Protein AF-A0A132NYE1-F1 (afdb_monomer_lite)

pLDDT: mean 88.9, std 12.12, range [26.36, 98.75]

InterPro domains:
  IPR013785 Aldolase-type TIM barrel [G3DSA:3.20.20.70] (11-323)
  IPR035587 DUS-like, FMN-binding domain [PF01207] (87-224)
  IPR035587 DUS-like, FMN-binding domain [cd02801] (14-318)
  IPR052582 tRNA-dihydrouridine synthase-like [PTHR45936] (6-415)

Secondary structure (DSSP, 8-state):
-----GGGTTTSEEEPP-TTTS-HHHHHHHHHTT-SEEEPPPEEGGGGTTEEEEEETTTTEEEEEEPP-BTTB---EEEEEEEEE-SSTT-EEESS-EEEEEE--TTS-HHHHHHHHGGG-SEEEEE-----HHHHHTT-GGGGGGGHHHHHHHHHHHHHHHHHTTPPP-EEEEEEEE-SSHHHHHHHHHHHHHHT-SEEEEEEEETT--TTT----HHHHHHHHHHHHHHIIIIISTT-HHHHHHHHHH-EEEEES---SHHHHHHHHHHHHHHHHTS-TTTHHHHTTTSGGG--EEESHHHHH-TTHHHHHHHHTTPPP---TT--HHHHHHHHHHSS--SSP-HHHHHHHHHHHHHHTT--HHHHHHHHHHHHHHHHHTTSS--HHHHHHHHHHHHHTTS--SHHHHHHHHHHHTTS-HHHHHHHH--

Organism: NCBI:txid1394984

Radius of gyration: 21.75 Å; chains: 1; bounding box: 55×54×65 Å

Sequence (431 aa):
MPRPSSRSLYSGPILAPMVRASFPGMRLLAAALGASAVYTGAIVGDSLKDTVTEVDTDKMTISICTVHRCVESPSRVILSVPVRPTELPGQFEPAIPLVVQLTVNENDDIDRICSLLAPWCVGIDLNLGCGAQFAVSGGRGQRLMNKAEGVIARFLKALDHIESAGGRHISFSIKQRLLGSTEETVEKIRVFYELGVSCIAIHMRKKGEERGSTQADWNAFFHVLAKFYTWLWTVSCQRNLQLFEDTLRTFQIVANGDLFTREAIANFFALSEHHLSQLPVEIRPYLTTRYGRWTPVMLARGAISDLTLFSFINEQRETTAAVDASTSVCTSEALSLLMKPKEPPCYLTHAKALLEVSEATHSHFNNYKYTLLNGIAFVRSHEIYKSSTQRSAYKHFNQALQAPKTYGEYRTLLSTLSSQPYSHWAKLAEK

Foldseek 3Di:
DDDPPLLQLQLAEEADADVLQLFPLLQLLLQLLPHSEREYHAAELVQQPQWDWDQDVVLQKIFIWHDQDDPVRGIDTRDIFRWDADPDPPQIEGPGQYEYEYWYAPPRDLLSVCVVPQRRHQAYEYAQADPDPVSVVRCTHVNCLVVVLVVLLSNVVSQVVCVVVVGDRYAYEYEHEDEPALVVVLVSVVSSVVSPHQEYEYEQDYPPDDQVHDFRPLVSVLSNVLVNLVCCCCPVCVVPPVSSLVSSSRHAYEYEGDPQALVSLLVSLQVFVVSLVVHDPSCSVSCPCRIRLSPGYHDYLSSLQASSVSNSSCVSVVHDRPSPPPRDPLSVVLVVLRPDDDPPDDSLSVLLSSLSSCVSSVIDVVSSLVSSLSNLVVCLVVVNPVDPLQNLLSLQVSVQSPPDDDSVVSNVVSVVSVVDDSNVSSVVSVD

Structure (mmCIF, N/CA/C/O backbone):
data_AF-A0A132NYE1-F1
#
_entry.id   AF-A0A132NYE1-F1
#
loop_
_atom_site.group_PDB
_atom_site.id
_atom_site.type_symbol
_atom_site.label_atom_id
_atom_site.label_alt_id
_atom_site.label_comp_id
_atom_site.label_asym_id
_atom_site.label_entity_id
_atom_site.label_seq_id
_atom_site.pdbx_PDB_ins_code
_atom_site.Cartn_x
_atom_site.Cartn_y
_atom_site.Cartn_z
_atom_site.occupancy
_atom_site.B_iso_or_equiv
_atom_site.auth_seq_id
_atom_site.auth_comp_id
_atom_site.auth_asym_id
_atom_site.auth_atom_id
_atom_site.pdbx_PDB_model_num
ATOM 1 N N . MET A 1 1 ? 3.881 -25.320 8.052 1.00 28.67 1 MET A N 1
ATOM 2 C CA . MET A 1 1 ? 4.263 -24.124 8.854 1.00 28.67 1 MET A CA 1
ATOM 3 C C . MET A 1 1 ? 2.996 -23.391 9.288 1.00 28.67 1 MET A C 1
ATOM 5 O O . MET A 1 1 ? 2.040 -23.443 8.521 1.00 28.67 1 MET A O 1
ATOM 9 N N . PRO A 1 2 ? 2.923 -22.720 10.454 1.00 26.36 2 PRO A N 1
ATOM 10 C CA . PRO A 1 2 ? 1.748 -21.913 10.755 1.00 26.36 2 PRO A CA 1
ATOM 11 C C . PRO A 1 2 ? 1.723 -20.708 9.807 1.00 26.36 2 PRO A C 1
ATOM 13 O O . PRO A 1 2 ? 2.732 -20.021 9.653 1.00 26.36 2 PRO A O 1
ATOM 16 N N . ARG A 1 3 ? 0.576 -20.476 9.151 1.00 27.66 3 ARG A N 1
ATOM 17 C CA . ARG A 1 3 ? 0.289 -19.242 8.399 1.00 27.66 3 ARG A CA 1
ATOM 18 C C . ARG A 1 3 ? 0.699 -18.030 9.249 1.00 27.66 3 ARG A C 1
ATOM 20 O O . ARG A 1 3 ? 0.469 -18.080 10.462 1.00 27.66 3 ARG A O 1
ATOM 27 N N . PRO A 1 4 ? 1.199 -16.923 8.666 1.00 29.48 4 PRO A N 1
ATOM 28 C CA . PRO A 1 4 ? 1.146 -15.660 9.383 1.00 29.48 4 PRO A CA 1
ATOM 29 C C . PRO A 1 4 ? -0.321 -15.453 9.756 1.00 29.48 4 PRO A C 1
ATOM 31 O O . PRO A 1 4 ? -1.193 -15.373 8.890 1.00 29.48 4 PRO A O 1
ATOM 34 N N . SER A 1 5 ? -0.624 -15.497 11.053 1.00 35.25 5 SER A N 1
ATOM 35 C CA . SER A 1 5 ? -1.964 -15.173 11.521 1.00 35.25 5 SER A CA 1
ATOM 36 C C . SER A 1 5 ? -2.308 -13.787 10.977 1.00 35.25 5 SER A C 1
ATOM 38 O O . SER A 1 5 ? -1.432 -12.919 10.956 1.00 35.25 5 SER A O 1
ATOM 40 N N . SER A 1 6 ? -3.564 -13.551 10.600 1.00 39.47 6 SER A N 1
ATOM 41 C CA . SER A 1 6 ? -4.091 -12.229 10.211 1.00 39.47 6 SER A CA 1
ATOM 42 C C . SER A 1 6 ? -3.663 -11.079 11.148 1.00 39.47 6 SER A C 1
ATOM 44 O O . SER A 1 6 ? -3.648 -9.922 10.739 1.00 39.47 6 SER A O 1
ATOM 46 N N . ARG A 1 7 ? -3.212 -11.410 12.368 1.00 47.97 7 ARG A N 1
ATOM 47 C CA . ARG A 1 7 ? -2.640 -10.550 13.414 1.00 47.97 7 ARG A CA 1
ATOM 48 C C . ARG A 1 7 ? -1.442 -9.665 13.011 1.00 47.97 7 ARG A C 1
ATOM 50 O O . ARG A 1 7 ? -1.098 -8.800 13.809 1.00 47.97 7 ARG A O 1
ATOM 57 N N . SER A 1 8 ? -0.789 -9.830 11.849 1.00 67.69 8 SER A N 1
ATOM 58 C CA . SER A 1 8 ? 0.416 -9.033 11.504 1.00 67.69 8 SER A CA 1
ATOM 59 C C . SER A 1 8 ? 0.434 -8.335 10.137 1.00 67.69 8 SER A C 1
ATOM 61 O O . SER A 1 8 ? 1.446 -7.719 9.806 1.00 67.69 8 SER A O 1
ATOM 63 N N . LEU A 1 9 ? -0.635 -8.400 9.327 1.00 88.88 9 LEU A N 1
ATOM 64 C CA . LEU A 1 9 ? -0.588 -7.876 7.948 1.00 88.88 9 LEU A CA 1
ATOM 65 C C . LEU A 1 9 ? -0.334 -6.359 7.894 1.00 88.88 9 LEU A C 1
ATOM 67 O O . LEU A 1 9 ? 0.401 -5.884 7.033 1.00 88.88 9 LEU A O 1
ATOM 71 N N . TYR A 1 10 ? -0.919 -5.602 8.827 1.00 93.38 10 TYR A N 1
ATOM 72 C CA . TYR A 1 10 ? -0.851 -4.136 8.844 1.00 93.38 10 TYR A CA 1
ATOM 73 C C . TYR A 1 10 ? -0.147 -3.553 10.071 1.00 93.38 10 TYR A C 1
ATOM 75 O O . TYR A 1 10 ? -0.289 -2.366 10.353 1.00 93.38 10 TYR A O 1
ATOM 83 N N . SER A 1 11 ? 0.582 -4.370 10.832 1.00 88.12 11 SER A N 1
ATOM 84 C CA . SER A 1 11 ? 1.352 -3.893 11.987 1.00 88.12 11 SER A CA 1
ATOM 85 C C . SER A 1 11 ? 2.751 -3.404 11.595 1.00 88.12 11 SER A C 1
ATOM 87 O O . SER A 1 11 ? 3.325 -2.563 12.285 1.00 88.12 11 SER A O 1
ATOM 89 N N . GLY A 1 12 ? 3.306 -3.900 10.484 1.00 90.00 12 GLY A N 1
ATOM 90 C CA . GLY A 1 12 ? 4.632 -3.553 9.967 1.00 90.00 12 GLY A CA 1
ATOM 91 C C . GLY A 1 12 ? 4.671 -2.288 9.098 1.00 90.00 12 GLY A C 1
ATOM 92 O O . GLY A 1 12 ? 3.675 -1.568 8.971 1.00 90.00 12 GLY A O 1
ATOM 93 N N . PRO A 1 13 ? 5.816 -2.006 8.452 1.00 95.25 13 PRO A N 1
ATOM 94 C CA . PRO A 1 13 ? 5.860 -1.059 7.349 1.00 95.25 13 PRO A CA 1
ATOM 95 C C . PRO A 1 13 ? 5.152 -1.653 6.121 1.00 95.25 13 PRO A C 1
ATOM 97 O O . PRO A 1 13 ? 5.186 -2.863 5.887 1.00 95.25 13 PRO A O 1
ATOM 100 N N . ILE A 1 14 ? 4.485 -0.805 5.339 1.00 97.94 14 ILE A N 1
ATOM 101 C CA . ILE A 1 14 ? 3.609 -1.218 4.231 1.00 97.94 14 ILE A CA 1
ATOM 102 C C . ILE A 1 14 ? 4.002 -0.473 2.954 1.00 97.94 14 ILE A C 1
ATOM 104 O O . ILE A 1 14 ? 4.210 0.742 2.980 1.00 97.94 14 ILE A O 1
ATOM 108 N N . LEU A 1 15 ? 4.078 -1.161 1.813 1.00 98.38 15 LEU A N 1
ATOM 109 C CA . LEU A 1 15 ? 4.244 -0.489 0.520 1.00 98.38 15 LEU A CA 1
ATOM 110 C C . LEU A 1 15 ? 2.899 0.080 0.060 1.00 98.38 15 LEU A C 1
ATOM 112 O O . LEU A 1 15 ? 1.935 -0.662 -0.119 1.00 98.38 15 LEU A O 1
ATOM 116 N N . ALA A 1 16 ? 2.851 1.393 -0.167 1.00 97.94 16 ALA A N 1
ATOM 117 C CA . ALA A 1 16 ? 1.646 2.089 -0.596 1.00 97.94 16 ALA A CA 1
ATOM 118 C C . ALA A 1 16 ? 1.213 1.705 -2.022 1.00 97.94 16 ALA A C 1
ATOM 120 O O . ALA A 1 16 ? 2.054 1.403 -2.877 1.00 97.94 16 ALA A O 1
ATOM 121 N N . PRO A 1 17 ? -0.083 1.847 -2.337 1.00 97.19 17 PRO A N 1
ATOM 122 C CA . PRO A 1 17 ? -0.566 1.709 -3.698 1.00 97.19 17 PRO A CA 1
ATOM 123 C C . PRO A 1 17 ? -0.129 2.902 -4.549 1.00 97.19 17 PRO A C 1
ATOM 125 O O . PRO A 1 17 ? -0.456 4.059 -4.262 1.00 97.19 17 PRO A O 1
ATOM 128 N N . MET A 1 18 ? 0.614 2.624 -5.620 1.00 95.50 18 MET A N 1
ATOM 129 C CA . MET A 1 18 ? 1.107 3.628 -6.558 1.00 95.50 18 MET A CA 1
ATOM 130 C C . MET A 1 18 ? 0.911 3.137 -7.989 1.00 95.50 18 MET A C 1
ATOM 132 O O . MET A 1 18 ? 1.497 2.141 -8.413 1.00 95.50 18 MET A O 1
ATOM 136 N N . VAL A 1 19 ? 0.085 3.857 -8.752 1.00 91.69 19 VAL A N 1
ATOM 137 C CA . VAL A 1 19 ? -0.139 3.575 -10.177 1.00 91.69 19 VAL A CA 1
ATOM 138 C C . VAL A 1 19 ? 1.208 3.590 -10.907 1.00 91.69 19 VAL A C 1
ATOM 140 O O . VAL A 1 19 ? 2.005 4.506 -10.710 1.00 91.69 19 VAL A O 1
ATOM 143 N N . ARG A 1 20 ? 1.463 2.557 -11.721 1.00 91.19 20 ARG A N 1
ATOM 144 C CA . ARG A 1 20 ? 2.742 2.237 -12.393 1.00 91.19 20 ARG A CA 1
ATOM 145 C C . ARG A 1 20 ? 3.900 1.846 -11.472 1.00 91.19 20 ARG A C 1
ATOM 147 O O . ARG A 1 20 ? 4.653 0.964 -11.856 1.00 91.19 20 ARG A O 1
ATOM 154 N N . ALA A 1 21 ? 4.059 2.455 -10.295 1.00 94.38 21 ALA A N 1
ATOM 155 C CA . ALA A 1 21 ? 5.241 2.222 -9.461 1.00 94.38 21 ALA A CA 1
ATOM 156 C C . ALA A 1 21 ? 5.174 0.950 -8.603 1.00 94.38 21 ALA A C 1
ATOM 158 O O . ALA A 1 21 ? 6.188 0.273 -8.459 1.00 94.38 21 ALA A O 1
ATOM 159 N N . SER A 1 22 ? 4.001 0.564 -8.093 1.00 95.75 22 SER A N 1
ATOM 160 C CA . SER A 1 22 ? 3.842 -0.670 -7.302 1.00 95.75 22 SER A CA 1
ATOM 161 C C . SER A 1 22 ? 3.674 -1.909 -8.196 1.00 95.75 22 SER A C 1
ATOM 163 O O . SER A 1 22 ? 2.724 -2.681 -8.050 1.00 95.75 22 SER A O 1
ATOM 165 N N . PHE A 1 23 ? 4.566 -2.069 -9.176 1.00 94.62 23 PHE A N 1
ATOM 166 C CA . PHE A 1 23 ? 4.627 -3.204 -10.104 1.00 94.62 23 PHE A CA 1
ATOM 167 C C . PHE A 1 23 ? 5.292 -4.441 -9.443 1.00 94.62 23 PHE A C 1
ATOM 169 O O . PHE A 1 23 ? 5.853 -4.295 -8.355 1.00 94.62 23 PHE A O 1
ATOM 176 N N . PRO A 1 24 ? 5.237 -5.655 -10.038 1.00 93.88 24 PRO A N 1
ATOM 177 C CA . PRO A 1 24 ? 5.684 -6.894 -9.383 1.00 93.88 24 PRO A CA 1
ATOM 178 C C . PRO A 1 24 ? 7.087 -6.833 -8.765 1.00 93.88 24 PRO A C 1
ATOM 180 O O . PRO A 1 24 ? 7.221 -7.137 -7.582 1.00 93.88 24 PRO A O 1
ATOM 183 N N . GLY A 1 25 ? 8.097 -6.353 -9.499 1.00 93.06 25 GLY A N 1
ATOM 184 C CA . GLY A 1 25 ? 9.462 -6.250 -8.972 1.00 93.06 25 GLY A CA 1
ATOM 185 C C . GLY A 1 25 ? 9.600 -5.326 -7.754 1.00 93.06 25 GLY A C 1
ATOM 186 O O . GLY A 1 25 ? 10.283 -5.674 -6.796 1.00 93.06 25 GLY A O 1
ATOM 187 N N . MET A 1 26 ? 8.884 -4.194 -7.731 1.00 95.00 26 MET A N 1
ATOM 188 C CA . MET A 1 26 ? 8.838 -3.297 -6.565 1.00 95.00 26 MET A CA 1
ATOM 189 C C . MET A 1 26 ? 8.203 -3.985 -5.350 1.00 95.00 26 MET A C 1
ATOM 191 O O . MET A 1 26 ? 8.712 -3.871 -4.238 1.00 95.00 26 MET A O 1
ATOM 195 N N . ARG A 1 27 ? 7.095 -4.710 -5.551 1.00 96.12 27 ARG A N 1
ATOM 196 C CA . ARG A 1 27 ? 6.395 -5.408 -4.461 1.00 96.12 27 ARG A CA 1
ATOM 197 C C . ARG A 1 27 ? 7.226 -6.558 -3.898 1.00 96.12 27 ARG A C 1
ATOM 199 O O . ARG A 1 27 ? 7.283 -6.706 -2.684 1.00 96.12 27 ARG A O 1
ATOM 206 N N . LEU A 1 28 ? 7.883 -7.332 -4.762 1.00 93.88 28 LEU A N 1
ATOM 207 C CA . LEU A 1 28 ? 8.742 -8.438 -4.344 1.00 93.88 28 LEU A CA 1
ATOM 208 C C . LEU A 1 28 ? 9.929 -7.933 -3.516 1.00 93.88 28 LEU A C 1
ATOM 210 O O . LEU A 1 28 ? 10.177 -8.442 -2.427 1.00 93.88 28 LEU A O 1
ATOM 214 N N . LEU A 1 29 ? 10.606 -6.881 -3.985 1.00 93.38 29 LEU A N 1
ATOM 215 C CA . LEU A 1 29 ? 11.753 -6.318 -3.276 1.00 93.38 29 LEU A CA 1
ATOM 216 C C . LEU A 1 29 ? 11.349 -5.624 -1.964 1.00 93.38 29 LEU A C 1
ATOM 218 O O . LEU A 1 29 ? 12.040 -5.773 -0.963 1.00 93.38 29 LEU A O 1
ATOM 222 N N . ALA A 1 30 ? 10.210 -4.921 -1.927 1.00 94.94 30 ALA A N 1
ATOM 223 C CA . ALA A 1 30 ? 9.685 -4.345 -0.687 1.00 94.94 30 ALA A CA 1
ATOM 224 C C . ALA A 1 30 ? 9.332 -5.425 0.351 1.00 94.94 30 ALA A C 1
ATOM 226 O O . ALA A 1 30 ? 9.684 -5.279 1.520 1.00 94.94 30 ALA A O 1
ATOM 227 N N . ALA A 1 31 ? 8.682 -6.518 -0.069 1.00 93.94 31 ALA A N 1
ATOM 228 C CA . ALA A 1 31 ? 8.389 -7.653 0.807 1.00 93.94 31 ALA A CA 1
ATOM 229 C C . ALA A 1 31 ? 9.681 -8.273 1.363 1.00 93.94 31 ALA A C 1
ATOM 231 O O . ALA A 1 31 ? 9.797 -8.466 2.570 1.00 93.94 31 ALA A O 1
ATOM 232 N N . ALA A 1 32 ? 10.688 -8.479 0.509 1.00 91.31 32 ALA A N 1
ATOM 233 C CA . ALA A 1 32 ? 11.990 -9.014 0.907 1.00 91.31 32 ALA A CA 1
ATOM 234 C C . ALA A 1 32 ? 12.758 -8.113 1.894 1.00 91.31 32 ALA A C 1
ATOM 236 O O . ALA A 1 32 ? 13.544 -8.603 2.698 1.00 91.31 32 ALA A O 1
ATOM 237 N N . LEU A 1 33 ? 12.510 -6.800 1.866 1.00 91.19 33 LEU A N 1
ATOM 238 C CA . LEU A 1 33 ? 13.081 -5.825 2.805 1.00 91.19 33 LEU A CA 1
ATOM 239 C C . LEU A 1 33 ? 12.260 -5.673 4.097 1.00 91.19 33 LEU A C 1
ATOM 241 O O . LEU A 1 33 ? 12.581 -4.824 4.934 1.00 91.19 33 LEU A O 1
ATOM 245 N N . GLY A 1 34 ? 11.225 -6.499 4.279 1.00 91.06 34 GLY A N 1
ATOM 246 C CA . GLY A 1 34 ? 10.435 -6.586 5.504 1.00 91.06 34 GLY A CA 1
ATOM 247 C C . GLY A 1 34 ? 9.144 -5.767 5.495 1.00 91.06 34 GLY A C 1
ATOM 248 O O . GLY A 1 34 ? 8.635 -5.435 6.567 1.00 91.06 34 GLY A O 1
ATOM 249 N N . ALA A 1 35 ? 8.604 -5.417 4.322 1.00 94.81 35 ALA A N 1
ATOM 250 C CA . ALA A 1 35 ? 7.243 -4.893 4.242 1.00 94.81 35 ALA A CA 1
ATOM 251 C C . ALA A 1 35 ? 6.227 -5.974 4.655 1.00 94.81 35 ALA A C 1
ATOM 253 O O . ALA A 1 35 ? 6.165 -7.044 4.055 1.00 94.81 35 ALA A O 1
ATOM 254 N N . SER A 1 36 ? 5.394 -5.661 5.647 1.00 94.12 36 SER A N 1
ATOM 255 C CA . SER A 1 36 ? 4.328 -6.548 6.146 1.00 94.12 36 SER A CA 1
ATOM 256 C C . SER A 1 36 ? 3.180 -6.744 5.156 1.00 94.12 36 SER A C 1
ATOM 258 O O . SER A 1 36 ? 2.585 -7.815 5.114 1.00 94.12 36 SER A O 1
ATOM 260 N N . ALA A 1 37 ? 2.915 -5.738 4.320 1.00 96.75 37 ALA A N 1
ATOM 261 C CA . ALA A 1 37 ? 1.976 -5.803 3.209 1.00 96.75 37 ALA A CA 1
ATOM 262 C C . ALA A 1 37 ? 2.500 -4.995 2.021 1.00 96.75 37 ALA A C 1
ATOM 264 O O . ALA A 1 37 ? 3.141 -3.948 2.184 1.00 96.75 37 ALA A O 1
ATOM 265 N N . VAL A 1 38 ? 2.187 -5.455 0.809 1.00 98.06 38 VAL A N 1
ATOM 266 C CA . VAL A 1 38 ? 2.584 -4.784 -0.431 1.00 98.06 38 VAL A CA 1
ATOM 267 C C . VAL A 1 38 ? 1.391 -4.553 -1.345 1.00 98.06 38 VAL A C 1
ATOM 269 O O . VAL A 1 38 ? 0.775 -5.494 -1.838 1.00 98.06 38 VAL A O 1
ATOM 272 N N . TYR A 1 39 ? 1.047 -3.285 -1.574 1.00 98.56 39 TYR A N 1
ATOM 273 C CA . TYR A 1 39 ? -0.148 -2.930 -2.335 1.00 98.56 39 TYR A CA 1
ATOM 274 C C . TYR A 1 39 ? 0.125 -2.902 -3.842 1.00 98.56 39 TYR A C 1
ATOM 276 O O . TYR A 1 39 ? 1.211 -2.522 -4.286 1.00 98.56 39 TYR A O 1
ATOM 284 N N . THR A 1 40 ? -0.874 -3.246 -4.654 1.00 98.06 40 THR A N 1
ATOM 285 C CA . THR A 1 40 ? -0.864 -2.981 -6.103 1.00 98.06 40 THR A CA 1
ATOM 286 C C . THR A 1 40 ? -1.000 -1.484 -6.402 1.00 98.06 40 THR A C 1
ATOM 288 O O . THR A 1 40 ? -1.362 -0.682 -5.545 1.00 98.06 40 THR A O 1
ATOM 291 N N . GLY A 1 41 ? -0.780 -1.076 -7.657 1.00 95.06 41 GLY A N 1
ATOM 292 C CA . GLY A 1 41 ? -1.418 0.152 -8.143 1.00 95.06 41 GLY A CA 1
ATOM 293 C C . GLY A 1 41 ? -2.947 0.022 -8.078 1.00 95.06 41 GLY A C 1
ATOM 294 O O . GLY A 1 41 ? -3.467 -1.092 -8.080 1.00 95.06 41 GLY A O 1
ATOM 295 N N . ALA A 1 42 ? -3.664 1.145 -8.022 1.00 94.31 42 ALA A N 1
ATOM 296 C CA . ALA A 1 42 ? -5.124 1.123 -7.973 1.00 94.31 42 ALA A CA 1
ATOM 297 C C . ALA A 1 42 ? -5.710 0.553 -9.280 1.00 94.31 42 ALA A C 1
ATOM 299 O O . ALA A 1 42 ? -5.506 1.134 -10.349 1.00 94.31 42 ALA A O 1
ATOM 300 N N . ILE A 1 43 ? -6.424 -0.570 -9.187 1.00 95.50 43 ILE A N 1
ATOM 301 C CA . ILE A 1 43 ? -7.081 -1.251 -10.310 1.00 95.50 43 ILE A CA 1
ATOM 302 C C . ILE A 1 43 ? -8.533 -0.779 -10.397 1.00 95.50 43 ILE A C 1
ATOM 304 O O . ILE A 1 43 ? -9.232 -0.699 -9.389 1.00 95.50 43 ILE A O 1
ATOM 308 N N . VAL A 1 44 ? -9.001 -0.447 -11.599 1.00 94.06 44 VAL A N 1
ATOM 309 C CA . VAL A 1 44 ? -10.389 -0.012 -11.813 1.00 94.06 44 VAL A CA 1
ATOM 310 C C . VAL A 1 44 ? -11.304 -1.238 -11.856 1.00 94.06 44 VAL A C 1
ATOM 312 O O . VAL A 1 44 ? -11.050 -2.135 -12.655 1.00 94.06 44 VAL A O 1
ATOM 315 N N . GLY A 1 45 ? -12.371 -1.264 -11.049 1.00 94.19 45 GLY A N 1
ATOM 316 C CA . GLY A 1 45 ? -13.305 -2.402 -10.951 1.00 94.19 45 GLY A CA 1
ATOM 317 C C . GLY A 1 45 ? -13.829 -2.885 -12.306 1.00 94.19 45 GLY A C 1
ATOM 318 O O . GLY A 1 45 ? -13.644 -4.048 -12.652 1.00 94.19 45 GLY A O 1
ATOM 319 N N . ASP A 1 46 ? -14.344 -1.963 -13.126 1.00 91.44 46 ASP A N 1
ATOM 320 C CA . ASP A 1 46 ? -14.810 -2.233 -14.498 1.00 91.44 46 ASP A CA 1
ATOM 321 C C . ASP A 1 46 ? -13.809 -3.016 -15.361 1.00 91.44 46 ASP A C 1
ATOM 323 O O . ASP A 1 46 ? -14.221 -3.802 -16.213 1.00 91.44 46 ASP A O 1
ATOM 327 N N . SER A 1 47 ? -12.500 -2.816 -15.163 1.00 92.69 47 SER A N 1
ATOM 328 C CA . SER A 1 47 ? -11.481 -3.506 -15.967 1.00 92.69 47 SER A CA 1
ATOM 329 C C . SER A 1 47 ? -11.419 -5.012 -15.703 1.00 92.69 47 SER A C 1
ATOM 331 O O . SER A 1 47 ? -10.864 -5.739 -16.518 1.00 92.69 47 SER A O 1
ATOM 333 N N . LEU A 1 48 ? -12.010 -5.484 -14.600 1.00 95.25 48 LEU A N 1
ATOM 334 C CA . LEU A 1 48 ? -12.006 -6.888 -14.190 1.00 95.25 48 LEU A CA 1
ATOM 335 C C . LEU A 1 48 ? -13.213 -7.691 -14.700 1.00 95.25 48 LEU A C 1
ATOM 337 O O . LEU A 1 48 ? -13.217 -8.911 -14.545 1.00 95.25 48 LEU A O 1
ATOM 341 N N . LYS A 1 49 ? -14.206 -7.041 -15.325 1.00 90.38 49 LYS A N 1
ATOM 342 C CA . LYS A 1 49 ? -15.455 -7.680 -15.787 1.00 90.38 49 LYS A CA 1
ATOM 343 C C . LYS A 1 49 ? -15.203 -8.856 -16.732 1.00 90.38 49 LYS A C 1
ATOM 345 O O . LYS A 1 49 ? -15.621 -9.977 -16.456 1.00 90.38 49 LYS A O 1
ATOM 350 N N . ASP A 1 50 ? -14.438 -8.603 -17.789 1.00 90.25 50 ASP A N 1
ATOM 351 C CA . ASP A 1 50 ? -14.154 -9.575 -18.845 1.00 90.25 50 ASP A CA 1
ATOM 352 C C . ASP A 1 50 ? -12.690 -10.015 -18.771 1.00 90.25 50 ASP A C 1
ATOM 354 O O . ASP A 1 50 ? -11.862 -9.654 -19.617 1.00 90.25 50 ASP A O 1
ATOM 358 N N . THR A 1 51 ? -12.361 -10.755 -17.710 1.00 94.94 51 THR A N 1
ATOM 359 C CA . THR A 1 51 ? -10.993 -11.213 -17.444 1.00 94.94 51 THR A CA 1
ATOM 360 C C . THR A 1 51 ? -10.880 -12.709 -17.212 1.00 94.94 51 THR A C 1
ATOM 362 O O . THR A 1 51 ? -11.796 -13.357 -16.698 1.00 94.94 51 THR A O 1
ATOM 365 N N . VAL A 1 52 ? -9.713 -13.235 -17.576 1.00 93.06 52 VAL A N 1
ATOM 366 C CA . VAL A 1 52 ? -9.299 -14.623 -17.374 1.00 93.06 52 VAL A CA 1
ATOM 367 C C . VAL A 1 52 ? -8.060 -14.676 -16.492 1.00 93.06 52 VAL A C 1
ATOM 369 O O . VAL A 1 52 ? -7.276 -13.727 -16.439 1.00 93.06 52 VAL A O 1
ATOM 372 N N . THR A 1 53 ? -7.901 -15.792 -15.789 1.00 94.81 53 THR A N 1
ATOM 373 C CA . THR A 1 53 ? -6.704 -16.094 -15.009 1.00 94.81 53 THR A CA 1
ATOM 374 C C . THR A 1 53 ? -5.840 -17.066 -15.798 1.00 94.81 53 THR A C 1
ATOM 376 O O . THR A 1 53 ? -6.295 -18.147 -16.159 1.00 94.81 53 THR A O 1
ATOM 379 N N . GLU A 1 54 ? -4.597 -16.680 -16.047 1.00 93.06 54 GLU A N 1
ATOM 380 C CA . GLU A 1 54 ? -3.589 -17.487 -16.725 1.00 93.06 54 GLU A CA 1
ATOM 381 C C . GLU A 1 54 ? -2.498 -17.866 -15.721 1.00 93.06 54 GLU A C 1
ATOM 383 O O . GLU A 1 54 ? -2.031 -17.023 -14.948 1.00 93.06 54 GLU A O 1
ATOM 388 N N . VAL A 1 55 ? -2.104 -19.139 -15.728 1.00 90.75 55 VAL A N 1
ATOM 389 C CA . VAL A 1 55 ? -1.044 -19.672 -14.868 1.00 90.75 55 VAL A CA 1
ATOM 390 C C . VAL A 1 55 ? 0.187 -19.946 -15.714 1.00 90.75 55 VAL A C 1
ATOM 392 O O . VAL A 1 55 ? 0.126 -20.740 -16.647 1.00 90.75 55 VAL A O 1
ATOM 395 N N . ASP A 1 56 ? 1.302 -19.308 -15.371 1.00 91.25 56 ASP A N 1
ATOM 396 C CA . ASP A 1 56 ? 2.618 -19.603 -15.934 1.00 91.25 56 ASP A CA 1
ATOM 397 C C . ASP A 1 56 ? 3.436 -20.331 -14.860 1.00 91.25 56 ASP A C 1
ATOM 399 O O . ASP A 1 56 ? 3.941 -19.720 -13.911 1.00 91.25 56 ASP A O 1
ATOM 403 N N . THR A 1 57 ? 3.494 -21.661 -14.969 1.00 89.44 57 THR A N 1
ATOM 404 C CA . THR A 1 57 ? 4.189 -22.531 -14.008 1.00 89.44 57 THR A CA 1
ATOM 405 C C . THR A 1 57 ? 5.704 -22.424 -14.113 1.00 89.44 57 THR A C 1
ATOM 407 O O . THR A 1 57 ? 6.386 -22.625 -13.114 1.00 89.44 57 THR A O 1
ATOM 410 N N . ASP A 1 58 ? 6.232 -22.054 -15.280 1.00 88.56 58 ASP A N 1
ATOM 411 C CA . ASP A 1 58 ? 7.673 -21.899 -15.487 1.00 88.56 58 ASP A CA 1
ATOM 412 C C . ASP A 1 58 ? 8.176 -20.632 -14.788 1.00 88.56 58 ASP A C 1
ATOM 414 O O . ASP A 1 58 ? 9.225 -20.628 -14.143 1.00 88.56 58 ASP A O 1
ATOM 418 N N . LYS A 1 59 ? 7.388 -19.553 -14.858 1.00 86.50 59 LYS A N 1
ATOM 419 C CA . LYS A 1 59 ? 7.677 -18.274 -14.189 1.00 86.50 59 LYS A CA 1
ATOM 420 C C . LYS A 1 59 ? 7.112 -18.177 -12.781 1.00 86.50 59 LYS A C 1
ATOM 422 O O . LYS A 1 59 ? 7.270 -17.133 -12.143 1.00 86.50 59 LYS A O 1
ATOM 427 N N . MET A 1 60 ? 6.396 -19.200 -12.316 1.00 90.38 60 MET A N 1
ATOM 428 C CA . MET A 1 60 ? 5.706 -19.193 -11.025 1.00 90.38 60 MET A CA 1
ATOM 429 C C . MET A 1 60 ? 4.873 -17.916 -10.826 1.00 90.38 60 MET A C 1
ATOM 431 O O . MET A 1 60 ? 4.960 -17.223 -9.809 1.00 90.38 60 MET A O 1
ATOM 435 N N . THR A 1 61 ? 4.094 -17.562 -11.849 1.00 92.06 61 THR A N 1
ATOM 436 C CA . THR A 1 61 ? 3.334 -16.310 -11.901 1.00 92.06 61 THR A CA 1
ATOM 437 C C . THR A 1 61 ? 1.907 -16.567 -12.366 1.00 92.06 61 THR A C 1
ATOM 439 O O . THR A 1 61 ? 1.669 -17.258 -13.352 1.00 92.06 61 THR A O 1
ATOM 442 N N . ILE A 1 62 ? 0.951 -15.946 -11.681 1.00 94.19 62 ILE A N 1
ATOM 443 C CA . ILE A 1 62 ? -0.435 -15.837 -12.135 1.00 94.19 62 ILE A CA 1
ATOM 444 C C . ILE A 1 62 ? -0.630 -14.479 -12.796 1.00 94.19 62 ILE A C 1
ATOM 446 O O . ILE A 1 62 ? -0.188 -13.461 -12.257 1.00 94.19 62 ILE A O 1
ATOM 450 N N . SER A 1 63 ? -1.336 -14.446 -13.923 1.00 95.00 63 SER A N 1
ATOM 451 C CA . SER A 1 63 ? -1.761 -13.209 -14.573 1.00 95.00 63 SER A CA 1
ATOM 452 C C . SER A 1 63 ? -3.280 -13.146 -14.689 1.00 95.00 63 SER A C 1
ATOM 454 O O . SER A 1 63 ? -3.931 -14.105 -15.086 1.00 95.00 63 SER A O 1
ATOM 456 N N . ILE A 1 64 ? -3.851 -11.998 -14.339 1.00 96.19 64 ILE A N 1
ATOM 457 C CA . ILE A 1 64 ? -5.236 -11.650 -14.649 1.00 96.19 64 ILE A CA 1
ATOM 458 C C . ILE A 1 64 ? -5.203 -10.776 -15.889 1.00 96.19 64 ILE A C 1
ATOM 460 O O . ILE A 1 64 ? -4.633 -9.679 -15.870 1.00 96.19 64 ILE A O 1
ATOM 464 N N . CYS A 1 65 ? -5.820 -11.273 -16.951 1.00 94.12 65 CYS A N 1
ATOM 465 C CA . CYS A 1 65 ? -5.728 -10.717 -18.288 1.00 94.12 65 CYS A CA 1
ATOM 466 C C . CYS A 1 65 ? -7.113 -10.361 -18.823 1.00 94.12 65 CYS A C 1
ATOM 468 O O . CYS A 1 65 ? -8.082 -11.074 -18.565 1.00 94.12 65 CYS A O 1
ATOM 470 N N . THR A 1 66 ? -7.225 -9.282 -19.598 1.00 91.88 66 THR A N 1
ATOM 471 C CA . THR A 1 66 ? -8.438 -9.036 -20.392 1.00 91.88 66 THR A CA 1
ATOM 472 C C . THR A 1 66 ? -8.591 -10.123 -21.449 1.00 91.88 66 THR A C 1
ATOM 474 O O . THR A 1 66 ? -7.605 -10.511 -22.073 1.00 91.88 66 THR A O 1
ATOM 477 N N . VAL A 1 67 ? -9.820 -10.559 -21.721 1.00 85.88 67 VAL A N 1
ATOM 478 C CA . VAL A 1 67 ? -10.080 -11.542 -22.784 1.00 85.88 67 VAL A CA 1
ATOM 479 C C . VAL A 1 67 ? -9.590 -11.013 -24.139 1.00 85.88 67 VAL A C 1
ATOM 481 O O . VAL A 1 67 ? -9.925 -9.892 -24.531 1.00 85.88 67 VAL A O 1
ATOM 484 N N . HIS A 1 68 ? -8.815 -11.823 -24.866 1.00 80.25 68 HIS A N 1
ATOM 485 C CA . HIS A 1 68 ? -8.449 -11.541 -26.254 1.00 80.25 68 HIS A CA 1
ATOM 486 C C . HIS A 1 68 ? -9.698 -11.619 -27.139 1.00 80.25 68 HIS A C 1
ATOM 488 O O . HIS A 1 68 ? -10.304 -12.684 -27.256 1.00 80.25 68 HIS A O 1
ATOM 494 N N . ARG A 1 69 ? -10.086 -10.508 -27.774 1.00 76.38 69 ARG A N 1
ATOM 495 C CA . ARG A 1 69 ? -11.283 -10.468 -28.638 1.00 76.38 69 ARG A CA 1
ATOM 496 C C . ARG A 1 69 ? -10.932 -10.578 -30.118 1.00 76.38 69 ARG A C 1
ATOM 498 O O . ARG A 1 69 ? -11.565 -11.338 -30.840 1.00 76.38 69 ARG A O 1
ATOM 505 N N . CYS A 1 70 ? -9.922 -9.837 -30.560 1.00 74.69 70 CYS A N 1
ATOM 506 C CA . CYS A 1 70 ? -9.447 -9.801 -31.942 1.00 74.69 70 CYS A CA 1
ATOM 507 C C . CYS A 1 70 ? -8.012 -9.255 -31.993 1.00 74.69 70 CYS A C 1
ATOM 509 O O . CYS A 1 70 ? -7.487 -8.793 -30.979 1.00 74.69 70 CYS A O 1
ATOM 511 N N . VAL A 1 71 ? -7.400 -9.263 -33.180 1.00 75.06 71 VAL A N 1
ATOM 512 C CA . VAL A 1 71 ? -6.026 -8.778 -33.399 1.00 75.06 71 VAL A CA 1
ATOM 513 C C . VAL A 1 71 ? -5.865 -7.309 -32.979 1.00 75.06 71 VAL A C 1
ATOM 515 O O . VAL A 1 71 ? -4.846 -6.949 -32.394 1.00 75.06 71 VAL A O 1
ATOM 518 N N . GLU A 1 72 ? -6.877 -6.461 -33.192 1.00 77.12 72 GLU A N 1
ATOM 519 C CA . GLU A 1 72 ? -6.846 -5.050 -32.777 1.00 77.12 72 GLU A CA 1
ATOM 520 C C . GLU A 1 72 ? -7.079 -4.842 -31.268 1.00 77.12 72 GLU A C 1
ATOM 522 O O . GLU A 1 72 ? -6.848 -3.750 -30.743 1.00 77.12 72 GLU A O 1
ATOM 527 N N . SER A 1 73 ? -7.533 -5.874 -30.550 1.00 73.62 73 SER A N 1
ATOM 528 C CA . SER A 1 73 ? -7.796 -5.860 -29.104 1.00 73.62 73 SER A CA 1
ATOM 529 C C . SER A 1 73 ? -7.104 -7.043 -28.415 1.00 73.62 73 SER A C 1
ATOM 531 O O . SER A 1 73 ? -7.784 -7.960 -27.932 1.00 73.62 73 SER A O 1
ATOM 533 N N . PRO A 1 74 ? -5.754 -7.037 -28.368 1.00 80.38 74 PRO A N 1
ATOM 534 C CA . PRO A 1 74 ? -4.992 -8.114 -27.756 1.00 80.38 74 PRO A CA 1
ATOM 535 C C . PRO A 1 74 ? -5.239 -8.181 -26.247 1.00 80.38 74 PRO A C 1
ATOM 537 O O . PRO A 1 74 ? -5.592 -7.182 -25.611 1.00 80.38 74 PRO A O 1
ATOM 540 N N . SER A 1 75 ? -4.997 -9.361 -25.673 1.00 84.38 75 SER A N 1
ATOM 541 C CA . SER A 1 75 ? -5.007 -9.570 -24.224 1.00 84.38 75 SER A CA 1
ATOM 542 C C . SER A 1 75 ? -4.045 -8.600 -23.529 1.00 84.38 75 SER A C 1
ATOM 544 O O . SER A 1 75 ? -2.930 -8.352 -23.998 1.00 84.38 75 SER A O 1
ATOM 546 N N . ARG A 1 76 ? -4.486 -8.017 -22.412 1.00 88.38 76 ARG A N 1
ATOM 547 C CA . ARG A 1 76 ? -3.705 -7.097 -21.583 1.00 88.38 76 ARG A CA 1
ATOM 548 C C . ARG A 1 76 ? -3.666 -7.615 -20.160 1.00 88.38 76 ARG A C 1
ATOM 550 O O . ARG A 1 76 ? -4.709 -7.837 -19.551 1.00 88.38 76 ARG A O 1
ATOM 557 N N . VAL A 1 77 ? -2.462 -7.716 -19.613 1.00 91.56 77 VAL A N 1
ATOM 558 C CA . VAL A 1 77 ? -2.251 -8.088 -18.214 1.00 91.56 77 VAL A CA 1
ATOM 559 C C . VAL A 1 77 ? -2.636 -6.916 -17.306 1.00 91.56 77 VAL A C 1
ATOM 561 O O . VAL A 1 77 ? -2.051 -5.834 -17.392 1.00 91.56 77 VAL A O 1
ATOM 564 N N . ILE A 1 78 ? -3.616 -7.130 -16.430 1.00 93.94 78 ILE A N 1
ATOM 565 C CA . ILE A 1 78 ? -4.074 -6.160 -15.423 1.00 93.94 78 ILE A CA 1
ATOM 566 C C . ILE A 1 78 ? -3.296 -6.338 -14.120 1.00 93.94 78 ILE A C 1
ATOM 568 O O . ILE A 1 78 ? -2.852 -5.360 -13.514 1.00 93.94 78 ILE A O 1
ATOM 572 N N . LEU A 1 79 ? -3.120 -7.588 -13.692 1.00 95.44 79 LEU A N 1
ATOM 573 C CA . LEU A 1 79 ? -2.422 -7.938 -12.463 1.00 95.44 79 LEU A CA 1
ATOM 574 C C . LEU A 1 79 ? -1.558 -9.173 -12.696 1.00 95.44 79 LEU A C 1
ATOM 576 O O . LEU A 1 79 ? -2.072 -10.205 -13.104 1.00 95.44 79 LEU A O 1
ATOM 580 N N . SER A 1 80 ? -0.274 -9.071 -12.368 1.00 94.38 80 SER A N 1
ATOM 581 C CA . SER A 1 80 ? 0.617 -10.226 -12.229 1.00 94.38 80 SER A CA 1
ATOM 582 C C . SER A 1 80 ? 0.918 -10.457 -10.757 1.00 94.38 80 SER A C 1
ATOM 584 O O . SER A 1 80 ? 1.253 -9.503 -10.042 1.00 94.38 80 SER A O 1
ATOM 586 N N . VAL A 1 81 ? 0.821 -11.704 -10.313 1.00 94.00 81 VAL A N 1
ATOM 587 C CA . VAL A 1 81 ? 1.039 -12.132 -8.931 1.00 94.00 81 VAL A CA 1
ATOM 588 C C . VAL A 1 81 ? 2.126 -13.205 -8.919 1.00 94.00 81 VAL A C 1
ATOM 590 O O . VAL A 1 81 ? 1.918 -14.257 -9.523 1.00 94.00 81 VAL A O 1
ATOM 593 N N . PRO A 1 82 ? 3.269 -12.981 -8.245 1.00 91.69 82 PRO A N 1
ATOM 594 C CA . PRO A 1 82 ? 4.214 -14.060 -7.999 1.00 91.69 82 PRO A CA 1
ATOM 595 C C . PRO A 1 82 ? 3.575 -15.062 -7.036 1.00 91.69 82 PRO A C 1
ATOM 597 O O . PRO A 1 82 ? 3.016 -14.671 -6.004 1.00 91.69 82 PRO A O 1
ATOM 600 N N . VAL A 1 83 ? 3.652 -16.343 -7.374 1.00 92.19 83 VAL A N 1
ATOM 601 C CA . VAL A 1 83 ? 3.041 -17.426 -6.605 1.00 92.19 83 VAL A CA 1
ATOM 602 C C . VAL A 1 83 ? 4.061 -18.485 -6.214 1.00 92.19 83 VAL A C 1
ATOM 604 O O . VAL A 1 83 ? 5.153 -18.565 -6.768 1.00 92.19 83 VAL A O 1
ATOM 607 N N . ARG A 1 84 ? 3.700 -19.302 -5.231 1.00 89.94 84 ARG A N 1
ATOM 608 C CA . ARG A 1 84 ? 4.446 -20.491 -4.819 1.00 89.94 84 ARG A CA 1
ATOM 609 C C . ARG A 1 84 ? 3.506 -21.696 -4.762 1.00 89.94 84 ARG A C 1
ATOM 611 O O . ARG A 1 84 ? 2.308 -21.491 -4.550 1.00 89.94 84 ARG A O 1
ATOM 618 N N . PRO A 1 85 ? 4.004 -22.927 -4.962 1.00 90.81 85 PRO A N 1
ATOM 619 C CA . PRO A 1 85 ? 3.178 -24.118 -4.825 1.00 90.81 85 PRO A CA 1
ATOM 620 C C . PRO A 1 85 ? 2.716 -24.266 -3.374 1.00 90.81 85 PRO A C 1
ATOM 622 O O . PRO A 1 85 ? 3.444 -23.896 -2.449 1.00 90.81 85 PRO A O 1
ATOM 625 N N . THR A 1 86 ? 1.524 -24.817 -3.174 1.00 89.56 86 THR A N 1
ATOM 626 C CA . THR A 1 86 ? 1.085 -25.270 -1.851 1.00 89.56 86 THR A CA 1
ATOM 627 C C . THR A 1 86 ? 1.489 -26.733 -1.635 1.00 89.56 86 THR A C 1
ATOM 629 O O . THR A 1 86 ? 2.099 -27.364 -2.498 1.00 89.56 86 THR A O 1
ATOM 632 N N . GLU A 1 87 ? 1.147 -27.294 -0.473 1.00 88.44 87 GLU A N 1
ATOM 633 C CA . GLU A 1 87 ? 1.322 -28.729 -0.196 1.00 88.44 87 GLU A CA 1
ATOM 634 C C . GLU A 1 87 ? 0.452 -29.614 -1.112 1.00 88.44 87 GLU A C 1
ATOM 636 O O . GLU A 1 87 ? 0.733 -30.800 -1.278 1.00 88.44 87 GLU A O 1
ATOM 641 N N . LEU A 1 88 ? -0.592 -29.045 -1.729 1.00 87.50 88 LEU A N 1
ATOM 642 C CA . LEU A 1 88 ? -1.474 -29.746 -2.654 1.00 87.50 88 LEU A CA 1
ATOM 643 C C . LEU A 1 88 ? -0.953 -29.607 -4.097 1.00 87.50 88 LEU A C 1
ATOM 645 O O . LEU A 1 88 ? -0.818 -28.483 -4.592 1.00 87.50 88 LEU A O 1
ATOM 649 N N . PRO A 1 89 ? -0.701 -30.721 -4.812 1.00 86.75 89 PRO A N 1
ATOM 650 C CA . PRO A 1 89 ? -0.212 -30.677 -6.187 1.00 86.75 89 PRO A CA 1
ATOM 651 C C . PRO A 1 89 ? -1.108 -29.844 -7.111 1.00 86.75 89 PRO A C 1
ATOM 653 O O . PRO A 1 89 ? -2.328 -30.002 -7.127 1.00 86.75 89 PRO A O 1
ATOM 656 N N . GLY A 1 90 ? -0.490 -28.958 -7.896 1.00 84.75 90 GLY A N 1
ATOM 657 C CA . GLY A 1 90 ? -1.190 -28.097 -8.855 1.00 84.75 90 GLY A CA 1
ATOM 658 C C . GLY A 1 90 ? -1.921 -26.897 -8.242 1.00 84.75 90 GLY A C 1
ATOM 659 O O . GLY A 1 90 ? -2.536 -26.132 -8.983 1.00 84.75 90 GLY A O 1
ATOM 660 N N . GLN A 1 91 ? -1.849 -26.699 -6.922 1.00 89.31 91 GLN A N 1
ATOM 661 C CA . GLN A 1 91 ? -2.371 -25.504 -6.267 1.00 89.31 91 GLN A CA 1
ATOM 662 C C . GLN A 1 91 ? -1.256 -24.508 -5.953 1.00 89.31 91 GLN A C 1
ATOM 664 O O . GLN A 1 91 ? -0.141 -24.873 -5.578 1.00 89.31 91 GLN A O 1
ATOM 669 N N . PHE A 1 92 ? -1.589 -23.227 -6.081 1.00 92.00 92 PHE A N 1
ATOM 670 C CA . PHE A 1 92 ? -0.662 -22.123 -5.882 1.00 92.00 92 PHE A CA 1
ATOM 671 C C . PHE A 1 92 ? -1.256 -21.093 -4.928 1.00 92.00 92 PHE A C 1
ATOM 673 O O . PHE A 1 92 ? -2.468 -20.888 -4.887 1.00 92.00 92 PHE A O 1
ATOM 680 N N . GLU A 1 93 ? -0.389 -20.407 -4.195 1.00 91.69 93 GLU A N 1
ATOM 681 C CA . GLU A 1 93 ? -0.755 -19.276 -3.349 1.00 91.69 93 GLU A CA 1
ATOM 682 C C . GLU A 1 93 ? 0.185 -18.084 -3.587 1.00 91.69 93 GLU A C 1
ATOM 684 O O . GLU A 1 93 ? 1.290 -18.267 -4.105 1.00 91.69 93 GLU A O 1
ATOM 689 N N . PRO A 1 94 ? -0.208 -16.852 -3.219 1.00 92.69 94 PRO A N 1
ATOM 690 C CA . PRO A 1 94 ? 0.653 -15.679 -3.338 1.00 92.69 94 PRO A CA 1
ATOM 691 C C . PRO A 1 94 ? 1.973 -15.873 -2.589 1.00 92.69 94 PRO A C 1
ATOM 693 O O . PRO A 1 94 ? 1.978 -16.205 -1.406 1.00 92.69 94 PRO A O 1
ATOM 696 N N . ALA A 1 95 ? 3.092 -15.602 -3.259 1.00 91.75 95 ALA A N 1
ATOM 697 C CA . ALA A 1 95 ? 4.427 -15.693 -2.664 1.00 91.75 95 ALA A CA 1
ATOM 698 C C . ALA A 1 95 ? 4.804 -14.463 -1.817 1.00 91.75 95 ALA A C 1
ATOM 700 O O . ALA A 1 95 ? 5.861 -14.437 -1.196 1.00 91.75 95 ALA A O 1
ATOM 701 N N . ILE A 1 96 ? 3.964 -13.425 -1.821 1.00 93.19 96 ILE A N 1
ATOM 702 C CA . ILE A 1 96 ? 4.164 -12.161 -1.102 1.00 93.19 96 ILE A CA 1
ATOM 703 C C . ILE A 1 96 ? 2.850 -11.741 -0.423 1.00 93.19 96 ILE A C 1
ATOM 705 O O . ILE A 1 96 ? 1.781 -12.130 -0.908 1.00 93.19 96 ILE A O 1
ATOM 709 N N . PRO A 1 97 ? 2.884 -10.908 0.638 1.00 94.88 97 PRO A N 1
ATOM 710 C CA . PRO A 1 97 ? 1.684 -10.403 1.311 1.00 94.88 97 PRO A CA 1
ATOM 711 C C . PRO A 1 97 ? 0.981 -9.321 0.467 1.00 94.88 97 PRO A C 1
ATOM 713 O O . PRO A 1 97 ? 0.955 -8.134 0.800 1.00 94.88 97 PRO A O 1
ATOM 716 N N . LEU A 1 98 ? 0.458 -9.731 -0.691 1.00 97.75 98 LEU A N 1
ATOM 717 C CA . LEU A 1 98 ? -0.158 -8.863 -1.684 1.00 97.75 98 LEU A CA 1
ATOM 718 C C . LEU A 1 98 ? -1.520 -8.352 -1.214 1.00 97.75 98 LEU A C 1
ATOM 720 O O . LEU A 1 98 ? -2.427 -9.145 -0.954 1.00 97.75 98 LEU A O 1
ATOM 724 N N . VAL A 1 99 ? -1.684 -7.031 -1.227 1.00 98.62 99 VAL A N 1
ATOM 725 C CA . VAL A 1 99 ? -2.984 -6.372 -1.074 1.00 98.62 99 VAL A CA 1
ATOM 726 C C . VAL A 1 99 ? -3.389 -5.746 -2.406 1.00 98.62 99 VAL A C 1
ATOM 728 O O . VAL A 1 99 ? -2.662 -4.922 -2.969 1.00 98.62 99 VAL A O 1
ATOM 731 N N . VAL A 1 100 ? -4.542 -6.140 -2.943 1.00 98.69 100 VAL A N 1
ATOM 732 C CA . VAL A 1 100 ? -5.039 -5.607 -4.218 1.00 98.69 100 VAL A CA 1
ATOM 733 C C . VAL A 1 100 ? -5.894 -4.379 -3.945 1.00 98.69 100 VAL A C 1
ATOM 735 O O . VAL A 1 100 ? -6.989 -4.492 -3.401 1.00 98.69 100 VAL A O 1
ATOM 738 N N . GLN A 1 101 ? -5.407 -3.198 -4.335 1.00 98.44 101 GLN A N 1
ATOM 739 C CA . GLN A 1 101 ? -6.196 -1.975 -4.221 1.00 98.44 101 GLN A CA 1
ATOM 740 C C . GLN A 1 101 ? -7.118 -1.799 -5.424 1.00 98.44 101 GLN A C 1
ATOM 742 O O . GLN A 1 101 ? -6.670 -1.703 -6.569 1.00 98.44 101 GLN A O 1
ATOM 747 N N . LEU A 1 102 ? -8.401 -1.630 -5.131 1.00 97.69 102 LEU A N 1
ATOM 748 C CA . LEU A 1 102 ? -9.469 -1.397 -6.082 1.00 97.69 102 LEU A CA 1
ATOM 749 C C . LEU A 1 102 ? -9.961 0.048 -6.030 1.00 97.69 102 LEU A C 1
ATOM 751 O O . LEU A 1 102 ? -10.006 0.706 -4.993 1.00 97.69 102 LEU A O 1
ATOM 755 N N . THR A 1 103 ? -10.359 0.552 -7.187 1.00 95.25 103 THR A N 1
ATOM 756 C CA . THR A 1 103 ? -11.120 1.787 -7.358 1.00 95.25 103 THR A CA 1
ATOM 757 C C . THR A 1 103 ? -12.408 1.408 -8.068 1.00 95.25 103 THR A C 1
ATOM 759 O O . THR A 1 103 ? -12.401 1.165 -9.276 1.00 95.25 103 THR A O 1
ATOM 762 N N . VAL A 1 104 ? -13.499 1.326 -7.306 1.00 95.25 104 VAL A N 1
ATOM 763 C CA . VAL A 1 104 ? -14.819 0.880 -7.781 1.00 95.25 104 VAL A CA 1
ATOM 764 C C . VAL A 1 104 ? -15.867 1.990 -7.678 1.00 95.25 104 VAL A C 1
ATOM 766 O O . VAL A 1 104 ? -15.623 3.013 -7.034 1.00 95.25 104 VAL A O 1
ATOM 769 N N . ASN A 1 105 ? -17.018 1.796 -8.317 1.00 93.06 105 ASN A N 1
ATOM 770 C CA . ASN A 1 105 ? -18.256 2.542 -8.093 1.00 93.06 105 ASN A CA 1
ATOM 771 C C . ASN A 1 105 ? -19.363 1.623 -7.535 1.00 93.06 105 ASN A C 1
ATOM 773 O O . ASN A 1 105 ? -19.157 0.433 -7.302 1.00 93.06 105 ASN A O 1
ATOM 777 N N . GLU A 1 106 ? -20.555 2.182 -7.323 1.00 93.12 106 GLU A N 1
ATOM 778 C CA . GLU A 1 106 ? -21.725 1.460 -6.799 1.00 93.12 106 GLU A CA 1
ATOM 779 C C . GLU A 1 106 ? -22.211 0.317 -7.713 1.00 93.12 106 GLU A C 1
ATOM 781 O O . GLU A 1 106 ? -22.811 -0.638 -7.225 1.00 93.12 106 GLU A O 1
ATOM 786 N N . ASN A 1 107 ? -21.918 0.368 -9.013 1.00 93.38 107 ASN A N 1
ATOM 787 C CA . ASN A 1 107 ? -22.415 -0.578 -10.017 1.00 93.38 107 ASN A CA 1
ATOM 788 C C . ASN A 1 107 ? -21.408 -1.687 -10.368 1.00 93.38 107 ASN A C 1
ATOM 790 O O . ASN A 1 107 ? -21.730 -2.564 -11.166 1.00 93.38 107 ASN A O 1
ATOM 794 N N . ASP A 1 108 ? -20.187 -1.633 -9.831 1.00 95.25 108 ASP A N 1
ATOM 795 C CA . ASP A 1 108 ? -19.188 -2.680 -10.042 1.00 95.25 108 ASP A CA 1
ATOM 796 C C . ASP A 1 108 ? -19.640 -3.997 -9.377 1.00 95.25 108 ASP A C 1
ATOM 798 O O . ASP A 1 108 ? -20.174 -3.997 -8.263 1.00 95.25 108 ASP A O 1
ATOM 802 N N . ASP A 1 109 ? -19.415 -5.118 -10.068 1.00 96.62 109 ASP A N 1
ATOM 803 C CA . ASP A 1 109 ? -19.770 -6.467 -9.613 1.00 96.62 109 ASP A CA 1
ATOM 804 C C . ASP A 1 109 ? -18.757 -6.962 -8.571 1.00 96.62 109 ASP A C 1
ATOM 806 O O . ASP A 1 109 ? -17.704 -7.522 -8.890 1.00 96.62 109 ASP A O 1
ATOM 810 N N . ILE A 1 110 ? -19.059 -6.682 -7.304 1.00 97.94 110 ILE A N 1
ATOM 811 C CA . ILE A 1 110 ? -18.162 -6.964 -6.183 1.00 97.94 110 ILE A CA 1
ATOM 812 C C . ILE A 1 110 ? -17.970 -8.469 -5.967 1.00 97.94 110 ILE A C 1
ATOM 814 O O . ILE A 1 110 ? -16.843 -8.891 -5.710 1.00 97.94 110 ILE A O 1
ATOM 818 N N . ASP A 1 111 ? -19.017 -9.280 -6.129 1.00 97.50 111 ASP A N 1
ATOM 819 C CA . ASP A 1 111 ? -18.940 -10.732 -5.936 1.00 97.50 111 ASP A CA 1
ATOM 820 C C . ASP A 1 111 ? -17.991 -11.367 -6.962 1.00 97.50 111 ASP A C 1
ATOM 822 O O . ASP A 1 111 ? -17.101 -12.152 -6.607 1.00 97.50 111 ASP A O 1
ATOM 826 N N . ARG A 1 112 ? -18.104 -10.962 -8.236 1.00 96.31 112 ARG A N 1
ATOM 827 C CA . ARG A 1 112 ? -17.199 -11.406 -9.305 1.00 96.31 112 ARG A CA 1
ATOM 828 C C . ARG A 1 112 ? -15.760 -10.959 -9.065 1.00 96.31 112 ARG A C 1
ATOM 830 O O . ARG A 1 112 ? -14.841 -11.756 -9.280 1.00 96.31 112 ARG A O 1
ATOM 837 N N . ILE A 1 113 ? -15.558 -9.707 -8.644 1.00 97.75 113 ILE A N 1
ATOM 838 C CA . ILE A 1 113 ? -14.230 -9.145 -8.359 1.00 97.75 113 ILE A CA 1
ATOM 839 C C . ILE A 1 113 ? -13.564 -9.898 -7.202 1.00 97.75 113 ILE A C 1
ATOM 841 O O . ILE A 1 113 ? -12.413 -10.316 -7.330 1.00 97.75 113 ILE A O 1
ATOM 845 N N . CYS A 1 114 ? -14.275 -10.109 -6.093 1.00 98.12 114 CYS A N 1
ATOM 846 C CA . CYS A 1 114 ? -13.754 -10.844 -4.942 1.00 98.12 114 CYS A CA 1
ATOM 847 C C . CYS A 1 114 ? -13.413 -12.289 -5.311 1.00 98.12 114 CYS A C 1
ATOM 849 O O . CYS A 1 114 ? -12.307 -12.740 -5.021 1.00 98.12 114 CYS A O 1
ATOM 851 N N . SER A 1 115 ? -14.306 -12.979 -6.026 1.00 96.88 115 SER A N 1
ATOM 852 C CA . SER A 1 115 ? -14.084 -14.364 -6.467 1.00 96.88 115 SER A CA 1
ATOM 853 C C . SER A 1 115 ? -12.854 -14.501 -7.371 1.00 96.88 115 SER A C 1
ATOM 855 O O . SER A 1 115 ? -12.123 -15.483 -7.287 1.00 96.88 115 SER A O 1
ATOM 857 N N . LEU A 1 116 ? -12.593 -13.497 -8.216 1.00 97.25 116 LEU A N 1
ATOM 858 C CA . LEU A 1 116 ? -11.415 -13.456 -9.083 1.00 97.25 116 LEU A CA 1
ATOM 859 C C . LEU A 1 116 ? -10.108 -13.259 -8.303 1.00 97.25 116 LEU A C 1
ATOM 861 O O . LEU A 1 116 ? -9.085 -13.842 -8.657 1.00 97.25 116 LEU A O 1
ATOM 865 N N . LEU A 1 117 ? -10.116 -12.379 -7.298 1.00 97.75 117 LEU A N 1
ATOM 866 C CA . LEU A 1 117 ? -8.899 -11.870 -6.658 1.00 97.75 117 LEU A CA 1
ATOM 867 C C . LEU A 1 117 ? -8.511 -12.615 -5.381 1.00 97.75 117 LEU A C 1
ATOM 869 O O . LEU A 1 117 ? -7.318 -12.743 -5.103 1.00 97.75 117 LEU A O 1
ATOM 873 N N . ALA A 1 118 ? -9.482 -13.096 -4.602 1.00 97.31 118 ALA A N 1
ATOM 874 C CA . ALA A 1 118 ? -9.250 -13.743 -3.311 1.00 97.31 118 ALA A CA 1
ATOM 875 C C . ALA A 1 118 ? -8.240 -14.913 -3.367 1.00 97.31 118 ALA A C 1
ATOM 877 O O . ALA A 1 118 ? -7.374 -14.998 -2.489 1.00 97.31 118 ALA A O 1
ATOM 878 N N . PRO A 1 119 ? -8.224 -15.775 -4.406 1.00 95.56 119 PRO A N 1
ATOM 879 C CA . PRO A 1 119 ? -7.216 -16.833 -4.498 1.00 95.56 119 PRO A CA 1
ATOM 880 C C . PRO A 1 119 ? -5.774 -16.307 -4.592 1.00 95.56 119 PRO A C 1
ATOM 882 O O . PRO A 1 119 ? -4.844 -17.000 -4.191 1.00 95.56 119 PRO A O 1
ATOM 885 N N . TRP A 1 120 ? -5.584 -15.064 -5.045 1.00 96.50 120 TRP A N 1
ATOM 886 C CA . TRP A 1 120 ? -4.287 -14.513 -5.446 1.00 96.50 120 TRP A CA 1
ATOM 887 C C . TRP A 1 120 ? -3.822 -13.317 -4.608 1.00 96.50 120 TRP A C 1
ATOM 889 O O . TRP A 1 120 ? -2.860 -12.642 -4.971 1.00 96.50 120 TRP A O 1
ATOM 899 N N . CYS A 1 121 ? -4.453 -13.048 -3.467 1.00 97.12 121 CYS A N 1
ATOM 900 C CA . CYS A 1 121 ? -4.015 -12.007 -2.536 1.00 97.12 121 CYS A CA 1
ATOM 901 C C . CYS A 1 121 ? -4.179 -12.446 -1.075 1.00 97.12 121 CYS A C 1
ATOM 903 O O . CYS A 1 121 ? -4.639 -13.554 -0.799 1.00 97.12 121 CYS A O 1
ATOM 905 N N . VAL A 1 122 ? -3.733 -11.606 -0.142 1.00 96.69 122 VAL A N 1
ATOM 906 C CA . VAL A 1 122 ? -4.009 -11.751 1.302 1.00 96.69 122 VAL A CA 1
ATOM 907 C C . VAL A 1 122 ? -4.904 -10.626 1.826 1.00 96.69 122 VAL A C 1
ATOM 909 O O . VAL A 1 122 ? -5.399 -10.696 2.949 1.00 96.69 122 VAL A O 1
ATOM 912 N N . GLY A 1 123 ? -5.135 -9.600 1.005 1.00 98.00 123 GLY A N 1
ATOM 913 C CA . GLY A 1 123 ? -6.086 -8.545 1.300 1.00 98.00 123 GLY A CA 1
ATOM 914 C C . GLY A 1 123 ? -6.609 -7.841 0.052 1.00 98.00 123 GLY A C 1
ATOM 915 O O . GLY A 1 123 ? -5.948 -7.796 -0.990 1.00 98.00 123 GLY A O 1
ATOM 916 N N . ILE A 1 124 ? -7.790 -7.252 0.186 1.00 98.69 124 ILE A N 1
ATOM 917 C CA . ILE A 1 124 ? -8.402 -6.349 -0.786 1.00 98.69 124 ILE A CA 1
ATOM 918 C C . ILE A 1 124 ? -8.548 -4.981 -0.124 1.00 98.69 124 ILE A C 1
ATOM 920 O O . ILE A 1 124 ? -9.013 -4.876 1.007 1.00 98.69 124 ILE A O 1
ATOM 924 N N . ASP A 1 125 ? -8.158 -3.930 -0.839 1.00 98.75 125 ASP A N 1
ATOM 925 C CA . ASP A 1 125 ? -8.261 -2.554 -0.362 1.00 98.75 125 ASP A CA 1
ATOM 926 C C . ASP A 1 125 ? -9.196 -1.716 -1.230 1.00 98.75 125 ASP A C 1
ATOM 928 O O . ASP A 1 125 ? -9.114 -1.754 -2.459 1.00 98.75 125 ASP A O 1
ATOM 932 N N . LEU A 1 126 ? -10.035 -0.896 -0.602 1.00 98.31 126 LEU A N 1
ATOM 933 C CA . LEU A 1 126 ? -10.863 0.087 -1.291 1.00 98.31 126 LEU A CA 1
ATOM 934 C C . LEU A 1 126 ? -10.217 1.480 -1.269 1.00 98.31 126 LEU A C 1
ATOM 936 O O . LEU A 1 126 ? -10.033 2.105 -0.221 1.00 98.31 126 LEU A O 1
ATOM 940 N N . ASN A 1 127 ? -9.944 2.021 -2.458 1.00 97.06 127 ASN A N 1
ATOM 941 C CA . ASN A 1 127 ? -9.471 3.389 -2.618 1.00 97.06 127 ASN A CA 1
ATOM 942 C C . ASN A 1 127 ? -10.625 4.395 -2.491 1.00 97.06 127 ASN A C 1
ATOM 944 O O . ASN A 1 127 ? -11.431 4.551 -3.409 1.00 97.06 127 ASN A O 1
ATOM 948 N N . LEU A 1 128 ? -10.630 5.155 -1.395 1.00 95.19 128 LEU A N 1
ATOM 949 C CA . LEU A 1 128 ? -11.528 6.294 -1.163 1.00 95.19 128 LEU A CA 1
ATOM 950 C C . LEU A 1 128 ? -10.794 7.648 -1.197 1.00 95.19 128 LEU A C 1
ATOM 952 O O . LEU A 1 128 ? -11.381 8.701 -0.956 1.00 95.19 128 LEU A O 1
ATOM 956 N N . GLY A 1 129 ? -9.488 7.647 -1.482 1.00 85.50 129 GLY A N 1
ATOM 957 C CA . GLY A 1 129 ? -8.631 8.833 -1.409 1.00 85.50 129 GLY A CA 1
ATOM 958 C C . GLY A 1 129 ? -8.305 9.497 -2.750 1.00 85.50 129 GLY A C 1
ATOM 959 O O . GLY A 1 129 ? -7.880 10.657 -2.762 1.00 85.50 129 GLY A O 1
ATOM 960 N N . CYS A 1 130 ? -8.470 8.800 -3.878 1.00 82.25 130 CYS A N 1
ATOM 961 C CA . CYS A 1 130 ? -8.074 9.304 -5.194 1.00 82.25 130 CYS A CA 1
ATOM 962 C C . CYS A 1 130 ? -9.007 10.426 -5.678 1.00 82.25 130 CYS A C 1
ATOM 964 O O . CYS A 1 130 ? -10.211 10.221 -5.821 1.00 82.25 130 CYS A O 1
ATOM 966 N N . GLY A 1 131 ? -8.440 11.610 -5.931 1.00 74.81 131 GLY A N 1
ATOM 967 C CA . GLY A 1 131 ? -9.149 12.771 -6.487 1.00 74.81 131 GLY A CA 1
ATOM 968 C C . GLY A 1 131 ? -8.911 12.986 -7.983 1.00 74.81 131 GLY A C 1
ATOM 969 O O . GLY A 1 131 ? -9.291 14.024 -8.510 1.00 74.81 131 GLY A O 1
ATOM 970 N N . ALA A 1 132 ? -8.242 12.051 -8.666 1.00 75.88 132 ALA A N 1
ATOM 971 C CA . ALA A 1 132 ? -7.964 12.184 -10.091 1.00 75.88 132 ALA A CA 1
ATOM 972 C C . ALA A 1 132 ? -9.269 12.217 -10.900 1.00 75.88 132 ALA A C 1
ATOM 974 O O . ALA A 1 132 ? -10.184 11.435 -10.633 1.00 75.88 132 ALA A O 1
ATOM 975 N N . GLN A 1 133 ? -9.331 13.081 -11.917 1.00 73.62 133 GLN A N 1
ATOM 976 C CA . GLN A 1 133 ? -10.569 13.354 -12.653 1.00 73.62 133 GLN A CA 1
ATOM 977 C C . GLN A 1 133 ? -11.216 12.092 -13.236 1.00 73.62 133 GLN A C 1
ATOM 979 O O . GLN A 1 133 ? -12.431 11.954 -13.164 1.00 73.62 133 GLN A O 1
ATOM 984 N N . PHE A 1 134 ? -10.418 11.141 -13.738 1.00 74.19 134 PHE A N 1
ATOM 985 C CA . PHE A 1 134 ? -10.926 9.874 -14.281 1.00 74.19 134 PHE A CA 1
ATOM 986 C C . PHE A 1 134 ? -11.631 8.999 -13.226 1.00 74.19 134 PHE A C 1
ATOM 988 O O . PHE A 1 134 ? -12.555 8.259 -13.551 1.00 74.19 134 PHE A O 1
ATOM 995 N N . ALA A 1 135 ? -11.206 9.067 -11.960 1.00 76.19 135 ALA A N 1
ATOM 996 C CA . ALA A 1 135 ? -11.847 8.341 -10.869 1.00 76.19 135 ALA A CA 1
ATOM 997 C C . ALA A 1 135 ? -13.140 9.053 -10.447 1.00 76.19 135 ALA A C 1
ATOM 999 O O . ALA A 1 135 ? -14.184 8.421 -10.297 1.00 76.19 135 ALA A O 1
ATOM 1000 N N . VAL A 1 136 ? -13.087 10.382 -10.322 1.00 78.12 136 VAL A N 1
ATOM 1001 C CA . VAL A 1 136 ? -14.223 11.212 -9.894 1.00 78.12 136 VAL A CA 1
ATOM 1002 C C . VAL A 1 136 ? -15.365 11.188 -10.917 1.00 78.12 136 VAL A C 1
ATOM 1004 O O . VAL A 1 136 ? -16.533 11.058 -10.533 1.00 78.12 136 VAL A O 1
ATOM 1007 N N . SER A 1 137 ? -15.058 11.274 -12.215 1.00 76.94 137 SER A N 1
ATOM 1008 C CA . SER A 1 137 ? -16.069 11.218 -13.278 1.00 76.94 137 SER A CA 1
ATOM 1009 C C . SER A 1 137 ? -16.801 9.875 -13.297 1.00 76.94 137 SER A C 1
ATOM 1011 O O . SER A 1 137 ? -18.016 9.851 -13.462 1.00 76.94 137 SER A O 1
ATOM 1013 N N . GLY A 1 138 ? -16.091 8.777 -13.023 1.00 77.94 138 GLY A N 1
ATOM 1014 C CA . GLY A 1 138 ? -16.644 7.423 -12.972 1.00 77.94 138 GLY A CA 1
ATOM 1015 C C . GLY A 1 138 ? -17.373 7.044 -11.677 1.00 77.94 138 GLY A C 1
ATOM 1016 O O . GLY A 1 138 ? -17.699 5.869 -11.513 1.00 77.94 138 GLY A O 1
ATOM 1017 N N . GLY A 1 139 ? -17.590 7.982 -10.744 1.00 82.31 139 GLY A N 1
ATOM 1018 C CA . GLY A 1 139 ? -18.265 7.693 -9.470 1.00 82.31 139 GLY A CA 1
ATOM 1019 C C . GLY A 1 139 ? -17.388 6.989 -8.430 1.00 82.31 139 GLY A C 1
ATOM 1020 O O . GLY A 1 139 ? -17.913 6.303 -7.561 1.00 82.31 139 GLY A O 1
ATOM 1021 N N . ARG A 1 140 ? -16.060 7.125 -8.527 1.00 87.44 140 ARG A N 1
ATOM 1022 C CA . ARG A 1 140 ? -15.076 6.363 -7.739 1.00 87.44 140 ARG A CA 1
ATOM 1023 C C . ARG A 1 140 ? -14.202 7.262 -6.868 1.00 87.44 140 ARG A C 1
ATOM 1025 O O . ARG A 1 140 ? -14.279 8.494 -6.929 1.00 87.44 140 ARG A O 1
ATOM 1032 N N . GLY A 1 141 ? -13.322 6.643 -6.081 1.00 83.56 141 GLY A N 1
ATOM 1033 C CA . GLY A 1 141 ? -12.345 7.355 -5.258 1.00 83.56 141 GLY A CA 1
ATOM 1034 C C . GLY A 1 141 ? -13.040 8.265 -4.249 1.00 83.56 141 GLY A C 1
ATOM 1035 O O . GLY A 1 141 ? -13.991 7.858 -3.588 1.00 83.56 141 GLY A O 1
ATOM 1036 N N . GLN A 1 142 ? -12.624 9.529 -4.174 1.00 81.19 142 GLN A N 1
ATOM 1037 C CA . GLN A 1 142 ? -13.218 10.498 -3.241 1.00 81.19 142 GLN A CA 1
ATOM 1038 C C . GLN A 1 142 ? -14.724 10.712 -3.431 1.00 81.19 142 GLN A C 1
ATOM 1040 O O . GLN A 1 142 ? -15.401 11.092 -2.480 1.00 81.19 142 GLN A O 1
ATOM 1045 N N . ARG A 1 143 ? -15.267 10.490 -4.638 1.00 86.19 143 ARG A N 1
ATOM 1046 C CA . ARG A 1 143 ? -16.710 10.636 -4.883 1.00 86.19 143 ARG A CA 1
ATOM 1047 C C . ARG A 1 143 ? -17.526 9.521 -4.226 1.00 86.19 143 ARG A C 1
ATOM 1049 O O . ARG A 1 143 ? -18.694 9.740 -3.925 1.00 86.19 143 ARG A O 1
ATOM 1056 N N . LEU A 1 144 ? -16.904 8.368 -3.972 1.00 90.50 144 LEU A N 1
ATOM 1057 C CA . LEU A 1 144 ? -17.549 7.232 -3.323 1.00 90.50 144 LEU A CA 1
ATOM 1058 C C . LEU A 1 144 ? -17.664 7.410 -1.800 1.00 90.50 144 LEU A C 1
ATOM 1060 O O . LEU A 1 144 ? -18.494 6.750 -1.196 1.00 90.50 144 LEU A O 1
ATOM 1064 N N . MET A 1 145 ? -16.891 8.311 -1.177 1.00 90.25 145 MET A N 1
ATOM 1065 C CA . MET A 1 145 ? -16.788 8.442 0.289 1.00 90.25 145 MET A CA 1
ATOM 1066 C C . MET A 1 145 ? -18.143 8.531 1.017 1.00 90.25 145 MET A C 1
ATOM 1068 O O . MET A 1 145 ? -18.321 7.914 2.062 1.00 90.25 145 MET A O 1
ATOM 1072 N N . ASN A 1 146 ? -19.112 9.260 0.456 1.00 87.38 146 ASN A N 1
ATOM 1073 C CA . ASN A 1 146 ? -20.435 9.453 1.070 1.00 87.38 146 ASN A CA 1
ATOM 1074 C C . ASN A 1 146 ? -21.380 8.254 0.909 1.00 87.38 146 ASN A C 1
ATOM 1076 O O . ASN A 1 146 ? -22.484 8.273 1.439 1.00 87.38 146 ASN A O 1
ATOM 1080 N N . LYS A 1 147 ? -20.983 7.262 0.113 1.00 90.69 147 LYS A N 1
ATOM 1081 C CA . LYS A 1 147 ? -21.754 6.053 -0.188 1.0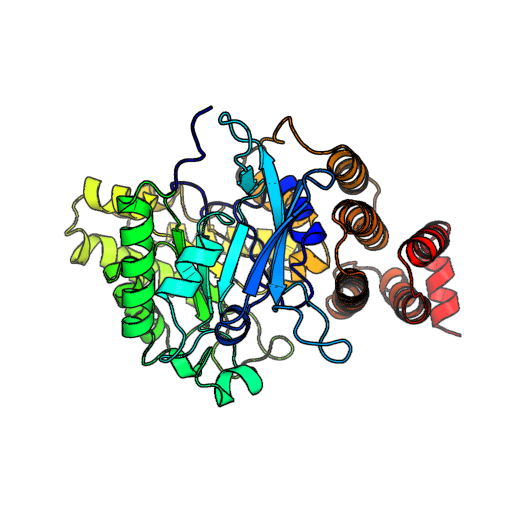0 90.69 147 LYS A CA 1
ATOM 1082 C C . LYS A 1 147 ? -20.922 4.787 0.022 1.00 90.69 147 LYS A C 1
ATOM 1084 O O . LYS A 1 147 ? -21.254 3.718 -0.494 1.00 90.69 147 LYS A O 1
ATOM 1089 N N . ALA A 1 148 ? -19.790 4.921 0.706 1.00 94.94 148 ALA A N 1
ATOM 1090 C CA . ALA A 1 148 ? -18.800 3.867 0.807 1.00 94.94 148 ALA A CA 1
ATOM 1091 C C . ALA A 1 148 ? -19.336 2.697 1.633 1.00 94.94 148 ALA A C 1
ATOM 1093 O O . ALA A 1 148 ? -19.036 1.556 1.309 1.00 94.94 148 ALA A O 1
ATOM 1094 N N . GLU A 1 149 ? -20.173 2.969 2.636 1.00 96.69 149 GLU A N 1
ATOM 1095 C CA . GLU A 1 149 ? -20.728 1.990 3.570 1.00 96.69 149 GLU A CA 1
ATOM 1096 C C . GLU A 1 149 ? -21.433 0.838 2.838 1.00 96.69 149 GLU A C 1
ATOM 1098 O O . GLU A 1 149 ? -21.144 -0.329 3.094 1.00 96.69 149 GLU A O 1
ATOM 1103 N N . GLY A 1 150 ? -22.285 1.151 1.853 1.00 96.75 150 GLY A N 1
ATOM 1104 C CA . GLY A 1 150 ? -22.987 0.135 1.063 1.00 96.75 150 GLY A CA 1
ATOM 1105 C C . GLY A 1 150 ? -22.044 -0.717 0.208 1.00 96.75 150 GLY A C 1
ATOM 1106 O O . GLY A 1 150 ? -22.216 -1.930 0.106 1.00 96.75 150 GLY A O 1
ATOM 1107 N N . VAL A 1 151 ? -21.006 -0.109 -0.374 1.00 97.44 151 VAL A N 1
ATOM 1108 C CA . VAL A 1 151 ? -20.000 -0.842 -1.159 1.00 97.44 151 VAL A CA 1
ATOM 1109 C C . VAL A 1 151 ? -19.124 -1.717 -0.259 1.00 97.44 151 VAL A C 1
ATOM 1111 O O . VAL A 1 151 ? -18.870 -2.868 -0.607 1.00 97.44 151 VAL A O 1
ATOM 1114 N N . ILE A 1 152 ? -18.710 -1.206 0.902 1.00 98.38 152 ILE A N 1
ATOM 1115 C CA . ILE A 1 152 ? -17.939 -1.932 1.920 1.00 98.38 152 ILE A CA 1
ATOM 1116 C C . ILE A 1 152 ? -18.716 -3.160 2.400 1.00 98.38 152 ILE A C 1
ATOM 1118 O O . ILE A 1 152 ? -18.165 -4.256 2.405 1.00 98.38 152 ILE A O 1
ATOM 1122 N N . ALA A 1 153 ? -20.005 -3.006 2.718 1.00 98.38 153 ALA A N 1
ATOM 1123 C CA . ALA A 1 153 ? -20.851 -4.117 3.146 1.00 98.38 153 ALA A CA 1
ATOM 1124 C C . ALA A 1 153 ? -20.915 -5.241 2.096 1.00 98.38 153 ALA A C 1
ATOM 1126 O O . ALA A 1 153 ? -20.846 -6.418 2.447 1.00 98.38 153 ALA A O 1
ATOM 1127 N N . ARG A 1 154 ? -20.978 -4.899 0.798 1.00 98.38 154 ARG A N 1
ATOM 1128 C CA . ARG A 1 154 ? -20.918 -5.903 -0.281 1.00 98.38 154 ARG A CA 1
ATOM 1129 C C . ARG A 1 154 ? -19.568 -6.611 -0.348 1.00 98.38 154 ARG A C 1
ATOM 1131 O O . ARG A 1 154 ? -19.551 -7.822 -0.526 1.00 98.38 154 ARG A O 1
ATOM 1138 N N . PHE A 1 155 ? -18.456 -5.890 -0.192 1.00 98.56 155 PHE A N 1
ATOM 1139 C CA . PHE A 1 155 ? -17.127 -6.513 -0.157 1.00 98.56 155 PHE A CA 1
ATOM 1140 C C . PHE A 1 155 ? -17.006 -7.504 0.994 1.00 98.56 155 PHE A C 1
ATOM 1142 O O . PHE A 1 155 ? -16.596 -8.638 0.774 1.00 98.56 155 PHE A O 1
ATOM 1149 N N . LEU A 1 156 ? -17.393 -7.090 2.200 1.00 98.38 156 LEU A N 1
ATOM 1150 C CA . LEU A 1 156 ? -17.310 -7.934 3.388 1.00 98.38 156 LEU A CA 1
ATOM 1151 C C . LEU A 1 156 ? -18.190 -9.178 3.251 1.00 98.38 156 LEU A C 1
ATOM 1153 O O . LEU A 1 156 ? -17.711 -10.277 3.501 1.00 98.38 156 LEU A O 1
ATOM 1157 N N . LYS A 1 157 ? -19.422 -9.028 2.747 1.00 98.56 157 LYS A N 1
ATOM 1158 C CA . LYS A 1 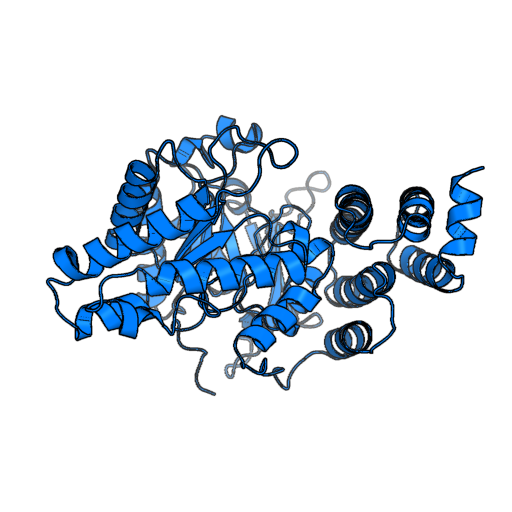157 ? -20.307 -10.162 2.452 1.00 98.56 157 LYS A CA 1
ATOM 1159 C C . LYS A 1 157 ? -19.701 -11.126 1.425 1.00 98.56 157 LYS A C 1
ATOM 1161 O O . LYS A 1 157 ? -19.729 -12.334 1.628 1.00 98.56 157 LYS A O 1
ATOM 1166 N N . ALA A 1 158 ? -19.147 -10.605 0.330 1.00 98.56 158 ALA A N 1
ATOM 1167 C CA . ALA A 1 158 ? -18.525 -11.427 -0.706 1.00 98.56 158 ALA A CA 1
ATOM 1168 C C . ALA A 1 158 ? -17.315 -12.210 -0.167 1.00 98.56 158 ALA A C 1
ATOM 1170 O O . ALA A 1 158 ? -17.140 -13.384 -0.485 1.00 98.56 158 ALA A O 1
ATOM 1171 N N . LEU A 1 159 ? -16.483 -11.568 0.658 1.00 98.25 159 LEU A N 1
ATOM 1172 C CA . LEU A 1 159 ? -15.314 -12.197 1.271 1.00 98.25 159 LEU A CA 1
ATOM 1173 C C . LEU A 1 159 ? -15.701 -13.247 2.322 1.00 98.25 159 LEU A C 1
ATOM 1175 O O . LEU A 1 159 ? -15.117 -14.327 2.325 1.00 98.25 159 LEU A O 1
ATOM 1179 N N . ASP A 1 160 ? -16.715 -12.968 3.141 1.00 97.69 160 ASP A N 1
ATOM 1180 C CA . ASP A 1 160 ? -17.272 -13.915 4.114 1.00 97.69 160 ASP A CA 1
ATOM 1181 C C . ASP A 1 160 ? -17.846 -15.167 3.433 1.00 97.69 160 ASP A C 1
ATOM 1183 O O . ASP A 1 160 ? -17.573 -16.295 3.846 1.00 97.69 160 ASP A O 1
ATOM 1187 N N . HIS A 1 161 ? -18.562 -14.994 2.316 1.00 98.25 161 HIS A N 1
ATOM 1188 C CA . HIS A 1 161 ? -19.035 -16.116 1.505 1.00 98.25 161 HIS A CA 1
ATOM 1189 C C . HIS A 1 161 ? -17.881 -16.966 0.951 1.00 98.25 161 HIS A C 1
ATOM 1191 O O . HIS A 1 161 ? -17.970 -18.194 0.954 1.00 98.25 161 HIS A O 1
ATOM 1197 N N . ILE A 1 162 ? -16.801 -16.335 0.475 1.00 97.62 162 ILE A N 1
ATOM 1198 C CA . ILE A 1 162 ? -15.620 -17.044 -0.040 1.00 97.62 162 ILE A CA 1
ATOM 1199 C C . ILE A 1 162 ? -14.955 -17.857 1.074 1.00 97.62 162 ILE A C 1
ATOM 1201 O O . ILE A 1 162 ? -14.628 -19.022 0.857 1.00 97.62 162 ILE A O 1
ATOM 1205 N N . GLU A 1 163 ? -14.772 -17.271 2.257 1.00 96.06 163 GLU A N 1
ATOM 1206 C CA . GLU A 1 163 ? -14.196 -17.963 3.414 1.00 96.06 163 GLU A CA 1
ATOM 1207 C C . GLU A 1 163 ? -15.086 -19.124 3.880 1.00 96.06 163 GLU A C 1
ATOM 1209 O O . GLU A 1 163 ? -14.605 -20.248 4.038 1.00 96.06 163 GLU A O 1
ATOM 1214 N N . SER A 1 164 ? -16.397 -18.897 3.985 1.00 97.12 164 SER A N 1
ATOM 1215 C CA . SER A 1 164 ? -17.385 -19.920 4.355 1.00 97.12 164 SER A CA 1
ATOM 1216 C C . SER A 1 164 ? -17.451 -21.086 3.362 1.00 97.12 164 SER A C 1
ATOM 1218 O O . SER A 1 164 ? -17.751 -22.214 3.748 1.00 97.12 164 SER A O 1
ATOM 1220 N N . ALA A 1 165 ? -17.131 -20.846 2.087 1.00 97.00 165 ALA A N 1
ATOM 1221 C CA . ALA A 1 165 ? -17.033 -21.877 1.053 1.00 97.00 165 ALA A CA 1
ATOM 1222 C C . ALA A 1 165 ? -15.692 -22.647 1.066 1.00 97.00 165 ALA A C 1
ATOM 1224 O O . ALA A 1 165 ? -15.418 -23.423 0.149 1.00 97.00 165 ALA A O 1
ATOM 1225 N N . GLY A 1 166 ? -14.844 -22.440 2.079 1.00 93.62 166 GLY A N 1
ATOM 1226 C CA . GLY A 1 166 ? -13.529 -23.077 2.207 1.00 93.62 166 GLY A CA 1
ATOM 1227 C C . GLY A 1 166 ? -12.386 -22.298 1.548 1.00 93.62 166 GLY A C 1
ATOM 1228 O O . GLY A 1 166 ? -11.260 -22.796 1.470 1.00 93.62 166 GLY A O 1
ATOM 1229 N N . GLY A 1 167 ? -12.652 -21.079 1.074 1.00 92.19 167 GLY A N 1
ATOM 1230 C CA . GLY A 1 167 ? -11.630 -20.147 0.617 1.00 92.19 167 GLY A CA 1
ATOM 1231 C C . GLY A 1 167 ? -10.739 -19.653 1.760 1.00 92.19 167 GLY A C 1
ATOM 1232 O O . GLY A 1 167 ? -11.004 -19.845 2.945 1.00 92.19 167 GLY A O 1
ATOM 1233 N N . ARG A 1 168 ? -9.630 -19.001 1.405 1.00 90.75 168 ARG A N 1
ATOM 1234 C CA . ARG A 1 168 ? -8.736 -18.390 2.399 1.00 90.75 168 ARG A CA 1
ATOM 1235 C C . ARG A 1 168 ? -9.367 -17.106 2.936 1.00 90.75 168 ARG A C 1
ATOM 1237 O O . ARG A 1 168 ? -9.951 -16.357 2.161 1.00 90.75 168 ARG A O 1
ATOM 1244 N N . HIS A 1 169 ? -9.162 -16.824 4.221 1.00 94.06 169 HIS A N 1
ATOM 1245 C CA . HIS A 1 169 ? -9.483 -15.521 4.801 1.00 94.06 169 HIS A CA 1
ATOM 1246 C C . HIS A 1 169 ? -8.738 -14.403 4.060 1.00 94.06 169 HIS A C 1
ATOM 1248 O O . HIS A 1 169 ? -7.511 -14.467 3.916 1.00 94.06 169 HIS A O 1
ATOM 1254 N N . ILE A 1 170 ? -9.469 -13.377 3.623 1.00 96.75 170 ILE A N 1
ATOM 1255 C CA . ILE A 1 170 ? -8.924 -12.199 2.945 1.00 96.75 170 ILE A CA 1
ATOM 1256 C C . ILE A 1 170 ? -9.255 -10.968 3.769 1.00 96.75 170 ILE A C 1
ATOM 1258 O O . ILE A 1 170 ? -10.416 -10.649 4.010 1.00 96.75 170 ILE A O 1
ATOM 1262 N N . SER A 1 171 ? -8.215 -10.245 4.161 1.00 96.69 171 SER A N 1
ATOM 1263 C CA . SER A 1 171 ? -8.369 -9.010 4.913 1.00 96.69 171 SER A CA 1
ATOM 1264 C C . SER A 1 171 ? -8.954 -7.899 4.032 1.00 96.69 171 SER A C 1
ATOM 1266 O O . SER A 1 171 ? -8.539 -7.719 2.886 1.00 96.69 171 SER A O 1
ATOM 1268 N N . PHE A 1 172 ? -9.911 -7.133 4.557 1.00 98.31 172 PHE A N 1
ATOM 1269 C CA . PHE A 1 172 ? -10.474 -5.978 3.857 1.00 98.31 172 PHE A CA 1
ATOM 1270 C C . PHE A 1 172 ? -9.995 -4.668 4.488 1.00 98.31 172 PHE A C 1
ATOM 1272 O O . PHE A 1 172 ? -10.200 -4.441 5.688 1.00 98.31 172 PHE A O 1
ATOM 1279 N N . SER A 1 173 ? -9.360 -3.805 3.690 1.00 98.56 173 SER A N 1
ATOM 1280 C CA . SER A 1 173 ? -8.849 -2.501 4.125 1.00 98.56 173 SER A CA 1
ATOM 1281 C C . SER A 1 173 ? -9.397 -1.337 3.303 1.00 98.56 173 SER A C 1
ATOM 1283 O O . SER A 1 173 ? -9.954 -1.497 2.218 1.00 98.56 173 SER A O 1
ATOM 1285 N N . ILE A 1 174 ? -9.238 -0.130 3.834 1.00 98.31 174 ILE A N 1
ATOM 1286 C CA . ILE A 1 174 ? -9.607 1.112 3.164 1.00 98.31 174 ILE A CA 1
ATOM 1287 C C . ILE A 1 174 ? -8.414 2.050 3.164 1.00 98.31 174 ILE A C 1
ATOM 1289 O O . ILE A 1 174 ? -7.741 2.229 4.181 1.00 98.31 174 ILE A O 1
ATOM 1293 N N . LYS A 1 175 ? -8.222 2.760 2.052 1.00 98.00 175 LYS A N 1
ATOM 1294 C CA . LYS A 1 175 ? -7.309 3.897 1.991 1.00 98.00 175 LYS A CA 1
ATOM 1295 C C . LYS A 1 175 ? -8.054 5.195 1.706 1.00 98.00 175 LYS A C 1
ATOM 1297 O O . LYS A 1 175 ? -8.576 5.392 0.607 1.00 98.00 175 LYS A O 1
ATOM 1302 N N . GLN A 1 176 ? -8.005 6.130 2.652 1.00 96.00 176 GLN A N 1
ATOM 1303 C CA . GLN A 1 176 ? -8.634 7.450 2.549 1.00 96.00 176 GLN A CA 1
ATOM 1304 C C . GLN A 1 176 ? -7.641 8.608 2.734 1.00 96.00 176 GLN A C 1
ATOM 1306 O O . GLN A 1 176 ? -6.438 8.408 2.912 1.00 96.00 176 GLN A O 1
ATOM 1311 N N . ARG A 1 177 ? -8.143 9.841 2.632 1.00 95.75 177 ARG A N 1
ATOM 1312 C CA . ARG A 1 177 ? -7.448 11.082 3.015 1.00 95.75 177 ARG A CA 1
ATOM 1313 C C . ARG A 1 177 ? -7.996 11.577 4.357 1.00 95.75 177 ARG A C 1
ATOM 1315 O O . ARG A 1 177 ? -9.047 11.106 4.782 1.00 95.75 177 ARG A O 1
ATOM 1322 N N . LEU A 1 178 ? -7.321 12.540 4.985 1.00 95.62 178 LEU A N 1
ATOM 1323 C CA . LEU A 1 178 ? -7.959 13.358 6.020 1.00 95.62 178 LEU A CA 1
ATOM 1324 C C . LEU A 1 178 ? -9.241 13.998 5.470 1.00 95.62 178 LEU A C 1
ATOM 1326 O O . LEU A 1 178 ? -9.261 14.461 4.323 1.00 95.62 178 LEU A O 1
ATOM 1330 N N . LEU A 1 179 ? -10.290 14.024 6.289 1.00 95.12 179 LEU A N 1
ATOM 1331 C CA . LEU A 1 179 ? -11.534 14.720 5.970 1.00 95.12 179 LEU A CA 1
ATOM 1332 C C . LEU A 1 179 ? -11.457 16.197 6.399 1.00 95.12 179 LEU A C 1
ATOM 1334 O O . LEU A 1 179 ? -10.373 16.706 6.702 1.00 95.12 179 LEU A O 1
ATOM 1338 N N . GLY A 1 180 ? -12.579 16.920 6.359 1.00 93.12 180 GLY A N 1
ATOM 1339 C CA . GLY A 1 180 ? -12.625 18.354 6.653 1.00 93.12 180 GLY A CA 1
ATOM 1340 C C . GLY A 1 180 ? -12.097 18.686 8.051 1.00 93.12 180 GLY A C 1
ATOM 1341 O O . GLY A 1 180 ? -11.374 19.676 8.218 1.00 93.12 180 GLY A O 1
ATOM 1342 N N . SER A 1 181 ? -12.361 17.807 9.021 1.00 94.75 181 SER A N 1
ATOM 1343 C CA . SER A 1 181 ? -11.862 17.887 10.396 1.00 94.75 181 SER A CA 1
ATOM 1344 C C . SER A 1 181 ? -11.384 16.536 10.944 1.00 94.75 181 SER A C 1
ATOM 1346 O O . SER A 1 181 ? -11.625 15.466 10.370 1.00 94.75 181 SER A O 1
ATOM 1348 N N . THR A 1 182 ? -10.698 16.586 12.088 1.00 94.88 182 THR A N 1
ATOM 1349 C CA . THR A 1 182 ? -10.327 15.400 12.873 1.00 94.88 182 THR A CA 1
ATOM 1350 C C . THR A 1 182 ? -11.575 14.642 13.319 1.00 94.88 182 THR A C 1
ATOM 1352 O O . THR A 1 182 ? -11.602 13.421 13.244 1.00 94.88 182 THR A O 1
ATOM 1355 N N . GLU A 1 183 ? -12.621 15.352 13.740 1.00 96.88 183 GLU A N 1
ATOM 1356 C CA . GLU A 1 183 ? -13.888 14.784 14.208 1.00 96.88 183 GLU A CA 1
ATOM 1357 C C . GLU A 1 183 ? -14.587 14.003 13.098 1.00 96.88 183 GLU A C 1
ATOM 1359 O O . GLU A 1 183 ? -14.946 12.847 13.300 1.00 96.88 183 GLU A O 1
ATOM 1364 N N . GLU A 1 184 ? -14.705 14.600 11.910 1.00 97.00 184 GLU A N 1
ATOM 1365 C CA . GLU A 1 184 ? -15.290 13.941 10.740 1.00 97.00 184 GLU A CA 1
ATOM 1366 C C . GLU A 1 184 ? -14.483 12.690 10.361 1.00 97.00 184 GLU A C 1
ATOM 1368 O O . GLU A 1 184 ? -15.043 11.633 10.075 1.00 97.00 184 GLU A O 1
ATOM 1373 N N . THR A 1 185 ? -13.150 12.790 10.418 1.00 97.75 185 THR A N 1
ATOM 1374 C CA . THR A 1 185 ? -12.249 11.666 10.136 1.00 97.75 185 THR A CA 1
ATOM 1375 C C . THR A 1 185 ? -12.435 10.527 11.143 1.00 97.75 185 THR A C 1
ATOM 1377 O O . THR A 1 185 ? -12.537 9.373 10.733 1.00 97.75 185 THR A O 1
ATOM 1380 N N . VAL A 1 186 ? -12.499 10.832 12.445 1.00 98.44 186 VAL A N 1
ATOM 1381 C CA . VAL A 1 186 ? -12.717 9.841 13.513 1.00 98.44 186 VAL A CA 1
ATOM 1382 C C . VAL A 1 186 ? -14.076 9.176 13.357 1.00 98.44 186 VAL A C 1
ATOM 1384 O O . VAL A 1 186 ? -14.154 7.956 13.447 1.00 98.44 186 VAL A O 1
ATOM 1387 N N . GLU A 1 187 ? -15.127 9.945 13.085 1.00 97.81 187 GLU A N 1
ATOM 1388 C CA . GLU A 1 187 ? -16.470 9.393 12.920 1.00 97.81 187 GLU A CA 1
ATOM 1389 C C . GLU A 1 187 ? -16.538 8.427 11.735 1.00 97.81 187 GLU A C 1
ATOM 1391 O O . GLU A 1 187 ? -17.027 7.308 11.860 1.00 97.81 187 GLU A O 1
ATOM 1396 N N . LYS A 1 188 ? -15.931 8.795 10.603 1.00 97.50 188 LYS A N 1
ATOM 1397 C CA . LYS A 1 188 ? -15.856 7.903 9.443 1.00 97.50 188 LYS A CA 1
ATOM 1398 C C . LYS A 1 188 ? -15.061 6.622 9.741 1.00 97.50 188 LYS A C 1
ATOM 1400 O O . LYS A 1 188 ? -15.454 5.545 9.302 1.00 97.50 188 LYS A O 1
ATOM 1405 N N . ILE A 1 189 ? -13.976 6.718 10.515 1.00 98.12 189 ILE A N 1
ATOM 1406 C CA . ILE A 1 189 ? -13.192 5.554 10.966 1.00 98.12 189 ILE A CA 1
ATOM 1407 C C . ILE A 1 189 ? -14.030 4.630 11.851 1.00 98.12 189 ILE A C 1
ATOM 1409 O O . ILE A 1 189 ? -13.944 3.420 11.672 1.00 98.12 189 ILE A O 1
ATOM 1413 N N . ARG A 1 190 ? -14.840 5.174 12.771 1.00 97.94 190 ARG A N 1
ATOM 1414 C CA . ARG A 1 190 ? -15.738 4.381 13.628 1.00 97.94 190 ARG A CA 1
ATOM 1415 C C . ARG A 1 190 ? -16.735 3.588 12.801 1.00 97.94 190 ARG A C 1
ATOM 1417 O O . ARG A 1 190 ? -16.777 2.375 12.943 1.00 97.94 190 ARG A O 1
ATOM 1424 N N . VAL A 1 191 ? -17.437 4.256 11.884 1.00 97.94 191 VAL A N 1
ATOM 1425 C CA . VAL A 1 191 ? -18.410 3.611 10.990 1.00 97.94 191 VAL A CA 1
ATOM 1426 C C . VAL A 1 191 ? -17.760 2.467 10.210 1.00 97.94 191 VAL A C 1
ATOM 1428 O O . VAL A 1 191 ? -18.288 1.363 10.150 1.00 97.94 191 VAL A O 1
ATOM 1431 N N . PHE A 1 192 ? -16.584 2.698 9.625 1.00 97.75 192 PHE A N 1
ATOM 1432 C CA . PHE A 1 192 ? -15.879 1.664 8.866 1.00 97.75 192 PHE A CA 1
ATOM 1433 C C . PHE A 1 192 ? -15.374 0.516 9.748 1.00 97.75 192 PHE A C 1
ATOM 1435 O O . PHE A 1 192 ? -15.460 -0.641 9.341 1.00 97.75 192 PHE A O 1
ATOM 1442 N N . TYR A 1 193 ? -14.882 0.817 10.948 1.00 96.94 193 TYR A N 1
ATOM 1443 C CA . TYR A 1 193 ? -14.506 -0.193 11.933 1.00 96.94 193 TYR A CA 1
ATOM 1444 C C . TYR A 1 193 ? -15.707 -1.071 12.322 1.00 96.94 193 TYR A C 1
ATOM 1446 O O . TYR A 1 193 ? -15.612 -2.292 12.241 1.00 96.94 193 TYR A O 1
ATOM 1454 N N . GLU A 1 194 ? -16.846 -0.464 12.663 1.00 96.25 194 GLU A N 1
ATOM 1455 C CA . GLU A 1 194 ? -18.073 -1.174 13.049 1.00 96.25 194 GLU A CA 1
ATOM 1456 C C . GLU A 1 194 ? -18.647 -2.028 11.913 1.00 96.25 194 GLU A C 1
ATOM 1458 O O . GLU A 1 194 ? -19.223 -3.082 12.172 1.00 96.25 194 GLU A O 1
ATOM 1463 N N . LEU A 1 195 ? -18.447 -1.624 10.653 1.00 96.94 195 LEU A N 1
ATOM 1464 C CA . LEU A 1 195 ? -18.807 -2.449 9.498 1.00 96.94 195 LEU A CA 1
ATOM 1465 C C . LEU A 1 195 ? -17.957 -3.722 9.381 1.00 96.94 195 LEU A C 1
ATOM 1467 O O . LEU A 1 195 ? -18.408 -4.656 8.729 1.00 96.94 195 LEU A O 1
ATOM 1471 N N . GLY A 1 196 ? -16.763 -3.773 9.982 1.00 95.75 196 GLY A N 1
ATOM 1472 C CA . GLY A 1 196 ? -15.845 -4.917 9.910 1.00 95.75 196 GLY A CA 1
ATOM 1473 C C . GLY A 1 196 ? -14.587 -4.677 9.069 1.00 95.75 196 GLY A C 1
ATOM 1474 O O . GLY A 1 196 ? -13.909 -5.626 8.677 1.00 95.75 196 GLY A O 1
ATOM 1475 N N . VAL A 1 197 ? -14.245 -3.420 8.764 1.00 97.31 197 VAL A N 1
ATOM 1476 C CA . VAL A 1 197 ? -12.985 -3.093 8.078 1.00 97.31 197 VAL A CA 1
ATOM 1477 C C . VAL A 1 197 ? -11.811 -3.385 9.008 1.00 97.31 197 VAL A C 1
ATOM 1479 O O . VAL A 1 197 ? -11.765 -2.888 10.126 1.00 97.31 197 VAL A O 1
ATOM 1482 N N . SER A 1 198 ? -10.824 -4.138 8.523 1.00 96.06 198 SER A N 1
ATOM 1483 C CA . SER A 1 198 ? -9.663 -4.570 9.321 1.00 96.06 198 SER A CA 1
ATOM 1484 C C . SER A 1 198 ? -8.499 -3.572 9.330 1.00 96.06 198 SER A C 1
ATOM 1486 O O . SER A 1 198 ? -7.647 -3.607 10.213 1.00 96.06 198 SER A O 1
ATOM 1488 N N . CYS A 1 199 ? -8.437 -2.645 8.371 1.00 97.75 199 CYS A N 1
ATOM 1489 C CA . CYS A 1 199 ? -7.424 -1.591 8.370 1.00 97.75 199 CYS A CA 1
ATOM 1490 C C . CYS A 1 199 ? -7.884 -0.333 7.640 1.00 97.75 199 CYS A C 1
ATOM 1492 O O . CYS A 1 199 ? -8.467 -0.412 6.560 1.00 97.75 199 CYS A O 1
ATOM 1494 N N . ILE A 1 200 ? -7.547 0.834 8.191 1.00 98.25 200 ILE A N 1
ATOM 1495 C CA . ILE A 1 200 ? -7.759 2.131 7.547 1.00 98.25 200 ILE A CA 1
ATOM 1496 C C . ILE A 1 200 ? -6.426 2.871 7.431 1.00 98.25 200 ILE A C 1
ATOM 1498 O O . ILE A 1 200 ? -5.853 3.336 8.416 1.00 98.25 200 ILE A O 1
ATOM 1502 N N . ALA A 1 201 ? -5.940 3.017 6.201 1.00 98.19 201 ALA A N 1
ATOM 1503 C CA . ALA A 1 201 ? -4.780 3.834 5.882 1.00 98.19 201 ALA A CA 1
ATOM 1504 C C . ALA A 1 201 ? -5.206 5.272 5.564 1.00 98.19 201 ALA A C 1
ATOM 1506 O O . ALA A 1 201 ? -5.986 5.520 4.638 1.00 98.19 201 ALA A O 1
ATOM 1507 N N . ILE A 1 202 ? -4.654 6.242 6.291 1.00 98.06 202 ILE A N 1
ATOM 1508 C CA . ILE A 1 202 ? -5.005 7.658 6.152 1.00 98.06 202 ILE A CA 1
ATOM 1509 C C . ILE A 1 202 ? -3.838 8.393 5.507 1.00 98.06 202 ILE A C 1
ATOM 1511 O O . ILE A 1 202 ? -2.735 8.461 6.045 1.00 98.06 202 ILE A O 1
ATOM 1515 N N . HIS A 1 203 ? -4.079 8.964 4.331 1.00 96.81 203 HIS A N 1
ATOM 1516 C CA . HIS A 1 203 ? -3.169 9.936 3.752 1.00 96.81 203 HIS A CA 1
ATOM 1517 C C . HIS A 1 203 ? -3.351 11.270 4.476 1.00 96.81 203 HIS A C 1
ATOM 1519 O O . HIS A 1 203 ? -4.413 11.887 4.360 1.00 96.81 203 HIS A O 1
ATOM 1525 N N . MET A 1 204 ? -2.308 11.735 5.162 1.00 96.50 204 MET A N 1
ATOM 1526 C CA . MET A 1 204 ? -2.350 12.871 6.093 1.00 96.50 204 MET A CA 1
ATOM 1527 C C . MET A 1 204 ? -2.387 14.243 5.410 1.00 96.50 204 MET A C 1
ATOM 1529 O O . MET A 1 204 ? -1.685 15.168 5.782 1.00 96.50 204 MET A O 1
ATOM 1533 N N . ARG A 1 205 ? -3.197 14.366 4.361 1.00 94.38 205 ARG A N 1
ATOM 1534 C CA . ARG A 1 205 ? -3.546 15.621 3.695 1.00 94.38 205 ARG A CA 1
ATOM 1535 C C . ARG A 1 205 ? -5.013 15.575 3.319 1.00 94.38 205 ARG A C 1
ATOM 1537 O O . ARG A 1 205 ? -5.449 14.543 2.799 1.00 94.38 205 ARG A O 1
ATOM 1544 N N . LYS A 1 206 ? -5.727 16.679 3.479 1.00 93.56 206 LYS A N 1
ATOM 1545 C CA . LYS A 1 206 ? -7.140 16.842 3.126 1.00 93.56 206 LYS A CA 1
ATOM 1546 C C . LYS A 1 206 ? -7.363 16.840 1.622 1.00 93.56 206 LYS A C 1
ATOM 1548 O O . LYS A 1 206 ? -6.427 16.942 0.829 1.00 93.56 206 LYS A O 1
ATOM 1553 N N . LYS A 1 207 ? -8.618 16.701 1.199 1.00 87.19 207 LYS A N 1
ATOM 1554 C CA . LYS A 1 207 ? -9.012 16.849 -0.209 1.00 87.19 207 LYS A CA 1
ATOM 1555 C C . LYS A 1 207 ? -8.557 18.210 -0.763 1.00 87.19 207 LYS A C 1
ATOM 1557 O O . LYS A 1 207 ? -8.687 19.221 -0.092 1.00 87.19 207 LYS A O 1
ATOM 1562 N N . GLY A 1 208 ? -8.037 18.220 -1.992 1.00 84.12 208 GLY A N 1
ATOM 1563 C CA . GLY A 1 208 ? -7.544 19.431 -2.665 1.00 84.12 208 GLY A CA 1
ATOM 1564 C C . GLY A 1 208 ? -6.108 19.828 -2.313 1.00 84.12 208 GLY A C 1
ATOM 1565 O O . GLY A 1 208 ? -5.456 20.470 -3.122 1.00 84.12 208 GLY A O 1
ATOM 1566 N N . GLU A 1 209 ? -5.571 19.383 -1.176 1.00 89.62 209 GLU A N 1
ATOM 1567 C CA . GLU A 1 209 ? -4.178 19.670 -0.823 1.00 89.62 209 GLU A CA 1
ATOM 1568 C C . GLU A 1 209 ? -3.212 18.868 -1.698 1.00 89.62 209 GLU A C 1
ATOM 1570 O O . GLU A 1 209 ? -3.383 17.657 -1.910 1.00 89.62 209 GLU A O 1
ATOM 1575 N N . GLU A 1 210 ? -2.159 19.526 -2.168 1.00 82.06 210 GLU A N 1
ATOM 1576 C CA . GLU A 1 210 ? -1.120 18.909 -2.978 1.00 82.06 210 GLU A CA 1
ATOM 1577 C C . GLU A 1 210 ? 0.186 18.775 -2.203 1.00 82.06 210 GLU A C 1
ATOM 1579 O O . GLU A 1 210 ? 0.486 19.509 -1.266 1.00 82.06 210 GLU A O 1
ATOM 1584 N N . ARG A 1 211 ? 0.998 17.793 -2.595 1.00 75.69 211 ARG A N 1
ATOM 1585 C CA . ARG A 1 211 ? 2.248 17.480 -1.888 1.00 75.69 211 ARG A CA 1
ATOM 1586 C C . ARG A 1 211 ? 3.302 18.574 -2.024 1.00 75.69 211 ARG A C 1
ATOM 1588 O O . ARG A 1 211 ? 4.102 18.732 -1.116 1.00 75.69 211 ARG A O 1
ATOM 1595 N N . GLY A 1 212 ? 3.308 19.282 -3.156 1.00 76.94 212 GLY A N 1
ATOM 1596 C CA . GLY A 1 212 ? 4.265 20.359 -3.417 1.00 76.94 212 GLY A CA 1
ATOM 1597 C C . GLY A 1 212 ? 3.986 21.632 -2.617 1.00 76.94 212 GLY A C 1
ATOM 1598 O O . GLY A 1 212 ? 4.888 22.444 -2.460 1.00 76.94 212 GLY A O 1
ATOM 1599 N N . SER A 1 213 ? 2.763 21.793 -2.107 1.00 84.12 213 SER A N 1
ATOM 1600 C CA . SER A 1 213 ? 2.315 22.993 -1.393 1.00 84.12 213 SER A CA 1
ATOM 1601 C C . SER A 1 213 ? 2.052 22.755 0.091 1.00 84.12 213 SER A C 1
ATOM 1603 O O . SER A 1 213 ? 2.119 23.684 0.886 1.00 84.12 213 SER A O 1
ATOM 1605 N N . THR A 1 214 ? 1.714 21.524 0.470 1.00 90.12 214 THR A N 1
ATOM 1606 C CA . THR A 1 214 ? 1.202 21.211 1.804 1.00 90.12 214 THR A CA 1
ATOM 1607 C C . THR A 1 214 ? 1.952 20.012 2.360 1.00 90.12 214 THR A C 1
ATOM 1609 O O . THR A 1 214 ? 2.156 19.029 1.646 1.00 90.12 214 THR A O 1
ATOM 1612 N N . GLN A 1 215 ? 2.365 20.067 3.623 1.00 93.25 215 GLN A N 1
ATOM 1613 C CA . GLN A 1 215 ? 2.992 18.941 4.321 1.00 93.25 215 GLN A CA 1
ATOM 1614 C C . GLN A 1 215 ? 1.940 17.966 4.863 1.00 93.25 215 GLN A C 1
ATOM 1616 O O . GLN A 1 215 ? 0.761 18.297 4.970 1.00 93.25 215 GLN A O 1
ATOM 1621 N N . ALA A 1 216 ? 2.357 16.741 5.171 1.00 95.56 216 ALA A N 1
ATOM 1622 C CA . ALA A 1 216 ? 1.534 15.794 5.908 1.00 95.56 216 ALA A CA 1
ATOM 1623 C C . ALA A 1 216 ? 1.242 16.305 7.334 1.00 95.56 216 ALA A C 1
ATOM 1625 O O . ALA A 1 216 ? 2.166 16.596 8.090 1.00 95.56 216 ALA A O 1
ATOM 1626 N N . ASP A 1 217 ? -0.034 16.374 7.716 1.00 97.06 217 ASP A N 1
ATOM 1627 C CA . ASP A 1 217 ? -0.467 16.798 9.049 1.00 97.06 217 ASP A CA 1
ATOM 1628 C C . ASP A 1 217 ? -0.391 15.630 10.044 1.00 97.06 217 ASP A C 1
ATOM 1630 O O . ASP A 1 217 ? -1.355 14.895 10.278 1.00 97.06 217 ASP A O 1
ATOM 1634 N N . TRP A 1 218 ? 0.798 15.426 10.611 1.00 97.31 218 TRP A N 1
ATOM 1635 C CA . TRP A 1 218 ? 1.034 14.366 11.591 1.00 97.31 218 TRP A CA 1
ATOM 1636 C C . TRP A 1 218 ? 0.345 14.619 12.934 1.00 97.31 218 TRP A C 1
ATOM 1638 O O . TRP A 1 218 ? -0.064 13.663 13.585 1.00 97.31 218 TRP A O 1
ATOM 1648 N N . ASN A 1 219 ? 0.144 15.876 13.337 1.00 96.00 219 ASN A N 1
ATOM 1649 C CA . ASN A 1 219 ? -0.582 16.174 14.574 1.00 96.00 219 ASN A CA 1
ATOM 1650 C C . ASN A 1 219 ? -2.048 15.741 14.462 1.00 96.00 219 ASN A C 1
ATOM 1652 O O . ASN A 1 219 ? -2.571 15.105 15.377 1.00 96.00 219 ASN A O 1
ATOM 1656 N N . ALA A 1 220 ? -2.691 15.986 13.315 1.00 97.31 220 ALA A N 1
ATOM 1657 C CA . ALA A 1 220 ? -4.022 15.452 13.052 1.00 97.31 220 ALA A CA 1
ATOM 1658 C C . ALA A 1 220 ? -4.055 13.918 13.116 1.00 97.31 220 ALA A C 1
ATOM 1660 O O . ALA A 1 220 ? -5.015 13.371 13.653 1.00 97.31 220 ALA A O 1
ATOM 1661 N N . PHE A 1 221 ? -3.017 13.214 12.639 1.00 97.75 221 PHE A N 1
ATOM 1662 C CA . PHE A 1 221 ? -2.946 11.749 12.758 1.00 97.75 221 PHE A CA 1
ATOM 1663 C C . PHE A 1 221 ? -3.044 11.307 14.218 1.00 97.75 221 PHE A C 1
ATOM 1665 O O . PHE A 1 221 ? -3.910 10.504 14.562 1.00 97.75 221 PHE A O 1
ATOM 1672 N N . PHE A 1 222 ? -2.204 11.860 15.092 1.00 97.12 222 PHE A N 1
ATOM 1673 C CA . PHE A 1 222 ? -2.184 11.462 16.497 1.00 97.12 222 PHE A CA 1
ATOM 1674 C C . PHE A 1 222 ? -3.448 11.884 17.249 1.00 97.12 222 PHE A C 1
ATOM 1676 O O . PHE A 1 222 ? -3.945 11.113 18.069 1.00 97.12 222 PHE A O 1
ATOM 1683 N N . HIS A 1 223 ? -4.050 13.027 16.907 1.00 96.69 223 HIS A N 1
ATOM 1684 C CA . HIS A 1 223 ? -5.367 13.396 17.428 1.00 96.69 223 HIS A CA 1
ATOM 1685 C C . HIS A 1 223 ? -6.469 12.421 16.989 1.00 96.69 223 HIS A C 1
ATOM 1687 O O . HIS A 1 223 ? -7.322 12.065 17.804 1.00 96.69 223 HIS A O 1
ATOM 1693 N N . VAL A 1 224 ? -6.449 11.956 15.732 1.00 97.81 224 VAL A N 1
ATOM 1694 C CA . VAL A 1 224 ? -7.366 10.909 15.250 1.00 97.81 224 VAL A CA 1
ATOM 1695 C C . VAL A 1 224 ? -7.186 9.633 16.071 1.00 97.81 224 VAL A C 1
ATOM 1697 O O . VAL A 1 224 ? -8.175 9.097 16.570 1.00 97.81 224 VAL A O 1
ATOM 1700 N N . LEU A 1 225 ? -5.944 9.173 16.265 1.00 96.31 225 LEU A N 1
ATOM 1701 C CA . LEU A 1 225 ? -5.661 7.981 17.067 1.00 96.31 225 LEU A CA 1
ATOM 1702 C C . LEU A 1 225 ? -6.175 8.144 18.504 1.00 96.31 225 LEU A C 1
ATOM 1704 O O . LEU A 1 225 ? -6.966 7.326 18.967 1.00 96.31 225 LEU A O 1
ATOM 1708 N N . ALA A 1 226 ? -5.791 9.221 19.192 1.00 95.75 226 ALA A N 1
ATOM 1709 C CA . ALA A 1 226 ? -6.178 9.471 20.579 1.00 95.75 226 ALA A CA 1
ATOM 1710 C C . ALA A 1 226 ? -7.704 9.470 20.770 1.00 95.75 226 ALA A C 1
ATOM 1712 O O . ALA A 1 226 ? -8.220 8.834 21.694 1.00 95.75 226 ALA A O 1
ATOM 1713 N N . LYS A 1 227 ? -8.440 10.132 19.866 1.00 96.88 227 LYS A N 1
ATOM 1714 C CA . LYS A 1 227 ? -9.908 10.177 19.901 1.00 96.88 227 LYS A CA 1
ATOM 1715 C C . LYS A 1 227 ? -10.542 8.825 19.584 1.00 96.88 227 LYS A C 1
ATOM 1717 O O . LYS A 1 227 ? -11.504 8.443 20.252 1.00 96.88 227 LYS A O 1
ATOM 1722 N N . PHE A 1 228 ? -10.013 8.099 18.599 1.00 97.12 228 PHE A N 1
ATOM 1723 C CA . PHE A 1 228 ? -10.523 6.780 18.239 1.00 97.12 228 PHE A CA 1
ATOM 1724 C C . PHE A 1 228 ? -10.322 5.771 19.373 1.00 97.12 228 PHE A C 1
ATOM 1726 O O . PHE A 1 228 ? -11.295 5.150 19.782 1.00 97.12 228 PHE A O 1
ATOM 1733 N N . TYR A 1 229 ? -9.119 5.645 19.946 1.00 95.69 229 TYR A N 1
ATOM 1734 C CA . TYR A 1 229 ? -8.878 4.656 21.008 1.00 95.69 229 TYR A CA 1
ATOM 1735 C C . TYR A 1 229 ? -9.555 4.992 22.323 1.00 95.69 229 TYR A C 1
ATOM 1737 O O . TYR A 1 229 ? -10.011 4.081 23.007 1.00 95.69 229 TYR A O 1
ATOM 1745 N N . THR A 1 230 ? -9.679 6.278 22.659 1.00 95.25 230 THR A N 1
ATOM 1746 C CA . THR A 1 230 ? -10.478 6.690 23.819 1.00 95.25 230 THR A CA 1
ATOM 1747 C C . THR A 1 230 ? -11.930 6.247 23.651 1.00 95.25 230 THR A C 1
ATOM 1749 O O . THR A 1 230 ? -12.497 5.656 24.567 1.00 95.25 230 THR A O 1
ATOM 1752 N N . TRP A 1 231 ? -12.531 6.467 22.477 1.00 97.12 231 TRP A N 1
ATOM 1753 C CA . TRP A 1 231 ? -13.878 5.972 22.175 1.00 97.12 231 TRP A CA 1
ATOM 1754 C C . TRP A 1 231 ? -13.955 4.446 22.149 1.00 97.12 231 TRP A C 1
ATOM 1756 O O . TRP A 1 231 ? -14.870 3.879 22.741 1.00 97.12 231 TRP A O 1
ATOM 1766 N N . LEU A 1 232 ? -12.989 3.781 21.513 1.00 96.50 232 LEU A N 1
ATOM 1767 C CA . LEU A 1 232 ? -12.967 2.329 21.406 1.00 96.50 232 LEU A CA 1
ATOM 1768 C C . LEU A 1 232 ? -12.944 1.704 22.803 1.00 96.50 232 LEU A C 1
ATOM 1770 O O . LEU A 1 232 ? -13.740 0.821 23.087 1.00 96.50 232 LEU A O 1
ATOM 1774 N N . TRP A 1 233 ? -12.095 2.215 23.694 1.00 96.12 233 TRP A N 1
ATOM 1775 C CA . TRP A 1 233 ? -12.016 1.773 25.081 1.00 96.12 233 TRP A CA 1
ATOM 1776 C C . TRP A 1 233 ? -13.299 2.053 25.868 1.00 96.12 233 TRP A C 1
ATOM 1778 O O . TRP A 1 233 ? -13.830 1.164 26.529 1.00 96.12 233 TRP A O 1
ATOM 1788 N N . THR A 1 234 ? -13.795 3.291 25.824 1.00 96.38 234 THR A N 1
ATOM 1789 C CA . THR A 1 234 ? -14.857 3.742 26.736 1.00 96.38 234 THR A CA 1
ATOM 1790 C C . THR A 1 234 ? -16.261 3.380 26.274 1.00 96.38 234 THR A C 1
ATOM 1792 O O . THR A 1 234 ? -17.089 3.030 27.108 1.00 96.38 234 THR A O 1
ATOM 1795 N N . VAL A 1 235 ? -16.530 3.462 24.972 1.00 96.56 235 VAL A N 1
ATOM 1796 C CA . VAL A 1 235 ? -17.871 3.309 24.395 1.00 96.56 235 VAL A CA 1
ATOM 1797 C C . VAL A 1 235 ? -18.030 1.935 23.762 1.00 96.56 235 VAL A C 1
ATOM 1799 O O . VAL A 1 235 ? -18.909 1.184 24.168 1.00 96.56 235 VAL A O 1
ATOM 1802 N N . SER A 1 236 ? -17.168 1.584 22.804 1.00 95.94 236 SER A N 1
ATOM 1803 C CA . SER A 1 236 ? -17.308 0.333 22.045 1.00 95.94 236 SER A CA 1
ATOM 1804 C C . SER A 1 236 ? -16.987 -0.895 22.902 1.00 95.94 236 SER A C 1
ATOM 1806 O O . SER A 1 236 ? -17.768 -1.839 22.950 1.00 95.94 236 SER A O 1
ATOM 1808 N N . CYS A 1 237 ? -15.878 -0.859 23.645 1.00 96.00 237 CYS A N 1
ATOM 1809 C CA . CYS A 1 237 ? -15.463 -1.957 24.515 1.00 96.00 237 CYS A CA 1
ATOM 1810 C C . CYS A 1 237 ? -16.042 -1.852 25.928 1.00 96.00 237 CYS A C 1
ATOM 1812 O O . CYS A 1 237 ? -15.885 -2.788 26.701 1.00 96.00 237 CYS A O 1
ATOM 1814 N N . GLN A 1 238 ? -16.660 -0.724 26.302 1.00 96.50 238 GLN A N 1
ATOM 1815 C CA . GLN A 1 238 ? -17.202 -0.487 27.650 1.00 96.50 238 GLN A CA 1
ATOM 1816 C C . GLN A 1 238 ? -16.197 -0.804 28.776 1.00 96.50 238 GLN A C 1
ATOM 1818 O O . GLN A 1 238 ? -16.557 -1.337 29.823 1.00 96.50 238 GLN A O 1
ATOM 1823 N N . ARG A 1 239 ? -14.912 -0.488 28.557 1.00 94.88 239 ARG A N 1
ATOM 1824 C CA . ARG A 1 239 ? -13.782 -0.804 29.453 1.00 94.88 239 ARG A CA 1
ATOM 1825 C C . ARG A 1 239 ? -13.540 -2.306 29.679 1.00 94.88 239 ARG A C 1
ATOM 1827 O O . ARG A 1 239 ? -12.868 -2.688 30.636 1.00 94.88 239 ARG A O 1
ATOM 1834 N N . ASN A 1 240 ? -14.045 -3.165 28.796 1.00 96.19 240 ASN A N 1
ATOM 1835 C CA . ASN A 1 240 ? -13.703 -4.580 28.754 1.00 96.19 240 ASN A CA 1
ATOM 1836 C C . ASN A 1 240 ? -12.324 -4.757 28.105 1.00 96.19 240 ASN A C 1
ATOM 1838 O O . ASN A 1 240 ? -12.144 -4.509 26.911 1.00 96.19 240 ASN A O 1
ATOM 1842 N N . LEU A 1 241 ? -11.355 -5.199 28.908 1.00 92.44 241 LEU A N 1
ATOM 1843 C CA . LEU A 1 241 ? -9.976 -5.378 28.469 1.00 92.44 241 LEU A CA 1
ATOM 1844 C C . LEU A 1 241 ? -9.832 -6.421 27.356 1.00 92.44 241 LEU A C 1
ATOM 1846 O O . LEU A 1 241 ? -9.175 -6.151 26.356 1.00 92.44 241 LEU A O 1
ATOM 1850 N N . GLN A 1 242 ? -10.471 -7.580 27.503 1.00 93.00 242 GLN A N 1
ATOM 1851 C CA . GLN A 1 242 ? -10.360 -8.662 26.528 1.00 93.00 242 GLN A CA 1
ATOM 1852 C C . GLN A 1 242 ? -10.860 -8.209 25.150 1.00 93.00 242 GLN A C 1
ATOM 1854 O O . GLN A 1 242 ? -10.161 -8.371 24.153 1.00 93.00 242 GLN A O 1
ATOM 1859 N N . LEU A 1 243 ? -12.027 -7.557 25.112 1.00 93.44 243 LEU A N 1
ATOM 1860 C CA . LEU A 1 243 ? -12.604 -7.024 23.877 1.00 93.44 243 LEU A CA 1
ATOM 1861 C C . LEU A 1 243 ? -11.727 -5.929 23.252 1.00 93.44 243 LEU A C 1
ATOM 1863 O O . LEU A 1 243 ? -11.554 -5.887 22.031 1.00 93.44 243 LEU A O 1
ATOM 1867 N N . PHE A 1 244 ? -11.142 -5.061 24.083 1.00 93.69 244 PHE A N 1
ATOM 1868 C CA . PHE A 1 244 ? -10.224 -4.031 23.612 1.00 93.69 244 PHE A CA 1
ATOM 1869 C C . PHE A 1 244 ? -8.997 -4.657 22.954 1.00 93.69 244 PHE A C 1
ATOM 1871 O O . PHE A 1 244 ? -8.703 -4.343 21.803 1.00 93.69 244 PHE A O 1
ATOM 1878 N N . GLU A 1 245 ? -8.326 -5.590 23.629 1.00 91.00 245 GLU A N 1
ATOM 1879 C CA . GLU A 1 245 ? -7.159 -6.273 23.078 1.00 91.00 245 GLU A CA 1
ATOM 1880 C C . GLU A 1 245 ? -7.473 -7.088 21.820 1.00 91.00 245 GLU A C 1
ATOM 1882 O O . GLU A 1 245 ? -6.693 -7.055 20.867 1.00 91.00 245 GLU A O 1
ATOM 1887 N N . ASP A 1 246 ? -8.607 -7.793 21.786 1.00 90.00 246 ASP A N 1
ATOM 1888 C CA . ASP A 1 246 ? -9.053 -8.527 20.599 1.00 90.00 246 ASP A CA 1
ATOM 1889 C C . ASP A 1 246 ? -9.258 -7.585 19.414 1.00 90.00 246 ASP A C 1
ATOM 1891 O O . ASP A 1 246 ? -8.805 -7.879 18.307 1.00 90.00 246 ASP A O 1
ATOM 1895 N N . THR A 1 247 ? -9.809 -6.397 19.664 1.00 89.94 247 THR A N 1
ATOM 1896 C CA . THR A 1 247 ? -9.897 -5.345 18.648 1.00 89.94 247 THR A CA 1
ATOM 1897 C C . THR A 1 247 ? -8.517 -4.865 18.203 1.00 89.94 247 THR A C 1
ATOM 1899 O O . THR A 1 247 ? -8.282 -4.649 17.010 1.00 89.94 247 THR A O 1
ATOM 1902 N N . LEU A 1 248 ? -7.567 -4.691 19.132 1.00 90.38 248 LEU A N 1
ATOM 1903 C CA . LEU A 1 248 ? -6.221 -4.248 18.761 1.00 90.38 248 LEU A CA 1
ATOM 1904 C C . LEU A 1 248 ? -5.486 -5.267 17.876 1.00 90.38 248 LEU A C 1
ATOM 1906 O O . LEU A 1 248 ? -4.598 -4.874 17.115 1.00 90.38 248 LEU A O 1
ATOM 1910 N N . ARG A 1 249 ? -5.867 -6.548 17.962 1.00 87.06 249 ARG A N 1
ATOM 1911 C CA . ARG A 1 249 ? -5.326 -7.647 17.152 1.00 87.06 249 ARG A CA 1
ATOM 1912 C C . ARG A 1 249 ? -5.898 -7.701 15.730 1.00 87.06 249 ARG A C 1
ATOM 1914 O O . ARG A 1 249 ? -5.222 -8.237 14.854 1.00 87.06 249 ARG A O 1
ATOM 1921 N N . THR A 1 250 ? -7.106 -7.188 15.496 1.00 88.31 250 THR A N 1
ATOM 1922 C CA . THR A 1 250 ? -7.846 -7.375 14.229 1.00 88.31 250 THR A CA 1
ATOM 1923 C C . THR A 1 250 ? -8.041 -6.100 13.415 1.00 88.31 250 THR A C 1
ATOM 1925 O O . THR A 1 250 ? -8.224 -6.180 12.202 1.00 88.31 250 THR A O 1
ATOM 1928 N N . PHE A 1 251 ? -7.968 -4.931 14.049 1.00 94.31 251 PHE A N 1
ATOM 1929 C CA . PHE A 1 251 ? -8.059 -3.635 13.382 1.00 94.31 251 PHE A CA 1
ATOM 1930 C C . PHE A 1 251 ? -6.676 -2.984 13.261 1.00 94.31 251 PHE A C 1
ATOM 1932 O O . PHE A 1 251 ? -5.803 -3.299 14.060 1.00 94.31 251 PHE A O 1
ATOM 1939 N N . GLN A 1 252 ? -6.443 -2.044 12.337 1.00 94.56 252 GLN A N 1
ATOM 1940 C CA . GLN A 1 252 ? -5.261 -1.161 12.302 1.00 94.56 252 GLN A CA 1
ATOM 1941 C C . GLN A 1 252 ? -5.594 0.216 11.713 1.00 94.56 252 GLN A C 1
ATOM 1943 O O . GLN A 1 252 ? -6.379 0.335 10.775 1.00 94.56 252 GLN A O 1
ATOM 1948 N N . ILE A 1 253 ? -4.948 1.266 12.228 1.00 97.00 253 ILE A N 1
ATOM 1949 C CA . ILE A 1 253 ? -4.934 2.594 11.598 1.00 97.00 253 ILE A CA 1
ATOM 1950 C C . ILE A 1 253 ? -3.501 2.886 11.162 1.00 97.00 253 ILE A C 1
ATOM 1952 O O . ILE A 1 253 ? -2.590 2.891 11.989 1.00 97.00 253 ILE A O 1
ATOM 1956 N N . VAL A 1 254 ? -3.312 3.130 9.866 1.00 97.75 254 VAL A N 1
ATOM 1957 C CA . VAL A 1 254 ? -1.990 3.244 9.236 1.00 97.75 254 VAL A CA 1
ATOM 1958 C C . VAL A 1 254 ? -1.746 4.671 8.752 1.00 97.75 254 VAL A C 1
ATOM 1960 O O . VAL A 1 254 ? -2.556 5.246 8.020 1.00 97.75 254 VAL A O 1
ATOM 1963 N N . ALA A 1 255 ? -0.591 5.230 9.106 1.00 97.69 255 ALA A N 1
ATOM 1964 C CA . ALA A 1 255 ? -0.153 6.543 8.648 1.00 97.69 255 ALA A CA 1
ATOM 1965 C C . ALA A 1 255 ? 0.394 6.490 7.214 1.00 97.69 255 ALA A C 1
ATOM 1967 O O . ALA A 1 255 ? 1.270 5.687 6.895 1.00 97.69 255 ALA A O 1
ATOM 1968 N N . ASN A 1 256 ? -0.051 7.398 6.344 1.00 97.38 256 ASN A N 1
ATOM 1969 C CA . ASN A 1 256 ? 0.540 7.606 5.023 1.00 97.38 256 ASN A CA 1
ATOM 1970 C C . ASN A 1 256 ? 0.806 9.098 4.774 1.00 97.38 256 ASN A C 1
ATOM 1972 O O . ASN A 1 256 ? -0.080 9.935 4.923 1.00 97.38 256 ASN A O 1
ATOM 1976 N N . GLY A 1 257 ? 2.019 9.446 4.346 1.00 94.69 257 GLY A N 1
ATOM 1977 C CA . GLY A 1 257 ? 2.410 10.843 4.157 1.00 94.69 257 GLY A CA 1
ATOM 1978 C C . GLY A 1 257 ? 3.885 11.001 3.804 1.00 94.69 257 GLY A C 1
ATOM 1979 O O . GLY A 1 257 ? 4.415 10.235 2.997 1.00 94.69 257 GLY A O 1
ATOM 1980 N N . ASP A 1 258 ? 4.531 11.995 4.407 1.00 93.88 258 ASP A N 1
ATOM 1981 C CA . ASP A 1 258 ? 5.873 12.477 4.048 1.00 93.88 258 ASP A CA 1
ATOM 1982 C C . ASP A 1 258 ? 7.010 11.666 4.689 1.00 93.88 258 ASP A C 1
ATOM 1984 O O . ASP A 1 258 ? 7.925 12.197 5.308 1.00 93.88 258 ASP A O 1
ATOM 1988 N N . LEU A 1 259 ? 6.945 10.344 4.537 1.00 93.94 259 LEU A N 1
ATOM 1989 C CA . LEU A 1 259 ? 7.936 9.394 5.048 1.00 93.94 259 LEU A CA 1
ATOM 1990 C C . LEU A 1 259 ? 8.948 9.065 3.944 1.00 93.94 259 LEU A C 1
ATOM 1992 O O . LEU A 1 259 ? 8.880 8.013 3.306 1.00 93.94 259 LEU A O 1
ATOM 1996 N N . PHE A 1 260 ? 9.817 10.030 3.635 1.00 90.75 260 PHE A N 1
ATOM 1997 C CA . PHE A 1 260 ? 10.701 9.970 2.460 1.00 90.75 260 PHE A CA 1
ATOM 1998 C C . PHE A 1 260 ? 12.150 9.607 2.773 1.00 90.75 260 PHE A C 1
ATOM 2000 O O . PHE A 1 260 ? 12.862 9.150 1.885 1.00 90.75 260 PHE A O 1
ATOM 2007 N N . THR A 1 261 ? 12.590 9.833 4.008 1.00 90.12 261 THR A N 1
ATOM 2008 C CA . THR A 1 261 ? 13.977 9.642 4.439 1.00 90.12 261 THR A CA 1
ATOM 2009 C C . THR A 1 261 ? 14.013 8.987 5.814 1.00 90.12 261 THR A C 1
ATOM 2011 O O . THR A 1 261 ? 13.032 9.030 6.559 1.00 90.12 261 THR A O 1
ATOM 2014 N N . ARG A 1 262 ? 15.168 8.417 6.173 1.00 91.69 262 ARG A N 1
ATOM 2015 C CA . ARG A 1 262 ? 15.417 7.866 7.516 1.00 91.69 262 ARG A CA 1
ATOM 2016 C C . ARG A 1 262 ? 15.188 8.913 8.610 1.00 91.69 262 ARG A C 1
ATOM 2018 O O . ARG A 1 262 ? 14.541 8.620 9.605 1.00 91.69 262 ARG A O 1
ATOM 2025 N N . GLU A 1 263 ? 15.639 10.144 8.374 1.00 92.00 263 GLU A N 1
ATOM 2026 C CA . GLU A 1 263 ? 15.445 11.287 9.277 1.00 92.00 263 GLU A CA 1
ATOM 2027 C C . GLU A 1 263 ? 13.956 11.628 9.460 1.00 92.00 263 GLU A C 1
ATOM 2029 O O . GLU A 1 263 ? 13.481 11.731 10.587 1.00 92.00 263 GLU A O 1
ATOM 2034 N N . ALA A 1 264 ? 13.183 11.711 8.369 1.00 93.38 264 ALA A N 1
ATOM 2035 C CA . ALA A 1 264 ? 11.745 11.978 8.444 1.00 93.38 264 ALA A CA 1
ATOM 2036 C C . ALA A 1 264 ? 10.980 10.866 9.186 1.00 93.38 264 ALA A C 1
ATOM 2038 O O . ALA A 1 264 ? 10.062 11.151 9.952 1.00 93.38 264 ALA A O 1
ATOM 2039 N N . ILE A 1 265 ? 11.371 9.605 8.982 1.00 95.44 265 ILE A N 1
ATOM 2040 C CA . ILE A 1 265 ? 10.789 8.447 9.675 1.00 95.44 265 ILE A CA 1
ATOM 2041 C C . ILE A 1 265 ? 11.142 8.461 11.168 1.00 95.44 265 ILE A C 1
ATOM 2043 O O . ILE A 1 265 ? 10.256 8.268 11.997 1.00 95.44 265 ILE A O 1
ATOM 2047 N N . ALA A 1 266 ? 12.401 8.730 11.524 1.00 95.12 266 ALA A N 1
ATOM 2048 C CA . ALA A 1 266 ? 12.827 8.830 12.919 1.00 95.12 266 ALA A CA 1
ATOM 2049 C C . ALA A 1 266 ? 12.081 9.958 13.652 1.00 95.12 266 ALA A C 1
ATOM 2051 O O . ALA A 1 266 ? 11.541 9.741 14.736 1.00 95.12 266 ALA A O 1
ATOM 2052 N N . ASN A 1 267 ? 11.955 11.128 13.017 1.00 95.81 267 ASN A N 1
ATOM 2053 C CA . ASN A 1 267 ? 11.187 12.252 13.554 1.00 95.81 267 ASN A CA 1
ATOM 2054 C C . ASN A 1 267 ? 9.700 11.904 13.729 1.00 95.81 267 ASN A C 1
ATOM 2056 O O . ASN A 1 267 ? 9.096 12.279 14.732 1.00 95.81 267 ASN A O 1
ATOM 2060 N N . PHE A 1 268 ? 9.108 11.161 12.786 1.00 97.19 268 PHE A N 1
ATOM 2061 C CA . PHE A 1 268 ? 7.732 10.676 12.910 1.00 97.19 268 PHE A CA 1
ATOM 2062 C C . PHE A 1 268 ? 7.556 9.742 14.118 1.00 97.19 268 PHE A C 1
ATOM 2064 O O . PHE A 1 268 ? 6.594 9.904 14.869 1.00 97.19 268 PHE A O 1
ATOM 2071 N N . PHE A 1 269 ? 8.474 8.795 14.342 1.00 96.56 269 PHE A N 1
ATOM 2072 C CA . PHE A 1 269 ? 8.390 7.898 15.499 1.00 96.56 269 PHE A CA 1
ATOM 2073 C C . PHE A 1 269 ? 8.621 8.622 16.826 1.00 96.56 269 PHE A C 1
ATOM 2075 O O . PHE A 1 269 ? 7.863 8.378 17.760 1.00 96.56 269 PHE A O 1
ATOM 2082 N N . ALA A 1 270 ? 9.558 9.572 16.893 1.00 95.94 270 ALA A N 1
ATOM 2083 C CA . ALA A 1 270 ? 9.745 10.410 18.079 1.00 95.94 270 ALA A CA 1
ATOM 2084 C C . ALA A 1 270 ? 8.480 11.228 18.405 1.00 95.94 270 ALA A C 1
ATOM 2086 O O . ALA A 1 270 ? 8.033 11.278 19.553 1.00 95.94 270 ALA A O 1
ATOM 2087 N N . LEU A 1 271 ? 7.842 11.816 17.384 1.00 96.75 271 LEU A N 1
ATOM 2088 C CA . L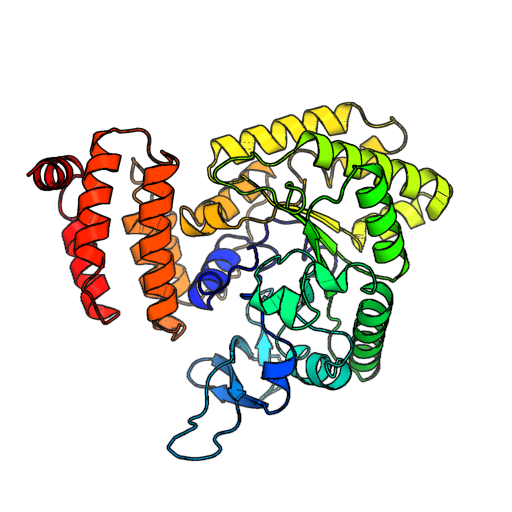EU A 1 271 ? 6.560 12.503 17.548 1.00 96.75 271 LEU A CA 1
ATOM 2089 C C . LEU A 1 271 ? 5.464 11.534 18.015 1.00 96.75 271 LEU A C 1
ATOM 2091 O O . LEU A 1 271 ? 4.666 11.868 18.890 1.00 96.75 271 LEU A O 1
ATOM 2095 N N . SER A 1 272 ? 5.447 10.313 17.480 1.00 96.62 272 SER A N 1
ATOM 2096 C CA . SER A 1 272 ? 4.496 9.291 17.903 1.00 96.62 272 SER A CA 1
ATOM 2097 C C . SER A 1 272 ? 4.680 8.861 19.358 1.00 96.62 272 SER A C 1
ATOM 2099 O O . SER A 1 272 ? 3.678 8.620 20.029 1.00 96.62 272 SER A O 1
ATOM 2101 N N . GLU A 1 273 ? 5.915 8.733 19.842 1.00 95.69 273 GLU A N 1
ATOM 2102 C CA . GLU A 1 273 ? 6.217 8.407 21.242 1.00 95.69 273 GLU A CA 1
ATOM 2103 C C . GLU A 1 273 ? 5.766 9.539 22.170 1.00 95.69 273 GLU A C 1
ATOM 2105 O O . GLU A 1 273 ? 5.147 9.288 23.206 1.00 95.69 273 GLU A O 1
ATOM 2110 N N . HIS A 1 274 ? 5.998 10.790 21.760 1.00 95.94 274 HIS A N 1
ATOM 2111 C CA . HIS A 1 274 ? 5.533 11.961 22.494 1.00 95.94 274 HIS A CA 1
ATOM 2112 C C . HIS A 1 274 ? 4.007 11.953 22.668 1.00 95.94 274 HIS A C 1
ATOM 2114 O O . HIS A 1 274 ? 3.522 12.036 23.796 1.00 95.94 274 HIS A O 1
ATOM 2120 N N . HIS A 1 275 ? 3.243 11.769 21.588 1.00 96.06 275 HIS A N 1
ATOM 2121 C CA . HIS A 1 275 ? 1.776 11.700 21.658 1.00 96.06 275 HIS A CA 1
ATOM 2122 C C . HIS A 1 275 ? 1.273 10.477 22.437 1.00 96.06 275 HIS A C 1
ATOM 2124 O O . HIS A 1 275 ? 0.321 10.588 23.207 1.00 96.06 275 HIS A O 1
ATOM 2130 N N . LEU A 1 276 ? 1.931 9.319 22.309 1.00 93.88 276 LEU A N 1
ATOM 2131 C CA . LEU A 1 276 ? 1.617 8.129 23.110 1.00 93.88 276 LEU A CA 1
ATOM 2132 C C . LEU A 1 276 ? 1.768 8.406 24.615 1.00 93.88 276 LEU A C 1
ATOM 2134 O O . LEU A 1 276 ? 0.938 7.961 25.409 1.00 93.88 276 LEU A O 1
ATOM 2138 N N . SER A 1 277 ? 2.791 9.168 25.016 1.00 93.25 277 SER A N 1
ATOM 2139 C CA . SER A 1 277 ? 3.021 9.514 26.425 1.00 93.25 277 SER A CA 1
ATOM 2140 C C . SER A 1 277 ? 1.893 10.356 27.039 1.00 93.25 277 SER A C 1
ATOM 2142 O O . SER A 1 277 ? 1.655 10.253 28.245 1.00 93.25 277 SER A O 1
ATOM 2144 N N . GLN A 1 278 ? 1.172 11.114 26.204 1.00 93.25 278 GLN A N 1
ATOM 2145 C CA . GLN A 1 278 ? 0.067 12.002 26.578 1.00 93.25 278 GLN A CA 1
ATOM 2146 C C . GLN A 1 278 ? -1.297 11.298 26.654 1.00 93.25 278 GLN A C 1
ATOM 2148 O O . GLN A 1 278 ? -2.271 11.909 27.094 1.00 93.25 278 GLN A O 1
ATOM 2153 N N . LEU A 1 279 ? -1.399 10.033 26.228 1.00 92.12 279 LEU A N 1
ATOM 2154 C CA . LEU A 1 279 ? -2.653 9.285 26.311 1.00 92.12 279 LEU A CA 1
ATOM 2155 C C . LEU A 1 279 ? -3.043 8.977 27.770 1.00 92.12 279 LEU A C 1
ATOM 2157 O O . LEU A 1 279 ? -2.158 8.824 28.620 1.00 92.12 279 LEU A O 1
ATOM 2161 N N . PRO A 1 280 ? -4.353 8.813 28.058 1.00 90.62 280 PRO A N 1
ATOM 2162 C CA . PRO A 1 280 ? -4.830 8.397 29.373 1.00 90.62 280 PRO A CA 1
ATOM 2163 C C . PRO A 1 280 ? -4.128 7.129 29.872 1.00 90.62 280 PRO A C 1
ATOM 2165 O O . PRO A 1 280 ? -3.892 6.184 29.108 1.00 90.62 280 PRO A O 1
ATOM 2168 N N . VAL A 1 281 ? -3.805 7.104 31.167 1.00 91.56 281 VAL A N 1
ATOM 2169 C CA . VAL A 1 281 ? -3.026 6.029 31.807 1.00 91.56 281 VAL A CA 1
ATOM 2170 C C . VAL A 1 281 ? -3.720 4.672 31.673 1.00 91.56 281 VAL A C 1
ATOM 2172 O O . VAL A 1 281 ? -3.048 3.648 31.623 1.00 91.56 281 VAL A O 1
ATOM 2175 N N . GLU A 1 282 ? -5.046 4.660 31.547 1.00 90.31 282 GLU A N 1
ATOM 2176 C CA . GLU A 1 282 ? -5.853 3.450 31.420 1.00 90.31 282 GLU A CA 1
ATOM 2177 C C . GLU A 1 282 ? -5.684 2.747 30.070 1.00 90.31 282 GLU A C 1
ATOM 2179 O O . GLU A 1 282 ? -5.786 1.528 30.017 1.00 90.31 282 GLU A O 1
ATOM 2184 N N . ILE A 1 283 ? -5.430 3.485 28.983 1.00 91.62 283 ILE A N 1
ATOM 2185 C CA . ILE A 1 283 ? -5.294 2.900 27.634 1.00 91.62 283 ILE A CA 1
ATOM 2186 C C . ILE A 1 283 ? -3.842 2.812 27.174 1.00 91.62 283 ILE A C 1
ATOM 2188 O O . ILE A 1 283 ? -3.499 1.964 26.349 1.00 91.62 283 ILE A O 1
ATOM 2192 N N . ARG A 1 284 ? -2.978 3.688 27.700 1.00 93.44 284 ARG A N 1
ATOM 2193 C CA . ARG A 1 284 ? -1.596 3.846 27.245 1.00 93.44 284 ARG A CA 1
ATOM 2194 C C . ARG A 1 284 ? -0.791 2.536 27.255 1.00 93.44 284 ARG A C 1
ATOM 2196 O O . ARG A 1 284 ? -0.177 2.273 26.223 1.00 93.44 284 ARG A O 1
ATOM 2203 N N . PRO A 1 285 ? -0.801 1.692 28.313 1.00 91.19 285 PRO A N 1
ATOM 2204 C CA . PRO A 1 285 ? -0.018 0.451 28.343 1.00 91.19 285 PRO A CA 1
ATOM 2205 C C . PRO A 1 285 ? -0.316 -0.476 27.161 1.00 91.19 285 PRO A C 1
ATOM 2207 O O . PRO A 1 285 ? 0.606 -0.993 26.536 1.00 91.19 285 PRO A O 1
ATOM 2210 N N . TYR A 1 286 ? -1.590 -0.598 26.787 1.00 89.56 286 TYR A N 1
ATOM 2211 C CA . TYR A 1 286 ? -2.053 -1.480 25.710 1.00 89.56 286 TYR A CA 1
ATOM 2212 C C . TYR A 1 286 ? -1.716 -0.965 24.309 1.00 89.56 286 TYR A C 1
ATOM 2214 O O . TYR A 1 286 ? -1.724 -1.721 23.342 1.00 89.56 286 TYR A O 1
ATOM 2222 N N . LEU A 1 287 ? -1.414 0.327 24.187 1.00 91.12 287 LEU A N 1
ATOM 2223 C CA . LEU A 1 287 ? -1.048 0.957 22.924 1.00 91.12 287 LEU A CA 1
ATOM 2224 C C . LEU A 1 287 ? 0.469 1.060 22.729 1.00 91.12 287 LEU A C 1
ATOM 2226 O O . LEU A 1 287 ? 0.910 1.407 21.637 1.00 91.12 287 LEU A O 1
ATOM 2230 N N . THR A 1 288 ? 1.283 0.722 23.735 1.00 87.69 288 THR A N 1
ATOM 2231 C CA . THR A 1 288 ? 2.756 0.772 23.630 1.00 87.69 288 THR A CA 1
ATOM 2232 C C . THR A 1 288 ? 3.334 -0.204 22.607 1.00 87.69 288 THR A C 1
ATOM 2234 O O . THR A 1 288 ? 4.349 0.092 21.986 1.00 87.69 288 THR A O 1
ATOM 2237 N N . THR A 1 289 ? 2.661 -1.328 22.365 1.00 82.12 289 THR A N 1
ATOM 2238 C CA . THR A 1 289 ? 3.043 -2.339 21.363 1.00 82.12 289 THR A CA 1
ATOM 2239 C C . THR A 1 289 ? 2.492 -2.036 19.967 1.00 82.12 289 THR A C 1
ATOM 2241 O O . THR A 1 289 ? 2.652 -2.831 19.042 1.00 82.12 289 THR A O 1
ATOM 2244 N N . ARG A 1 290 ? 1.821 -0.889 19.803 1.00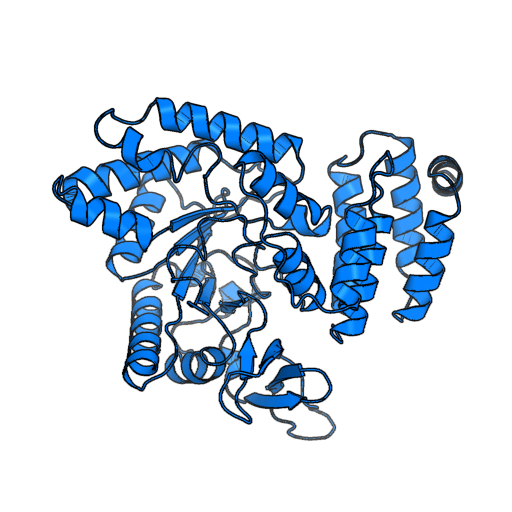 84.12 290 ARG A N 1
ATOM 2245 C CA . ARG A 1 290 ? 1.122 -0.505 18.570 1.00 84.12 290 ARG A CA 1
ATOM 2246 C C . ARG A 1 290 ? 1.442 0.909 18.103 1.00 84.12 290 ARG A C 1
ATOM 2248 O O . ARG A 1 290 ? 1.362 1.178 16.909 1.00 84.12 290 ARG A O 1
ATOM 2255 N N . TYR A 1 291 ? 1.815 1.792 19.025 1.00 88.56 291 TYR A N 1
ATOM 2256 C CA . TYR A 1 291 ? 2.213 3.172 18.772 1.00 88.56 291 TYR A CA 1
ATOM 2257 C C . TYR A 1 291 ? 3.634 3.477 19.235 1.00 88.56 291 TYR A C 1
ATOM 2259 O O . TYR A 1 291 ? 4.378 2.595 19.657 1.00 88.56 291 TYR A O 1
ATOM 2267 N N . GLY A 1 292 ? 4.054 4.727 19.052 1.00 90.69 292 GLY A N 1
ATOM 2268 C CA . GLY A 1 292 ? 5.452 5.115 19.181 1.00 90.69 292 GLY A CA 1
ATOM 2269 C C . GLY A 1 292 ? 6.247 4.578 17.995 1.00 90.69 292 GLY A C 1
ATOM 2270 O O . GLY A 1 292 ? 5.878 4.800 16.841 1.00 90.69 292 GLY A O 1
ATOM 2271 N N . ARG A 1 293 ? 7.299 3.805 18.270 1.00 90.88 293 ARG A N 1
ATOM 2272 C CA . ARG A 1 293 ? 8.097 3.111 17.240 1.00 90.88 293 ARG A CA 1
ATOM 2273 C C . ARG A 1 293 ? 7.305 2.063 16.459 1.00 90.88 293 ARG A C 1
ATOM 2275 O O . ARG A 1 293 ? 7.623 1.769 15.307 1.00 90.88 293 ARG A O 1
ATOM 2282 N N . TRP A 1 294 ? 6.243 1.530 17.060 1.00 91.50 294 TRP A N 1
ATOM 2283 C CA . TRP A 1 294 ? 5.396 0.499 16.460 1.00 91.50 294 TRP A CA 1
ATOM 2284 C C . TRP A 1 294 ? 4.300 1.053 15.556 1.00 91.50 294 TRP A C 1
ATOM 2286 O O . TRP A 1 294 ? 3.670 0.277 14.841 1.00 91.50 294 TRP A O 1
ATOM 2296 N N . THR A 1 295 ? 4.107 2.378 15.526 1.00 94.38 295 THR A N 1
ATOM 2297 C CA . THR A 1 295 ? 3.056 3.024 14.731 1.00 94.38 295 THR A CA 1
ATOM 2298 C C . THR A 1 295 ? 3.107 2.557 13.276 1.00 94.38 295 THR A C 1
ATOM 2300 O O . THR A 1 295 ? 4.125 2.782 12.611 1.00 94.38 295 THR A O 1
ATOM 2303 N N . PRO A 1 296 ? 2.046 1.910 12.752 1.00 94.44 296 PRO A N 1
ATOM 2304 C CA . PRO A 1 296 ? 2.029 1.418 11.383 1.00 94.44 296 PRO A CA 1
ATOM 2305 C C . PRO A 1 296 ? 2.157 2.544 10.361 1.00 94.44 296 PRO A C 1
ATOM 2307 O O . PRO A 1 296 ? 1.436 3.545 10.412 1.00 94.44 296 PRO A O 1
ATOM 2310 N N . VAL A 1 297 ? 3.059 2.357 9.400 1.00 96.94 297 VAL A N 1
ATOM 2311 C CA . VAL A 1 297 ? 3.371 3.355 8.376 1.00 96.94 297 VAL A CA 1
ATOM 2312 C C . VAL A 1 297 ? 3.339 2.750 6.983 1.00 96.94 297 VAL A C 1
ATOM 2314 O O . VAL A 1 297 ? 3.806 1.640 6.740 1.00 96.94 297 VAL A O 1
ATOM 2317 N N . MET A 1 298 ? 2.820 3.524 6.038 1.00 97.56 298 MET A N 1
ATOM 2318 C CA . MET A 1 298 ? 2.733 3.165 4.633 1.00 97.56 298 MET A CA 1
ATOM 2319 C C . MET A 1 298 ? 3.633 4.084 3.800 1.00 97.56 298 MET A C 1
ATOM 2321 O O . MET A 1 298 ? 3.398 5.295 3.711 1.00 97.56 298 MET A O 1
ATOM 2325 N N . LEU A 1 299 ? 4.639 3.500 3.149 1.00 97.31 299 LEU A N 1
ATOM 2326 C CA . LEU A 1 299 ? 5.630 4.195 2.331 1.00 97.31 299 LEU A CA 1
ATOM 2327 C C . LEU A 1 299 ? 5.180 4.280 0.871 1.00 97.31 299 LEU A C 1
ATOM 2329 O O . LEU A 1 299 ? 4.967 3.267 0.209 1.00 97.31 299 LEU A O 1
ATOM 2333 N N . ALA A 1 300 ? 5.055 5.507 0.359 1.00 94.00 300 ALA A N 1
ATOM 2334 C CA . ALA A 1 300 ? 4.763 5.776 -1.050 1.00 94.00 300 ALA A CA 1
ATOM 2335 C C . ALA A 1 300 ? 6.034 6.199 -1.802 1.00 94.00 300 ALA A C 1
ATOM 2337 O O . ALA A 1 300 ? 6.870 5.368 -2.132 1.00 94.00 300 ALA A O 1
ATOM 2338 N N . ARG A 1 301 ? 6.226 7.502 -2.050 1.00 89.19 301 ARG A N 1
ATOM 2339 C CA . ARG A 1 301 ? 7.391 7.996 -2.806 1.00 89.19 301 ARG A CA 1
ATOM 2340 C C . ARG A 1 301 ? 8.730 7.724 -2.121 1.00 89.19 301 ARG A C 1
ATOM 2342 O O . ARG A 1 301 ? 9.705 7.536 -2.834 1.00 89.19 301 ARG A O 1
ATOM 2349 N N . GLY A 1 302 ? 8.754 7.614 -0.789 1.00 90.12 302 GLY A N 1
ATOM 2350 C CA . GLY A 1 302 ? 9.935 7.147 -0.058 1.00 90.12 302 GLY A CA 1
ATOM 2351 C C . GLY A 1 302 ? 10.432 5.796 -0.576 1.00 90.12 302 GLY A C 1
ATOM 2352 O O . GLY A 1 302 ? 11.613 5.661 -0.856 1.00 90.12 302 GLY A O 1
ATOM 2353 N N . ALA A 1 303 ? 9.521 4.855 -0.853 1.00 92.31 303 ALA A N 1
ATOM 2354 C CA . ALA A 1 303 ? 9.861 3.550 -1.424 1.00 92.31 303 ALA A CA 1
ATOM 2355 C C . ALA A 1 303 ? 10.338 3.622 -2.887 1.00 92.31 303 ALA A C 1
ATOM 2357 O O . ALA A 1 303 ? 11.046 2.733 -3.344 1.00 92.31 303 ALA A O 1
ATOM 2358 N N . ILE A 1 304 ? 9.981 4.671 -3.639 1.00 91.75 304 ILE A N 1
ATOM 2359 C CA . ILE A 1 304 ? 10.513 4.887 -4.996 1.00 91.75 304 ILE A CA 1
ATOM 2360 C C . ILE A 1 304 ? 11.983 5.323 -4.931 1.00 91.75 304 ILE A C 1
ATOM 2362 O O . ILE A 1 304 ? 12.769 4.936 -5.797 1.00 91.75 304 ILE A O 1
ATOM 2366 N N . SER A 1 305 ? 12.348 6.145 -3.942 1.00 87.06 305 SER A N 1
ATOM 2367 C CA . SER A 1 305 ? 13.710 6.664 -3.768 1.00 87.06 305 SER A CA 1
ATOM 2368 C C . SER A 1 305 ? 14.634 5.735 -2.987 1.00 87.06 305 SER A C 1
ATOM 2370 O O . SER A 1 305 ? 15.817 5.661 -3.294 1.00 87.06 305 SER A O 1
ATOM 2372 N N . ASP A 1 306 ? 14.121 5.056 -1.971 1.00 89.31 306 ASP A N 1
ATOM 2373 C CA . ASP A 1 306 ? 14.915 4.240 -1.063 1.00 89.31 306 ASP A CA 1
ATOM 2374 C C . ASP A 1 306 ? 14.043 3.106 -0.512 1.00 89.31 306 ASP A C 1
ATOM 2376 O O . ASP A 1 306 ? 13.197 3.286 0.365 1.00 89.31 306 ASP A O 1
ATOM 2380 N N . LEU A 1 307 ? 14.243 1.912 -1.063 1.00 90.81 307 LEU A N 1
ATOM 2381 C CA . LEU A 1 307 ? 13.567 0.701 -0.610 1.00 90.81 307 LEU A CA 1
ATOM 2382 C C . LEU A 1 307 ? 14.108 0.205 0.741 1.00 90.81 307 LEU A C 1
ATOM 2384 O O . LEU A 1 307 ? 13.397 -0.485 1.465 1.00 90.81 307 LEU A O 1
ATOM 2388 N N . THR A 1 308 ? 15.324 0.589 1.139 1.00 91.19 308 THR A N 1
ATOM 2389 C CA . THR A 1 308 ? 15.910 0.163 2.423 1.00 91.19 308 THR A CA 1
ATOM 2390 C C . THR A 1 308 ? 15.213 0.791 3.631 1.00 91.19 308 THR A C 1
ATOM 2392 O O . THR A 1 308 ? 15.422 0.352 4.761 1.00 91.19 308 THR A O 1
ATOM 2395 N N . LEU A 1 309 ? 14.329 1.773 3.409 1.00 92.94 309 LEU A N 1
ATOM 2396 C CA . LEU A 1 309 ? 13.480 2.349 4.451 1.00 92.94 309 LEU A CA 1
ATOM 2397 C C . LEU A 1 309 ? 12.570 1.308 5.121 1.00 92.94 309 LEU A C 1
ATOM 2399 O O . LEU A 1 309 ? 12.259 1.467 6.298 1.00 92.94 309 LEU A O 1
ATOM 2403 N N . PHE A 1 310 ? 12.170 0.239 4.418 1.00 93.88 310 PHE A N 1
ATOM 2404 C CA . PHE A 1 310 ? 11.412 -0.862 5.026 1.00 93.88 310 PHE A CA 1
ATOM 2405 C C . PHE A 1 310 ? 12.225 -1.558 6.123 1.00 93.88 310 PHE A C 1
ATOM 2407 O O . PHE A 1 310 ? 11.754 -1.680 7.254 1.00 93.88 310 PHE A O 1
ATOM 2414 N N . SER A 1 311 ? 13.470 -1.928 5.818 1.00 91.56 311 SER A N 1
ATOM 2415 C CA . SER A 1 311 ? 14.377 -2.552 6.785 1.00 91.56 311 SER A CA 1
ATOM 2416 C C . SER A 1 311 ? 14.726 -1.591 7.917 1.00 91.56 311 SER A C 1
ATOM 2418 O O . SER A 1 311 ? 14.650 -1.976 9.077 1.00 91.56 311 SER A O 1
ATOM 2420 N N . PHE A 1 312 ? 14.973 -0.315 7.600 1.00 92.19 312 PHE A N 1
ATOM 2421 C CA . PHE A 1 312 ? 15.213 0.720 8.607 1.00 92.19 312 PHE A CA 1
ATOM 2422 C C . PHE A 1 312 ? 14.069 0.842 9.620 1.00 92.19 312 PHE A C 1
ATOM 2424 O O . PHE A 1 312 ? 14.316 0.940 10.816 1.00 92.19 312 PHE A O 1
ATOM 2431 N N . ILE A 1 313 ? 12.810 0.823 9.171 1.00 93.69 313 ILE A N 1
ATOM 2432 C CA . ILE A 1 313 ? 11.658 0.882 10.084 1.00 93.69 313 ILE A CA 1
ATOM 2433 C C . ILE A 1 313 ? 11.640 -0.329 11.021 1.00 93.69 313 ILE A C 1
ATOM 2435 O O . ILE A 1 313 ? 11.372 -0.172 12.210 1.00 93.69 313 ILE A O 1
ATOM 2439 N N . ASN A 1 314 ? 11.943 -1.520 10.507 1.00 91.44 314 ASN A N 1
ATOM 2440 C CA . ASN A 1 314 ? 12.000 -2.732 11.323 1.00 91.44 314 ASN A CA 1
ATOM 2441 C C . ASN A 1 314 ? 13.170 -2.701 12.323 1.00 91.44 314 ASN A C 1
ATOM 2443 O O . ASN A 1 314 ? 12.989 -3.106 13.469 1.00 91.44 314 ASN A O 1
ATOM 2447 N N . GLU A 1 315 ? 14.323 -2.139 11.942 1.00 90.06 315 GLU A N 1
ATOM 2448 C CA . GLU A 1 315 ? 15.457 -1.892 12.847 1.00 90.06 315 GLU A CA 1
ATOM 2449 C C . GLU A 1 315 ? 15.065 -0.953 13.999 1.00 90.06 315 GLU A C 1
ATOM 2451 O O . GLU A 1 315 ? 15.384 -1.230 15.152 1.00 90.06 315 GLU A O 1
ATOM 2456 N N . GLN A 1 316 ? 14.314 0.123 13.720 1.00 87.06 316 GLN A N 1
ATOM 2457 C CA . GLN A 1 316 ? 13.815 1.036 14.765 1.00 87.06 316 GLN A CA 1
ATOM 2458 C C . GLN A 1 316 ? 12.865 0.353 15.761 1.00 87.06 316 GLN A C 1
ATOM 2460 O O . GLN A 1 316 ? 12.689 0.839 16.878 1.00 87.06 316 GLN A O 1
ATOM 2465 N N . ARG A 1 317 ? 12.245 -0.759 15.357 1.00 85.88 317 ARG A N 1
ATOM 2466 C CA . ARG A 1 317 ? 11.317 -1.561 16.165 1.00 85.88 317 ARG A CA 1
ATOM 2467 C C . ARG A 1 317 ? 11.997 -2.724 16.882 1.00 85.88 317 ARG A C 1
ATOM 2469 O O . ARG A 1 317 ? 11.305 -3.512 17.512 1.00 85.88 317 ARG A O 1
ATOM 2476 N N . GLU A 1 318 ? 13.320 -2.857 16.756 1.00 78.94 318 GLU A N 1
ATOM 2477 C CA . GLU A 1 318 ? 14.096 -3.989 17.288 1.00 78.94 318 GLU A CA 1
ATOM 2478 C C . GLU A 1 318 ? 13.609 -5.351 16.760 1.00 78.94 318 GLU A C 1
ATOM 2480 O O . GLU A 1 318 ? 13.864 -6.406 17.335 1.00 78.94 318 GLU A O 1
ATOM 2485 N N . THR A 1 319 ? 12.923 -5.337 15.617 1.00 61.00 319 THR A N 1
ATOM 2486 C CA . THR A 1 319 ? 12.489 -6.541 14.914 1.00 61.00 319 THR A CA 1
ATOM 2487 C C . THR A 1 319 ? 13.490 -6.866 13.824 1.00 61.00 319 THR A C 1
ATOM 2489 O O . THR A 1 319 ? 13.674 -6.084 12.889 1.00 61.00 319 THR A O 1
ATOM 2492 N N . THR A 1 320 ? 14.113 -8.040 13.894 1.00 54.03 320 THR A N 1
ATOM 2493 C CA . THR A 1 320 ? 14.815 -8.590 12.737 1.00 54.03 320 THR A CA 1
ATOM 2494 C C . THR A 1 320 ? 13.770 -9.036 11.719 1.00 54.03 320 THR A C 1
ATOM 2496 O O . THR A 1 320 ? 12.874 -9.823 12.029 1.00 54.03 320 THR A O 1
ATOM 2499 N N . ALA A 1 321 ? 13.845 -8.514 10.493 1.00 53.25 321 ALA A N 1
ATOM 2500 C CA . ALA A 1 321 ? 13.053 -9.073 9.407 1.00 53.25 321 ALA A CA 1
ATOM 2501 C C . ALA A 1 321 ? 13.485 -10.535 9.235 1.00 53.25 321 ALA A C 1
ATOM 2503 O O . ALA A 1 321 ? 14.655 -10.803 8.953 1.00 53.25 321 ALA A O 1
ATOM 2504 N N . ALA A 1 322 ? 12.566 -11.480 9.437 1.00 45.38 322 ALA A N 1
ATOM 2505 C CA . ALA A 1 322 ? 12.803 -12.854 9.036 1.00 45.38 322 ALA A CA 1
ATOM 2506 C C . ALA A 1 322 ? 12.946 -12.843 7.511 1.00 45.38 322 ALA A C 1
ATOM 2508 O O . ALA A 1 322 ? 11.970 -12.645 6.789 1.00 45.38 322 ALA A O 1
ATOM 2509 N N . VAL A 1 323 ? 14.177 -12.975 7.019 1.00 47.22 323 VAL A N 1
ATOM 2510 C CA . VAL A 1 323 ? 14.405 -13.260 5.606 1.00 47.22 323 VAL A CA 1
ATOM 2511 C C . VAL A 1 323 ? 13.874 -14.669 5.403 1.00 47.22 323 VAL A C 1
ATOM 2513 O O . VAL A 1 323 ? 14.478 -15.629 5.883 1.00 47.22 323 VAL A O 1
ATOM 2516 N N . ASP A 1 324 ? 12.704 -14.786 4.775 1.00 44.47 324 ASP A N 1
ATOM 2517 C CA . ASP A 1 324 ? 12.142 -16.084 4.420 1.00 44.47 324 ASP A CA 1
ATOM 2518 C C . ASP A 1 324 ? 13.215 -16.864 3.649 1.00 44.47 324 ASP A C 1
ATOM 2520 O O . ASP A 1 324 ? 13.707 -16.414 2.611 1.00 44.47 324 ASP A O 1
ATOM 2524 N N . ALA A 1 325 ? 13.594 -18.036 4.165 1.00 37.31 325 ALA A N 1
ATOM 2525 C CA . ALA A 1 325 ? 14.702 -18.849 3.654 1.00 37.31 325 ALA A CA 1
ATOM 2526 C C . ALA A 1 325 ? 14.490 -19.358 2.209 1.00 37.31 325 ALA A C 1
ATOM 2528 O O . ALA A 1 325 ? 15.363 -20.012 1.645 1.00 37.31 325 ALA A O 1
ATOM 2529 N N . SER A 1 326 ? 13.343 -19.043 1.597 1.00 50.72 326 SER A N 1
ATOM 2530 C CA . SER A 1 326 ? 12.993 -19.322 0.205 1.00 50.72 326 SER A CA 1
ATOM 2531 C C . SER A 1 326 ? 13.051 -18.081 -0.701 1.00 50.72 326 SER A C 1
ATOM 2533 O O . SER A 1 326 ? 12.328 -18.020 -1.698 1.00 50.72 326 SER A O 1
ATOM 2535 N N . THR A 1 327 ? 13.846 -17.054 -0.374 1.00 59.31 327 THR A N 1
ATOM 2536 C CA . THR A 1 327 ? 14.077 -15.933 -1.301 1.00 59.31 327 THR A CA 1
ATOM 2537 C C . THR A 1 327 ? 14.707 -16.431 -2.599 1.00 59.31 327 THR A C 1
ATOM 2539 O O . THR A 1 327 ? 15.745 -17.090 -2.587 1.00 59.31 327 THR A O 1
ATOM 2542 N N . SER A 1 328 ? 14.087 -16.087 -3.729 1.00 65.94 328 SER A N 1
ATOM 2543 C CA . SER A 1 328 ? 14.615 -16.389 -5.062 1.00 65.94 328 SER A CA 1
ATOM 2544 C C . SER A 1 328 ? 16.022 -15.809 -5.262 1.00 65.94 328 SER A C 1
ATOM 2546 O O . SER A 1 328 ? 16.370 -14.777 -4.681 1.00 65.94 328 SER A O 1
ATOM 2548 N N . VAL A 1 329 ? 16.819 -16.445 -6.131 1.00 70.00 329 VAL A N 1
ATOM 2549 C CA . VAL A 1 329 ? 18.205 -16.034 -6.437 1.00 70.00 329 VAL A CA 1
ATOM 2550 C C . VAL A 1 329 ? 18.281 -14.553 -6.830 1.00 70.00 329 VAL A C 1
ATOM 2552 O O . VAL A 1 329 ? 19.085 -13.812 -6.273 1.00 70.00 329 VAL A O 1
ATOM 2555 N N . CYS A 1 330 ? 17.376 -14.083 -7.696 1.00 64.75 330 CYS A N 1
ATOM 2556 C CA . CYS A 1 330 ? 17.340 -12.682 -8.131 1.00 64.75 330 CYS A CA 1
ATOM 2557 C C . CYS A 1 330 ? 17.049 -11.698 -6.984 1.00 64.75 330 CYS A C 1
ATOM 2559 O O . CYS A 1 330 ? 17.585 -10.591 -6.952 1.00 64.75 330 CYS A O 1
ATOM 2561 N N . THR A 1 331 ? 16.228 -12.102 -6.011 1.00 79.12 331 THR A N 1
ATOM 2562 C CA . THR A 1 331 ? 15.948 -11.290 -4.823 1.00 79.12 331 THR A CA 1
ATOM 2563 C C . THR A 1 331 ? 17.174 -11.250 -3.917 1.00 79.12 331 THR A C 1
ATOM 2565 O O . THR A 1 331 ? 17.526 -10.182 -3.430 1.00 79.12 331 THR A O 1
ATOM 2568 N N . SER A 1 332 ? 17.875 -12.375 -3.750 1.00 81.19 332 SER A N 1
ATOM 2569 C CA . SER A 1 332 ? 19.132 -12.438 -2.994 1.00 81.19 332 SER A CA 1
ATOM 2570 C C . SER A 1 332 ? 20.210 -11.521 -3.587 1.00 81.19 332 SER A C 1
ATOM 2572 O O . SER A 1 332 ? 20.819 -10.727 -2.867 1.00 81.19 332 SER A O 1
ATOM 2574 N N . GLU A 1 333 ? 20.391 -11.542 -4.909 1.00 82.75 333 GLU A N 1
ATOM 2575 C CA . GLU A 1 333 ? 21.331 -10.656 -5.605 1.00 82.75 333 GLU A CA 1
ATOM 2576 C C . GLU A 1 333 ? 20.968 -9.179 -5.420 1.00 82.75 333 GLU A C 1
ATOM 2578 O O . GLU A 1 333 ? 21.827 -8.371 -5.050 1.00 82.75 333 GLU A O 1
ATOM 2583 N N . ALA A 1 334 ? 19.693 -8.824 -5.599 1.00 85.31 334 ALA A N 1
ATOM 2584 C CA . ALA A 1 334 ? 19.210 -7.463 -5.395 1.00 85.31 334 ALA A CA 1
ATOM 2585 C C . ALA A 1 334 ? 19.387 -6.988 -3.944 1.00 85.31 334 ALA A C 1
ATOM 2587 O O . ALA A 1 334 ? 19.850 -5.870 -3.714 1.00 85.31 334 ALA A O 1
ATOM 2588 N N . LEU A 1 335 ? 19.092 -7.841 -2.958 1.00 85.75 335 LEU A N 1
ATOM 2589 C CA . LEU A 1 335 ? 19.343 -7.554 -1.545 1.00 85.75 335 LEU A CA 1
ATOM 2590 C C . LEU A 1 335 ? 20.837 -7.355 -1.277 1.00 85.75 335 LEU A C 1
ATOM 2592 O O . LEU A 1 335 ? 21.213 -6.410 -0.588 1.00 85.75 335 LEU A O 1
ATOM 2596 N N . SER A 1 336 ? 21.708 -8.163 -1.888 1.00 85.44 336 SER A N 1
ATOM 2597 C CA . SER A 1 336 ? 23.160 -8.010 -1.749 1.00 85.44 336 SER A CA 1
ATOM 2598 C C . SER A 1 336 ? 23.672 -6.659 -2.268 1.00 85.44 336 SER A C 1
ATOM 2600 O O . SER A 1 336 ? 24.663 -6.138 -1.757 1.00 85.44 336 SER A O 1
ATOM 2602 N N . LEU A 1 337 ? 23.006 -6.069 -3.271 1.00 82.88 337 LEU A N 1
ATOM 2603 C CA . LEU A 1 337 ? 23.323 -4.727 -3.765 1.00 82.88 337 LEU A CA 1
ATOM 2604 C C . LEU A 1 337 ? 22.899 -3.645 -2.768 1.00 82.88 337 LEU A C 1
ATOM 2606 O O . LEU A 1 337 ? 23.623 -2.665 -2.601 1.00 82.88 337 LEU A O 1
ATOM 2610 N N . LEU A 1 338 ? 21.748 -3.820 -2.116 1.00 83.19 338 LEU A N 1
ATOM 2611 C CA . LEU A 1 338 ? 21.177 -2.847 -1.181 1.00 83.19 338 LEU A CA 1
ATOM 2612 C C . LEU A 1 338 ? 21.815 -2.890 0.213 1.00 83.19 338 LEU A C 1
ATOM 2614 O O . LEU A 1 338 ? 21.938 -1.853 0.855 1.00 83.19 338 LEU A O 1
ATOM 2618 N N . MET A 1 339 ? 22.224 -4.072 0.676 1.00 74.12 339 MET A N 1
ATOM 2619 C CA . MET A 1 339 ? 22.745 -4.290 2.032 1.00 74.12 339 MET A CA 1
ATOM 2620 C C . MET A 1 339 ? 24.267 -4.121 2.143 1.00 74.12 339 MET A C 1
ATOM 2622 O O . MET A 1 339 ? 24.818 -4.208 3.239 1.00 74.12 339 MET A O 1
ATOM 2626 N N . LYS A 1 340 ? 24.976 -3.872 1.033 1.00 65.81 340 LYS A N 1
ATOM 2627 C CA . LYS A 1 340 ? 26.414 -3.569 1.072 1.00 65.81 340 LYS A CA 1
ATOM 2628 C C . LYS A 1 340 ? 26.637 -2.125 1.536 1.00 65.81 340 LYS A C 1
ATOM 2630 O O . LYS A 1 340 ? 26.150 -1.205 0.876 1.00 65.81 340 LYS A O 1
ATOM 2635 N N . PRO A 1 341 ? 27.435 -1.890 2.592 1.00 50.41 341 PRO A N 1
ATOM 2636 C CA . PRO A 1 341 ? 27.815 -0.545 2.987 1.00 50.41 341 PRO A CA 1
ATOM 2637 C C . PRO A 1 341 ? 28.735 0.036 1.909 1.00 50.41 341 PRO A C 1
ATOM 2639 O O . PRO A 1 341 ? 29.905 -0.322 1.795 1.00 50.41 341 PRO A O 1
ATOM 2642 N N . LYS A 1 342 ? 28.202 0.920 1.069 1.00 50.97 342 LYS A N 1
ATOM 2643 C CA . LYS A 1 342 ? 29.017 1.872 0.315 1.00 50.97 342 LYS A CA 1
ATOM 2644 C C . LYS A 1 342 ? 28.520 3.262 0.650 1.00 50.97 342 LYS A C 1
ATOM 2646 O O . LYS A 1 342 ? 27.438 3.661 0.224 1.00 50.97 342 LYS A O 1
ATOM 2651 N N . GLU A 1 343 ? 29.310 3.979 1.437 1.00 55.34 343 GLU A N 1
ATOM 2652 C CA . GLU A 1 343 ? 29.092 5.401 1.631 1.00 55.34 343 GLU A CA 1
ATOM 2653 C C . GLU A 1 343 ? 29.586 6.191 0.408 1.00 55.34 343 GLU A C 1
ATOM 2655 O O . GLU A 1 343 ? 30.658 5.887 -0.127 1.00 55.34 343 GLU A O 1
ATOM 2660 N N . PRO A 1 344 ? 28.842 7.225 -0.030 1.00 55.75 344 PRO A N 1
ATOM 2661 C CA . PRO A 1 344 ? 27.470 7.559 0.353 1.00 55.75 344 PRO A CA 1
ATOM 2662 C C . PRO A 1 344 ? 26.423 6.794 -0.490 1.00 55.75 344 PRO A C 1
ATOM 2664 O O . PRO A 1 344 ? 26.709 6.386 -1.623 1.00 55.75 344 PRO A O 1
ATOM 2667 N N . PRO A 1 345 ? 25.183 6.650 0.018 1.00 60.09 345 PRO A N 1
ATOM 2668 C CA . PRO A 1 345 ? 24.095 5.991 -0.695 1.00 60.09 345 PRO A CA 1
ATOM 2669 C C . PRO A 1 345 ? 23.870 6.604 -2.082 1.00 60.09 345 PRO A C 1
ATOM 2671 O O . PRO A 1 345 ? 23.846 7.821 -2.277 1.00 60.09 345 PRO A O 1
ATOM 2674 N N . CYS A 1 346 ? 23.721 5.721 -3.063 1.00 72.88 346 CYS A N 1
ATOM 2675 C CA . CYS A 1 346 ? 23.598 6.050 -4.473 1.00 72.88 346 CYS A CA 1
ATOM 2676 C C . CYS A 1 346 ? 22.248 5.545 -4.983 1.00 72.88 346 CYS A C 1
ATOM 2678 O O . CYS A 1 346 ? 21.945 4.352 -4.871 1.00 72.88 346 CYS A O 1
ATOM 2680 N N . TYR A 1 347 ? 21.438 6.422 -5.585 1.00 84.38 347 TYR A N 1
ATOM 2681 C CA . TYR A 1 347 ? 20.163 5.987 -6.159 1.00 84.38 347 TYR A CA 1
ATOM 2682 C C . TYR A 1 347 ? 20.364 4.987 -7.306 1.00 84.38 347 TYR A C 1
ATOM 2684 O O . TYR A 1 347 ? 19.523 4.122 -7.525 1.00 84.38 347 TYR A O 1
ATOM 2692 N N . LEU A 1 348 ? 21.504 5.033 -8.008 1.00 85.88 348 LEU A N 1
ATOM 2693 C CA . LEU A 1 348 ? 21.799 4.066 -9.070 1.00 85.88 348 LEU A CA 1
ATOM 2694 C C . LEU A 1 348 ? 21.924 2.634 -8.535 1.00 85.88 348 LEU A C 1
ATOM 2696 O O . LEU A 1 348 ? 21.579 1.702 -9.254 1.00 85.88 348 LEU A O 1
ATOM 2700 N N . THR A 1 349 ? 22.365 2.435 -7.288 1.00 85.12 349 THR A N 1
ATOM 2701 C CA . THR A 1 349 ? 22.376 1.102 -6.661 1.00 85.12 349 THR A CA 1
ATOM 2702 C C . THR A 1 349 ? 20.954 0.575 -6.489 1.00 85.12 349 THR A C 1
ATOM 2704 O O . THR A 1 349 ? 20.678 -0.569 -6.841 1.00 85.12 349 THR A O 1
ATOM 2707 N N . HIS A 1 350 ? 20.035 1.432 -6.038 1.00 87.69 350 HIS A N 1
ATOM 2708 C CA . HIS A 1 350 ? 18.614 1.101 -5.925 1.00 87.69 350 HIS A CA 1
ATOM 2709 C C . HIS A 1 350 ? 17.992 0.812 -7.291 1.00 87.69 350 HIS A C 1
ATOM 2711 O O . HIS A 1 350 ? 17.270 -0.169 -7.446 1.00 87.69 350 HIS A O 1
ATOM 2717 N N . ALA A 1 351 ? 18.324 1.623 -8.298 1.00 91.31 351 ALA A N 1
ATOM 2718 C CA . ALA A 1 351 ? 17.889 1.409 -9.671 1.00 91.31 351 ALA A CA 1
ATOM 2719 C C . ALA A 1 351 ? 18.356 0.050 -10.212 1.00 91.31 351 ALA A C 1
ATOM 2721 O O . ALA A 1 351 ? 17.554 -0.676 -10.788 1.00 91.31 351 ALA A O 1
ATOM 2722 N N . LYS A 1 352 ? 19.623 -0.321 -9.981 1.00 91.56 352 LYS A N 1
ATOM 2723 C CA . LYS A 1 352 ? 20.181 -1.622 -10.384 1.00 91.56 352 LYS A CA 1
ATOM 2724 C C . LYS A 1 352 ? 19.493 -2.785 -9.679 1.00 91.56 352 LYS A C 1
ATOM 2726 O O . LYS A 1 352 ? 19.038 -3.695 -10.355 1.00 91.56 352 LYS A O 1
ATOM 2731 N N . ALA A 1 353 ? 19.357 -2.727 -8.354 1.00 91.06 353 ALA A N 1
ATOM 2732 C CA . ALA A 1 353 ? 18.658 -3.764 -7.596 1.00 91.06 353 ALA A CA 1
ATOM 2733 C C . ALA A 1 353 ? 17.219 -3.950 -8.102 1.00 91.06 353 ALA A C 1
ATOM 2735 O O . ALA A 1 353 ? 16.778 -5.069 -8.345 1.00 91.06 353 ALA A O 1
ATOM 2736 N N . LEU A 1 354 ? 16.505 -2.847 -8.343 1.00 92.62 354 LEU A N 1
ATOM 2737 C CA . LEU A 1 354 ? 15.156 -2.901 -8.887 1.00 92.62 354 LEU A CA 1
ATOM 2738 C C . LEU A 1 354 ? 15.130 -3.438 -10.327 1.00 92.62 354 LEU A C 1
ATOM 2740 O O . LEU A 1 354 ? 14.181 -4.139 -10.666 1.00 92.62 354 LEU A O 1
ATOM 2744 N N . LEU A 1 355 ? 16.133 -3.142 -11.164 1.00 93.38 355 LEU A N 1
ATOM 2745 C CA . LEU A 1 355 ? 16.254 -3.658 -12.535 1.00 93.38 355 LEU A CA 1
ATOM 2746 C C . LEU A 1 355 ? 16.312 -5.192 -12.543 1.00 93.38 355 LEU A C 1
ATOM 2748 O O . LEU A 1 355 ? 15.518 -5.799 -13.259 1.00 93.38 355 LEU A O 1
ATOM 2752 N N . GLU A 1 356 ? 17.175 -5.796 -11.713 1.00 91.19 356 GLU A N 1
ATOM 2753 C CA . GLU A 1 356 ? 17.329 -7.260 -11.622 1.00 91.19 356 GLU A CA 1
ATOM 2754 C C . GLU A 1 356 ? 16.002 -7.942 -11.277 1.00 91.19 356 GLU A C 1
ATOM 2756 O O . GLU A 1 356 ? 15.535 -8.835 -11.985 1.00 91.19 356 GLU A O 1
ATOM 2761 N N . VAL A 1 357 ? 15.339 -7.467 -10.217 1.00 91.31 357 VAL A N 1
ATOM 2762 C CA . VAL A 1 357 ? 14.063 -8.044 -9.774 1.00 91.31 357 VAL A CA 1
ATOM 2763 C C . VAL A 1 357 ? 12.963 -7.784 -10.805 1.00 91.31 357 VAL A C 1
ATOM 2765 O O . VAL A 1 357 ? 12.095 -8.628 -11.020 1.00 91.31 357 VAL A O 1
ATOM 2768 N N . SER A 1 358 ? 12.976 -6.628 -11.472 1.00 92.44 358 SER A N 1
ATOM 2769 C CA . SER A 1 358 ? 11.989 -6.300 -12.506 1.00 92.44 358 SER A CA 1
ATOM 2770 C C . SER A 1 358 ? 12.085 -7.235 -13.709 1.00 92.44 358 SER A C 1
ATOM 2772 O O . SER A 1 358 ? 11.052 -7.673 -14.207 1.00 92.44 358 SER A O 1
ATOM 2774 N N . GLU A 1 359 ? 13.300 -7.538 -14.160 1.00 91.06 359 GLU A N 1
ATOM 2775 C CA . GLU A 1 359 ? 13.544 -8.450 -15.276 1.00 91.06 359 GLU A CA 1
ATOM 2776 C C . GLU A 1 359 ? 13.158 -9.887 -14.902 1.00 91.06 359 GLU A C 1
ATOM 2778 O O . GLU A 1 359 ? 12.376 -10.511 -15.617 1.00 91.06 359 GLU A O 1
ATOM 2783 N N . ALA A 1 360 ? 13.582 -10.359 -13.725 1.00 87.75 360 ALA A N 1
ATOM 2784 C CA . ALA A 1 360 ? 13.265 -11.704 -13.238 1.00 87.75 360 ALA A CA 1
ATOM 2785 C C . ALA A 1 360 ? 11.766 -11.932 -12.972 1.00 87.75 360 ALA A C 1
ATOM 2787 O O . ALA A 1 360 ? 11.276 -13.050 -13.072 1.00 87.75 360 ALA A O 1
ATOM 2788 N N . THR A 1 361 ? 11.021 -10.876 -12.639 1.00 86.88 361 THR A N 1
ATOM 2789 C CA . THR A 1 361 ? 9.559 -10.942 -12.445 1.00 86.88 361 THR A CA 1
ATOM 2790 C C . THR A 1 361 ? 8.769 -10.634 -13.715 1.00 86.88 361 THR A C 1
ATOM 2792 O O . THR A 1 361 ? 7.551 -10.471 -13.641 1.00 86.88 361 THR A O 1
ATOM 2795 N N . HIS A 1 362 ? 9.442 -10.484 -14.863 1.00 86.62 362 HIS A N 1
ATOM 2796 C CA . HIS A 1 362 ? 8.832 -10.076 -16.133 1.00 86.62 362 HIS A CA 1
ATOM 2797 C C . HIS A 1 362 ? 7.930 -8.844 -15.988 1.00 86.62 362 HIS A C 1
ATOM 2799 O O . HIS A 1 362 ? 6.875 -8.717 -16.614 1.00 86.62 362 HIS A O 1
ATOM 2805 N N . SER A 1 363 ? 8.342 -7.919 -15.122 1.00 89.94 363 SER A N 1
ATOM 2806 C CA . SER A 1 363 ? 7.625 -6.675 -14.915 1.00 89.94 363 SER A CA 1
ATOM 2807 C C . SER A 1 363 ? 7.569 -5.901 -16.229 1.00 89.94 363 SER A C 1
ATOM 2809 O O . SER A 1 363 ? 8.524 -5.867 -17.002 1.00 89.94 363 SER A O 1
ATOM 2811 N N . HIS A 1 364 ? 6.448 -5.229 -16.490 1.00 90.19 364 HIS A N 1
ATOM 2812 C CA . HIS A 1 364 ? 6.350 -4.395 -17.680 1.00 90.19 364 HIS A CA 1
ATOM 2813 C C . HIS A 1 364 ? 7.421 -3.294 -17.628 1.00 90.19 364 HIS A C 1
ATOM 2815 O O . HIS A 1 364 ? 7.382 -2.427 -16.753 1.00 90.19 364 HIS A O 1
ATOM 2821 N N . PHE A 1 365 ? 8.345 -3.282 -18.589 1.00 90.94 365 PHE A N 1
ATOM 2822 C CA . PHE A 1 365 ? 9.516 -2.400 -18.575 1.00 90.94 365 PHE A CA 1
ATOM 2823 C C . PHE A 1 365 ? 9.181 -0.914 -18.378 1.00 90.94 365 PHE A C 1
ATOM 2825 O O . PHE A 1 365 ? 9.843 -0.215 -17.610 1.00 90.94 365 PHE A O 1
ATOM 2832 N N . ASN A 1 366 ? 8.098 -0.426 -18.996 1.00 92.00 366 ASN A N 1
ATOM 2833 C CA . ASN A 1 366 ? 7.667 0.967 -18.818 1.00 92.00 366 ASN A CA 1
ATOM 2834 C C . ASN A 1 366 ? 7.351 1.334 -17.357 1.00 92.00 366 ASN A C 1
ATOM 2836 O O . ASN A 1 366 ? 7.501 2.498 -16.992 1.00 92.00 366 ASN A O 1
ATOM 2840 N N . ASN A 1 367 ? 6.947 0.376 -16.519 1.00 92.69 367 ASN A N 1
ATOM 2841 C CA . ASN A 1 367 ? 6.725 0.610 -15.092 1.00 92.69 367 ASN A CA 1
ATOM 2842 C C . ASN A 1 367 ? 8.054 0.801 -14.354 1.00 92.69 367 ASN A C 1
ATOM 2844 O O . ASN A 1 367 ? 8.190 1.754 -13.590 1.00 92.69 367 ASN A O 1
ATOM 2848 N N . TYR A 1 368 ? 9.055 -0.038 -14.640 1.00 94.31 368 TYR A N 1
ATOM 2849 C CA . TYR A 1 368 ? 10.415 0.149 -14.130 1.00 94.31 368 TYR A CA 1
ATOM 2850 C C . TYR A 1 368 ? 10.985 1.508 -14.562 1.00 94.31 368 TYR A C 1
ATOM 2852 O O . TYR A 1 368 ? 11.385 2.309 -13.717 1.00 94.31 368 TYR A O 1
ATOM 2860 N N . LYS A 1 369 ? 10.936 1.815 -15.867 1.00 93.50 369 LYS A N 1
ATOM 2861 C CA . LYS A 1 369 ? 11.401 3.092 -16.427 1.00 93.50 369 LYS A CA 1
ATOM 2862 C C . LYS A 1 369 ? 10.712 4.286 -15.767 1.00 93.50 369 LYS A C 1
ATOM 2864 O O . LYS A 1 369 ? 11.376 5.247 -15.383 1.00 93.50 369 LYS A O 1
ATOM 2869 N N . TYR A 1 370 ? 9.388 4.221 -15.616 1.00 92.88 370 TYR A N 1
ATOM 2870 C CA . TYR A 1 370 ? 8.612 5.253 -14.932 1.00 92.88 370 TYR A CA 1
ATOM 2871 C C . TYR A 1 370 ? 9.104 5.457 -13.496 1.00 92.88 370 TYR A C 1
ATOM 2873 O O . TYR A 1 370 ? 9.330 6.595 -13.087 1.00 92.88 370 TYR A O 1
ATOM 2881 N N . THR A 1 371 ? 9.286 4.378 -12.739 1.00 93.06 371 THR A N 1
ATOM 2882 C CA . THR A 1 371 ? 9.733 4.431 -11.343 1.00 93.06 371 THR A CA 1
ATOM 2883 C C . THR A 1 371 ? 11.141 4.998 -11.215 1.00 93.06 371 THR A C 1
ATOM 2885 O O . THR A 1 371 ? 11.345 5.896 -10.405 1.00 93.06 371 THR A O 1
ATOM 2888 N N . LEU A 1 372 ? 12.079 4.561 -12.059 1.00 93.31 372 LEU A N 1
ATOM 2889 C CA . LEU A 1 372 ? 13.456 5.059 -12.088 1.00 93.31 372 LEU A CA 1
ATOM 2890 C C . LEU A 1 372 ? 13.520 6.569 -12.355 1.00 93.31 372 LEU A C 1
ATOM 2892 O O . LEU A 1 372 ? 14.143 7.313 -11.596 1.00 93.31 372 LEU A O 1
ATOM 2896 N N . LEU A 1 373 ? 12.849 7.039 -13.411 1.00 91.12 373 LEU A N 1
ATOM 2897 C CA . LEU A 1 373 ? 12.846 8.461 -13.767 1.00 91.12 373 LEU A CA 1
ATOM 2898 C C . LEU A 1 373 ? 12.190 9.314 -12.675 1.00 91.12 373 LEU A C 1
ATOM 2900 O O . LEU A 1 373 ? 12.720 10.360 -12.298 1.00 91.12 373 LEU A O 1
ATOM 2904 N N . ASN A 1 374 ? 11.065 8.851 -12.119 1.00 90.12 374 ASN A N 1
ATOM 2905 C CA . ASN A 1 374 ? 10.421 9.547 -11.007 1.00 90.12 374 ASN A CA 1
ATOM 2906 C C . ASN A 1 374 ? 11.284 9.549 -9.749 1.00 90.12 374 ASN A C 1
ATOM 2908 O O . ASN A 1 374 ? 11.304 10.559 -9.053 1.00 90.12 374 ASN A O 1
ATOM 2912 N N . GLY A 1 375 ? 11.996 8.465 -9.453 1.00 90.88 375 GLY A N 1
ATOM 2913 C CA . GLY A 1 375 ? 12.883 8.397 -8.300 1.00 90.88 375 GLY A CA 1
ATOM 2914 C C . GLY A 1 375 ? 14.055 9.359 -8.409 1.00 90.88 375 GLY A C 1
ATOM 2915 O O . GLY A 1 375 ? 14.287 10.112 -7.470 1.00 90.88 375 GLY A O 1
ATOM 2916 N N . ILE A 1 376 ? 14.708 9.448 -9.572 1.00 89.06 376 ILE A N 1
ATOM 2917 C CA . ILE A 1 376 ? 15.766 10.446 -9.810 1.00 89.06 376 ILE A CA 1
ATOM 2918 C C . ILE A 1 376 ? 15.223 11.865 -9.649 1.00 89.06 376 ILE A C 1
ATOM 2920 O O . ILE A 1 376 ? 15.824 12.689 -8.957 1.00 89.06 376 ILE A O 1
ATOM 2924 N N . ALA A 1 377 ? 14.076 12.159 -10.267 1.00 87.62 377 ALA A N 1
ATOM 2925 C CA . ALA A 1 377 ? 13.453 13.471 -10.151 1.00 87.62 377 ALA A CA 1
ATOM 2926 C C . ALA A 1 377 ? 13.101 13.805 -8.691 1.00 87.62 377 ALA A C 1
ATOM 2928 O O . ALA A 1 377 ? 13.346 14.926 -8.245 1.00 87.62 377 ALA A O 1
ATOM 2929 N N . PHE A 1 378 ? 12.573 12.828 -7.950 1.00 87.56 378 PHE A N 1
ATOM 2930 C CA . PHE A 1 378 ? 12.147 12.973 -6.562 1.00 87.56 378 PHE A CA 1
ATOM 2931 C C . PHE A 1 378 ? 13.323 13.182 -5.608 1.00 87.56 378 PHE A C 1
ATOM 2933 O O . PHE A 1 378 ? 13.307 14.133 -4.828 1.00 87.56 378 PHE A O 1
ATOM 2940 N N . VAL A 1 379 ? 14.358 12.349 -5.725 1.00 85.62 379 VAL A N 1
ATOM 2941 C CA . VAL A 1 379 ? 15.623 12.470 -4.992 1.00 85.62 379 VAL A CA 1
ATOM 2942 C C . VAL A 1 379 ? 16.238 13.852 -5.196 1.00 85.62 379 VAL A C 1
ATOM 2944 O O . VAL A 1 379 ? 16.672 14.484 -4.234 1.00 85.62 379 VAL A O 1
ATOM 2947 N N . ARG A 1 380 ? 16.238 14.342 -6.442 1.00 84.69 380 ARG A N 1
ATOM 2948 C CA . ARG A 1 380 ? 16.764 15.665 -6.786 1.00 84.69 380 ARG A CA 1
ATOM 2949 C C . ARG A 1 380 ? 15.943 16.795 -6.165 1.00 84.69 380 ARG A C 1
ATOM 2951 O O . ARG A 1 380 ? 16.532 17.753 -5.679 1.00 84.69 380 ARG A O 1
ATOM 2958 N N . SER A 1 381 ? 14.612 16.715 -6.213 1.00 81.69 381 SER A N 1
ATOM 2959 C CA . SER A 1 381 ? 13.740 17.806 -5.757 1.00 81.69 381 SER A CA 1
ATOM 2960 C C . SER A 1 381 ? 13.568 17.875 -4.238 1.00 81.69 381 SER A C 1
ATOM 2962 O O . SER A 1 381 ? 13.230 18.937 -3.738 1.00 81.69 381 SER A O 1
ATOM 2964 N N . HIS A 1 382 ? 13.768 16.767 -3.518 1.00 78.12 382 HIS A N 1
ATOM 2965 C CA . HIS A 1 382 ? 13.627 16.696 -2.053 1.00 78.12 382 HIS A CA 1
ATOM 2966 C C . HIS A 1 382 ? 14.974 16.617 -1.332 1.00 78.12 382 HIS A C 1
ATOM 2968 O O . HIS A 1 382 ? 15.011 16.326 -0.143 1.00 78.12 382 HIS A O 1
ATOM 2974 N N . GLU A 1 383 ? 16.075 16.830 -2.060 1.00 75.00 383 GLU A N 1
ATOM 2975 C CA . GLU A 1 383 ? 17.431 16.887 -1.502 1.00 75.00 383 GLU A CA 1
ATOM 2976 C C . GLU A 1 383 ? 17.791 15.662 -0.642 1.00 75.00 383 GLU A C 1
ATOM 2978 O O . GLU A 1 383 ? 18.565 15.751 0.309 1.00 75.00 383 GLU A O 1
ATOM 2983 N N . ILE A 1 384 ? 17.245 14.491 -1.002 1.00 73.81 384 ILE A N 1
ATOM 2984 C CA . ILE A 1 384 ? 17.411 13.240 -0.241 1.00 73.81 384 ILE A CA 1
ATOM 2985 C C . ILE A 1 384 ? 18.899 12.860 -0.135 1.00 73.81 384 ILE A C 1
ATOM 2987 O O . ILE A 1 384 ? 19.311 12.226 0.835 1.00 73.81 384 ILE A O 1
ATOM 2991 N N . TYR A 1 385 ? 19.724 13.326 -1.082 1.00 66.81 385 TYR A N 1
ATOM 2992 C CA . TYR A 1 385 ? 21.181 13.312 -0.975 1.00 66.81 385 TYR A CA 1
ATOM 2993 C C . TYR A 1 385 ? 21.726 14.745 -0.905 1.00 66.81 385 TYR A C 1
ATOM 2995 O O . TYR A 1 385 ? 21.480 15.566 -1.791 1.00 66.81 385 TYR A O 1
ATOM 3003 N N . LYS A 1 386 ? 22.454 15.032 0.183 1.00 60.44 386 LYS A N 1
ATOM 3004 C CA . LYS A 1 386 ? 22.691 16.384 0.721 1.00 60.44 386 LYS A CA 1
ATOM 3005 C C . LYS A 1 386 ? 23.725 17.233 -0.043 1.00 60.44 386 LYS A C 1
ATOM 3007 O O . LYS A 1 386 ? 23.885 18.403 0.284 1.00 60.44 386 LYS A O 1
ATOM 3012 N N . SER A 1 387 ? 24.432 16.704 -1.051 1.00 74.69 387 SER A N 1
ATOM 3013 C CA . SER A 1 387 ? 25.450 17.489 -1.780 1.00 74.69 387 SER A CA 1
ATOM 3014 C C . SER A 1 387 ? 24.921 18.128 -3.071 1.00 74.69 387 SER A C 1
ATOM 3016 O O . SER A 1 387 ? 24.218 17.497 -3.868 1.00 74.69 387 SER A O 1
ATOM 3018 N N . SER A 1 388 ? 25.318 19.379 -3.325 1.00 80.81 388 SER A N 1
ATOM 3019 C CA . SER A 1 388 ? 25.056 20.089 -4.589 1.00 80.81 388 SER A CA 1
ATOM 3020 C C . SER A 1 388 ? 25.592 19.314 -5.798 1.00 80.81 388 SER A C 1
ATOM 3022 O O . SER A 1 388 ? 24.904 19.192 -6.810 1.00 80.81 388 SER A O 1
ATOM 3024 N N . THR A 1 389 ? 26.763 18.688 -5.657 1.00 84.81 389 THR A N 1
ATOM 3025 C CA . THR A 1 389 ? 27.381 17.817 -6.666 1.00 84.81 389 THR A CA 1
ATOM 3026 C C . THR A 1 389 ? 26.459 16.675 -7.095 1.00 84.81 389 THR A C 1
ATOM 3028 O O . THR A 1 389 ? 26.259 16.454 -8.289 1.00 84.81 389 THR A O 1
ATOM 3031 N N . GLN A 1 390 ? 25.858 15.952 -6.144 1.00 82.75 390 GLN A N 1
ATOM 3032 C CA . GLN A 1 390 ? 24.926 14.865 -6.463 1.00 82.75 390 GLN A CA 1
ATOM 3033 C C . GLN A 1 390 ? 23.671 15.395 -7.156 1.00 82.75 390 GLN A C 1
ATOM 3035 O O . GLN A 1 390 ? 23.231 14.819 -8.150 1.00 82.75 390 GLN A O 1
ATOM 3040 N N . ARG A 1 391 ? 23.120 16.521 -6.686 1.00 83.00 391 ARG A N 1
ATOM 3041 C CA . ARG A 1 391 ? 21.956 17.161 -7.315 1.00 83.00 391 ARG A CA 1
ATOM 3042 C C . ARG A 1 391 ? 22.214 17.500 -8.786 1.00 83.00 391 ARG A C 1
ATOM 3044 O O . ARG A 1 391 ? 21.376 17.177 -9.632 1.00 83.00 391 ARG A O 1
ATOM 3051 N N . SER A 1 392 ? 23.364 18.104 -9.089 1.00 85.62 392 SER A N 1
ATOM 3052 C CA . SER A 1 392 ? 23.773 18.431 -10.461 1.00 85.62 392 SER A CA 1
ATOM 3053 C C . SER A 1 392 ? 23.958 17.173 -11.309 1.00 85.62 392 SER A C 1
ATOM 3055 O O . SER A 1 392 ? 23.407 17.081 -12.403 1.00 85.62 392 SER A O 1
ATOM 3057 N N . ALA A 1 393 ? 24.632 16.149 -10.787 1.00 88.31 393 ALA A N 1
ATOM 3058 C CA . ALA A 1 393 ? 24.793 14.875 -11.485 1.00 88.31 393 ALA A CA 1
ATOM 3059 C C . ALA A 1 393 ? 23.451 14.183 -11.801 1.00 88.31 393 ALA A C 1
ATOM 3061 O O . ALA A 1 393 ? 23.264 13.667 -12.903 1.00 88.31 393 ALA A O 1
ATOM 3062 N N . TYR A 1 394 ? 22.465 14.234 -10.897 1.00 88.06 394 TYR A N 1
ATOM 3063 C CA . TYR A 1 394 ? 21.132 13.678 -11.157 1.00 88.06 394 TYR A CA 1
ATOM 3064 C C . TYR A 1 394 ? 20.383 14.392 -12.291 1.00 88.06 394 TYR A C 1
ATOM 3066 O O . TYR A 1 394 ? 19.541 13.772 -12.943 1.00 88.06 394 TYR A O 1
ATOM 3074 N N . LYS A 1 395 ? 20.685 15.668 -12.578 1.00 86.81 395 LYS A N 1
ATOM 3075 C CA . LYS A 1 395 ? 20.163 16.353 -13.775 1.00 86.81 395 LYS A CA 1
ATOM 3076 C C . LYS A 1 395 ? 20.664 15.662 -15.047 1.00 86.81 395 LYS A C 1
ATOM 3078 O O . LYS A 1 395 ? 19.841 15.359 -15.909 1.00 86.81 395 LYS A O 1
ATOM 3083 N N . HIS A 1 396 ? 21.960 15.355 -15.111 1.00 89.12 396 HIS A N 1
ATOM 3084 C CA . HIS A 1 396 ? 22.555 14.608 -16.220 1.00 89.12 396 HIS A CA 1
ATOM 3085 C C . HIS A 1 396 ? 21.972 13.191 -16.320 1.00 89.12 396 HIS A C 1
ATOM 3087 O O . HIS A 1 396 ? 21.522 12.785 -17.389 1.00 89.12 396 HIS A O 1
ATOM 3093 N N . PHE A 1 397 ? 21.882 12.459 -15.203 1.00 90.62 397 PHE A N 1
ATOM 3094 C CA . PHE A 1 397 ? 21.309 11.106 -15.199 1.00 90.62 397 PHE A CA 1
ATOM 3095 C C . PHE A 1 397 ? 19.878 11.093 -15.728 1.00 90.62 397 PHE A C 1
ATOM 3097 O O . PHE A 1 397 ? 19.544 10.268 -16.574 1.00 90.62 397 PHE A O 1
ATOM 3104 N N . ASN A 1 398 ? 19.039 12.031 -15.279 1.00 88.75 398 ASN A N 1
ATOM 3105 C CA . ASN A 1 398 ? 17.659 12.119 -15.738 1.00 88.75 398 ASN A CA 1
ATOM 3106 C C . ASN A 1 398 ? 17.555 12.346 -17.253 1.00 88.75 398 ASN A C 1
ATOM 3108 O O . ASN A 1 398 ? 16.624 11.832 -17.859 1.00 88.75 398 ASN A O 1
ATOM 3112 N N . GLN A 1 399 ? 18.481 13.099 -17.860 1.00 88.88 399 GLN A N 1
ATOM 3113 C CA . GLN A 1 399 ? 18.544 13.304 -19.313 1.00 88.88 399 GLN A CA 1
ATOM 3114 C C . GLN A 1 399 ? 19.026 12.039 -20.037 1.00 88.88 399 GLN A C 1
ATOM 3116 O O . GLN A 1 399 ? 18.354 11.563 -20.951 1.00 88.88 399 GLN A O 1
ATOM 3121 N N . ALA A 1 400 ? 20.136 11.447 -19.584 1.00 90.00 400 ALA A N 1
ATOM 3122 C CA . ALA A 1 400 ? 20.700 10.230 -20.172 1.00 90.00 400 ALA A CA 1
ATOM 3123 C C . ALA A 1 400 ? 19.703 9.055 -20.153 1.00 90.00 400 ALA A C 1
ATOM 3125 O O . ALA A 1 400 ? 19.623 8.270 -21.095 1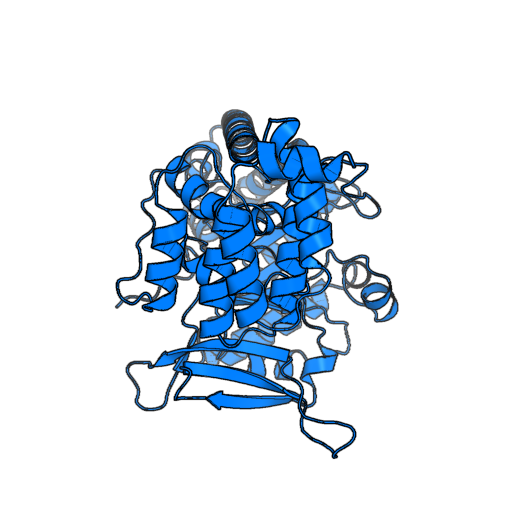.00 90.00 400 ALA A O 1
ATOM 3126 N N . LEU A 1 401 ? 18.887 8.961 -19.099 1.00 89.88 401 LEU A N 1
ATOM 3127 C CA . LEU A 1 401 ? 17.920 7.883 -18.894 1.00 89.88 401 LEU A CA 1
ATOM 3128 C C . LEU A 1 401 ? 16.585 8.084 -19.632 1.00 89.88 401 LEU A C 1
ATOM 3130 O O . LEU A 1 401 ? 15.691 7.256 -19.463 1.00 89.88 401 LEU A O 1
ATOM 3134 N N . GLN A 1 402 ? 16.404 9.129 -20.451 1.00 89.31 402 GLN A N 1
ATOM 3135 C CA . GLN A 1 402 ? 15.158 9.308 -21.219 1.00 89.31 402 GLN A CA 1
ATOM 3136 C C . GLN A 1 402 ? 15.065 8.372 -22.431 1.00 89.31 402 GLN A C 1
ATOM 3138 O O . GLN A 1 402 ? 13.996 7.816 -22.710 1.00 89.31 402 GLN A O 1
ATOM 3143 N N . ALA A 1 403 ? 16.181 8.186 -23.137 1.00 85.38 403 ALA A N 1
ATOM 3144 C CA . ALA A 1 403 ? 16.259 7.465 -24.404 1.00 85.38 403 ALA A CA 1
ATOM 3145 C C . ALA A 1 403 ? 16.252 5.918 -24.357 1.00 85.38 403 ALA A C 1
ATOM 3147 O O . ALA A 1 403 ? 15.837 5.348 -25.367 1.00 85.38 403 ALA A O 1
ATOM 3148 N N . PRO A 1 404 ? 16.629 5.203 -23.274 1.00 83.19 404 PRO A N 1
ATOM 3149 C CA . PRO A 1 404 ? 16.741 3.748 -23.356 1.00 83.19 404 PRO A CA 1
ATOM 3150 C C . PRO A 1 404 ? 15.373 3.047 -23.438 1.00 83.19 404 PRO A C 1
ATOM 3152 O O . PRO A 1 404 ? 14.340 3.581 -22.992 1.00 83.19 404 PRO A O 1
ATOM 3155 N N . LYS A 1 405 ? 15.365 1.859 -24.055 1.00 87.31 405 LYS A N 1
ATOM 3156 C CA . LYS A 1 405 ? 14.171 1.151 -24.548 1.00 87.31 405 LYS A CA 1
ATOM 3157 C C . LYS A 1 405 ? 14.019 -0.273 -24.005 1.00 87.31 405 LYS A C 1
ATOM 3159 O O . LYS A 1 405 ? 12.907 -0.790 -24.047 1.00 87.31 405 LYS A O 1
ATOM 3164 N N . THR A 1 406 ? 15.077 -0.878 -23.466 1.00 93.06 406 THR A N 1
ATOM 3165 C CA . THR A 1 406 ? 15.088 -2.264 -22.965 1.00 93.06 406 THR A CA 1
ATOM 3166 C C . THR A 1 406 ? 15.800 -2.404 -21.615 1.00 93.06 406 THR A C 1
ATOM 3168 O O . THR A 1 406 ? 16.573 -1.530 -21.212 1.00 93.06 406 THR A O 1
ATOM 3171 N N . TYR A 1 407 ? 15.566 -3.522 -20.912 1.00 93.25 407 TYR A N 1
ATOM 3172 C CA . TYR A 1 407 ? 16.274 -3.858 -19.668 1.00 93.25 407 TYR A CA 1
ATOM 3173 C C . TYR A 1 407 ? 17.801 -3.879 -19.865 1.00 93.25 407 TYR A C 1
ATOM 3175 O O . TYR A 1 407 ? 18.520 -3.238 -19.097 1.00 93.25 407 TYR A O 1
ATOM 3183 N N . GLY A 1 408 ? 18.289 -4.509 -20.942 1.00 93.50 408 GLY A N 1
ATOM 3184 C CA . GLY A 1 408 ? 19.718 -4.583 -21.271 1.00 93.50 408 GLY A CA 1
ATOM 3185 C C . GLY A 1 408 ? 20.377 -3.219 -21.511 1.00 93.50 408 GLY A C 1
ATOM 3186 O O . GLY A 1 408 ? 21.454 -2.951 -20.982 1.00 93.50 408 GLY A O 1
ATOM 3187 N N . GLU A 1 409 ? 19.717 -2.305 -22.226 1.00 94.06 409 GLU A N 1
ATOM 3188 C CA . GLU A 1 409 ? 20.249 -0.947 -22.429 1.00 94.06 409 GLU A CA 1
ATOM 3189 C C . GLU A 1 409 ? 20.332 -0.162 -21.114 1.00 94.06 409 GLU A C 1
ATOM 3191 O O . GLU A 1 409 ? 21.327 0.522 -20.867 1.00 94.06 409 GLU A O 1
ATOM 3196 N N . TYR A 1 410 ? 19.322 -0.278 -20.240 1.00 94.38 410 TYR A N 1
ATOM 3197 C CA . TYR A 1 410 ? 19.390 0.335 -18.909 1.00 94.38 410 TYR A CA 1
ATOM 3198 C C . TYR A 1 410 ? 20.476 -0.304 -18.041 1.00 94.38 410 TYR A C 1
ATOM 3200 O O . TYR A 1 410 ? 21.120 0.415 -17.282 1.00 94.38 410 TYR A O 1
ATOM 3208 N N . ARG A 1 411 ? 20.721 -1.613 -18.153 1.00 93.44 411 ARG A N 1
ATOM 3209 C CA . ARG A 1 411 ? 21.798 -2.308 -17.431 1.00 93.44 411 ARG A CA 1
ATOM 3210 C C . ARG A 1 411 ? 23.169 -1.741 -17.796 1.00 93.44 411 ARG A C 1
ATOM 3212 O O . ARG A 1 411 ? 23.943 -1.368 -16.907 1.00 93.44 411 ARG A O 1
ATOM 3219 N N . THR A 1 412 ? 23.438 -1.605 -19.094 1.00 94.12 412 THR A N 1
ATOM 3220 C CA . THR A 1 412 ? 24.667 -0.987 -19.611 1.00 94.12 412 THR A CA 1
ATOM 3221 C C . THR A 1 412 ? 24.766 0.467 -19.169 1.00 94.12 412 THR A C 1
ATOM 3223 O O . THR A 1 412 ? 25.777 0.870 -18.596 1.00 94.12 412 THR A O 1
ATOM 3226 N N . LEU A 1 413 ? 23.696 1.249 -19.338 1.00 93.62 413 LEU A N 1
ATOM 3227 C CA . LEU A 1 413 ? 23.700 2.665 -18.981 1.00 93.62 413 LEU A CA 1
ATOM 3228 C C . LEU A 1 413 ? 23.910 2.889 -17.477 1.00 93.62 413 LEU A C 1
ATOM 3230 O O . LEU A 1 413 ? 24.737 3.709 -17.095 1.00 93.62 413 LEU A O 1
ATOM 3234 N N . LEU A 1 414 ? 23.224 2.149 -16.604 1.00 92.25 414 LEU A N 1
ATOM 3235 C CA . LEU A 1 414 ? 23.414 2.256 -15.153 1.00 92.25 414 LEU A CA 1
ATOM 3236 C C . LEU A 1 414 ? 24.822 1.831 -14.728 1.00 92.25 414 LEU A C 1
ATOM 3238 O O . LEU A 1 414 ? 25.363 2.383 -13.766 1.00 92.25 414 LEU A O 1
ATOM 3242 N N . SER A 1 415 ? 25.428 0.870 -15.426 1.00 90.81 415 SER A N 1
ATOM 3243 C CA . SER A 1 415 ? 26.828 0.490 -15.221 1.00 90.81 415 SER A CA 1
ATOM 3244 C C . SER A 1 415 ? 27.774 1.629 -15.589 1.00 90.81 415 SER A C 1
ATOM 3246 O O . SER A 1 415 ? 28.607 1.991 -14.760 1.00 90.81 415 SER A O 1
ATOM 3248 N N . THR A 1 416 ? 27.565 2.272 -16.740 1.00 91.69 416 THR A N 1
ATOM 3249 C CA . THR A 1 416 ? 28.310 3.467 -17.160 1.00 91.69 416 THR A CA 1
ATOM 3250 C C . THR A 1 416 ? 28.151 4.615 -16.168 1.00 91.69 416 THR A C 1
ATOM 3252 O O . THR A 1 416 ? 29.143 5.160 -15.701 1.00 91.69 416 THR A O 1
ATOM 3255 N N . LEU A 1 417 ? 26.924 4.956 -15.767 1.00 90.50 417 LEU A N 1
ATOM 3256 C CA . LEU A 1 417 ? 26.686 6.058 -14.827 1.00 90.50 417 LEU A CA 1
ATOM 3257 C C . LEU A 1 417 ? 27.313 5.799 -13.447 1.00 90.50 417 LEU A C 1
ATOM 3259 O O . LEU A 1 417 ? 27.723 6.736 -12.767 1.00 90.50 417 LEU A O 1
ATOM 3263 N N . SER A 1 418 ? 27.423 4.530 -13.044 1.00 87.81 418 SER A N 1
ATOM 3264 C CA . SER A 1 418 ? 28.040 4.146 -11.769 1.00 87.81 418 SER A CA 1
ATOM 3265 C C . SER A 1 418 ? 29.564 3.983 -11.830 1.00 87.81 418 SER A C 1
ATOM 3267 O O . SER A 1 418 ? 30.162 3.738 -10.786 1.00 87.81 418 SER A O 1
ATOM 3269 N N . SER A 1 419 ? 30.194 4.051 -13.011 1.00 88.50 419 SER A N 1
ATOM 3270 C CA . SER A 1 419 ? 31.646 3.842 -13.157 1.00 88.50 419 SER A CA 1
ATOM 3271 C C . SER A 1 419 ? 32.472 5.092 -12.849 1.00 88.50 419 SER A C 1
ATOM 3273 O O . SER A 1 419 ? 33.673 4.994 -12.616 1.00 88.50 419 SER A O 1
ATOM 3275 N N . GLN A 1 420 ? 31.830 6.261 -12.824 1.00 88.56 420 GLN A N 1
ATOM 3276 C CA . GLN A 1 420 ? 32.455 7.553 -12.554 1.00 88.56 420 GLN A CA 1
ATOM 3277 C C . GLN A 1 420 ? 31.871 8.187 -11.281 1.00 88.56 420 GLN A C 1
ATOM 3279 O O . GLN A 1 420 ? 30.691 7.983 -10.976 1.00 88.56 420 GLN A O 1
ATOM 3284 N N . PRO A 1 421 ? 32.652 8.994 -10.540 1.00 87.19 421 PRO A N 1
ATOM 3285 C CA . PRO A 1 421 ? 32.147 9.717 -9.377 1.00 87.19 421 PRO A CA 1
ATOM 3286 C C . PRO A 1 421 ? 31.116 10.782 -9.779 1.00 87.19 421 PRO A C 1
ATOM 3288 O O . PRO A 1 421 ? 31.168 11.342 -10.873 1.00 87.19 421 PRO A O 1
ATOM 3291 N N . TYR A 1 422 ? 30.216 11.151 -8.861 1.00 86.88 422 TYR A N 1
ATOM 3292 C CA . TYR A 1 422 ? 29.208 12.199 -9.093 1.00 86.88 422 TYR A CA 1
ATOM 3293 C C . TYR A 1 422 ? 29.805 13.535 -9.574 1.00 86.88 422 TYR A C 1
ATOM 3295 O O . TYR A 1 422 ? 29.180 14.232 -10.367 1.00 86.88 422 TYR A O 1
ATOM 3303 N N . SER A 1 423 ? 31.026 13.878 -9.148 1.00 88.25 423 SER A N 1
ATOM 3304 C CA . SER A 1 423 ? 31.734 15.091 -9.582 1.00 88.25 423 SER A CA 1
ATOM 3305 C C . SER A 1 423 ? 32.036 15.120 -11.083 1.00 88.25 423 SER A C 1
ATOM 3307 O O . SER A 1 423 ? 32.056 16.200 -11.670 1.00 88.25 423 SER A O 1
ATOM 3309 N N . HIS A 1 424 ? 32.232 13.961 -11.718 1.00 90.69 424 HIS A N 1
ATOM 3310 C CA . HIS A 1 424 ? 32.402 13.861 -13.166 1.00 90.69 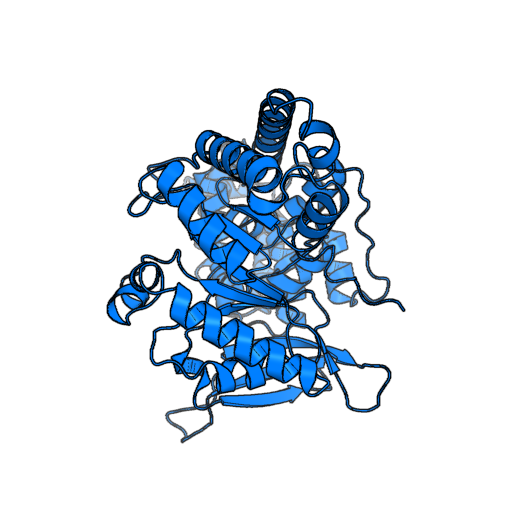424 HIS A CA 1
ATOM 3311 C C . HIS A 1 424 ? 31.120 14.291 -13.891 1.00 90.69 424 HIS A C 1
ATOM 3313 O O . HIS A 1 424 ? 31.138 15.185 -14.734 1.00 90.69 424 HIS A O 1
ATOM 3319 N N . TRP A 1 425 ? 29.988 13.703 -13.502 1.00 90.56 425 TRP A N 1
ATOM 3320 C CA . TRP A 1 425 ? 28.686 13.955 -14.121 1.00 90.56 425 TRP A CA 1
ATOM 3321 C C . TRP A 1 425 ? 28.134 15.349 -13.823 1.00 90.56 425 TRP A C 1
ATOM 3323 O O . TRP A 1 425 ? 27.478 15.940 -14.675 1.00 90.56 425 TRP A O 1
ATOM 3333 N N . ALA A 1 426 ? 28.423 15.896 -12.639 1.00 87.31 426 ALA A N 1
ATOM 3334 C CA . ALA A 1 426 ? 28.041 17.258 -12.278 1.00 87.31 426 ALA A CA 1
ATOM 3335 C C . ALA A 1 426 ? 28.630 18.290 -13.256 1.00 87.31 426 ALA A C 1
ATOM 3337 O O . ALA A 1 426 ? 27.886 19.120 -13.770 1.00 87.31 426 ALA A O 1
ATOM 3338 N N . LYS A 1 427 ? 29.920 18.164 -13.608 1.00 89.38 427 LYS A N 1
ATOM 3339 C CA . LYS A 1 427 ? 30.592 19.039 -14.592 1.00 89.38 427 LYS A CA 1
ATOM 3340 C C . LYS A 1 427 ? 29.975 18.959 -15.991 1.00 89.38 427 LYS A C 1
ATOM 3342 O O . LYS A 1 427 ? 30.021 19.927 -16.741 1.00 89.38 427 LYS A O 1
ATOM 3347 N N . LEU A 1 428 ? 29.426 17.801 -16.360 1.00 86.12 428 LEU A N 1
ATOM 3348 C CA . LEU A 1 428 ? 28.746 17.605 -17.644 1.00 86.12 428 LEU A CA 1
ATOM 3349 C C . LEU A 1 428 ? 27.314 18.156 -17.653 1.00 86.12 428 LEU A C 1
ATOM 3351 O O . LEU A 1 428 ? 26.764 18.345 -18.726 1.00 86.12 428 LEU A O 1
ATOM 3355 N N . ALA A 1 429 ? 26.704 18.396 -16.488 1.00 79.75 429 ALA A N 1
ATOM 3356 C CA . ALA A 1 429 ? 25.350 18.949 -16.368 1.00 79.75 429 ALA A CA 1
ATOM 3357 C C . ALA A 1 429 ? 25.300 20.493 -16.412 1.00 79.75 429 ALA A C 1
ATOM 3359 O O . ALA A 1 429 ? 24.204 21.071 -16.501 1.00 79.75 429 ALA A O 1
ATOM 3360 N N . GLU A 1 430 ? 26.468 21.125 -16.250 1.00 73.31 430 GLU A N 1
ATOM 3361 C CA . GLU A 1 430 ? 26.711 22.576 -16.264 1.00 73.31 430 GLU A CA 1
ATOM 3362 C C . GLU A 1 430 ? 27.060 23.115 -17.660 1.00 73.31 430 GLU A C 1
ATOM 3364 O O . GLU A 1 430 ? 26.905 24.310 -17.900 1.00 73.31 430 GLU A O 1
ATOM 3369 N N . LYS A 1 431 ? 27.505 22.235 -18.562 1.00 57.62 431 LYS A N 1
ATOM 3370 C CA . LYS A 1 431 ? 27.651 22.499 -19.998 1.00 57.62 431 LYS A CA 1
ATOM 3371 C C . LYS A 1 431 ? 26.328 22.235 -20.707 1.00 57.62 431 LYS A C 1
ATOM 3373 O O . LYS A 1 431 ? 26.074 22.938 -21.706 1.00 57.62 431 LYS A O 1
#